Protein AF-0000000079126105 (afdb_homodimer)

Structure (mmCIF, N/CA/C/O backbone):
data_AF-0000000079126105-model_v1
#
loop_
_entity.id
_entity.type
_entity.pdbx_description
1 polymer 'Beta-1,3-galactosyl-O-glycosyl-glycoprotein beta-1,6-N-acetylglucosaminyltransferase 3'
#
loop_
_atom_site.group_PDB
_atom_site.id
_atom_site.type_symbol
_atom_site.label_atom_id
_atom_site.label_alt_id
_atom_site.label_comp_id
_atom_site.label_asym_id
_atom_site.label_entity_id
_atom_site.label_seq_id
_atom_site.pdbx_PDB_ins_code
_atom_site.Cartn_x
_atom_site.Cartn_y
_atom_site.Cartn_z
_atom_site.occupancy
_atom_site.B_iso_or_equiv
_atom_site.auth_seq_id
_atom_site.auth_comp_id
_atom_site.auth_asym_id
_atom_site.auth_atom_id
_atom_site.pdbx_PDB_model_num
ATOM 1 N N . MET A 1 1 ? 12.578 28.781 -1.215 1 93.5 1 MET A N 1
ATOM 2 C CA . MET A 1 1 ? 11.961 27.453 -1.3 1 93.5 1 MET A CA 1
ATOM 3 C C . MET A 1 1 ? 10.461 27.562 -1.536 1 93.5 1 MET A C 1
ATOM 5 O O . MET A 1 1 ? 9.914 26.875 -2.4 1 93.5 1 MET A O 1
ATOM 9 N N . PHE A 1 2 ? 9.812 28.625 -0.98 1 95.94 2 PHE A N 1
ATOM 10 C CA . PHE A 1 2 ? 8.367 28.766 -1.127 1 95.94 2 PHE A CA 1
ATOM 11 C C . PHE A 1 2 ? 7.996 29.031 -2.582 1 95.94 2 PHE A C 1
ATOM 13 O O . PHE A 1 2 ? 7.156 28.312 -3.145 1 95.94 2 PHE A O 1
ATOM 20 N N . GLU A 1 3 ? 8.633 29.969 -3.146 1 95.44 3 GLU A N 1
ATOM 21 C CA . GLU A 1 3 ? 8.336 30.328 -4.527 1 95.44 3 GLU A CA 1
ATOM 22 C C . GLU A 1 3 ? 8.562 29.156 -5.473 1 95.44 3 GLU A C 1
ATOM 24 O O . GLU A 1 3 ? 7.734 28.891 -6.348 1 95.44 3 GLU A O 1
ATOM 29 N N . ARG A 1 4 ? 9.641 28.469 -5.281 1 96.5 4 ARG A N 1
ATOM 30 C CA . ARG A 1 4 ? 9.984 27.359 -6.156 1 96.5 4 ARG A CA 1
ATOM 31 C C . ARG A 1 4 ? 8.992 26.219 -6.008 1 96.5 4 ARG A C 1
ATOM 33 O O . ARG A 1 4 ? 8.602 25.594 -7 1 96.5 4 ARG A O 1
ATOM 40 N N . LEU A 1 5 ? 8.648 25.969 -4.789 1 97.62 5 LEU A N 1
ATOM 41 C CA . LEU A 1 5 ? 7.648 24.938 -4.539 1 97.62 5 LEU A CA 1
ATOM 42 C C . LEU A 1 5 ? 6.32 25.281 -5.195 1 97.62 5 LEU A C 1
ATOM 44 O O . LEU A 1 5 ? 5.746 24.469 -5.926 1 97.62 5 LEU A O 1
ATOM 48 N N . LEU A 1 6 ? 5.84 26.516 -4.938 1 97.69 6 LEU A N 1
ATOM 49 C CA . LEU A 1 6 ? 4.559 26.922 -5.5 1 97.69 6 LEU A CA 1
ATOM 50 C C . LEU A 1 6 ? 4.586 26.859 -7.02 1 97.69 6 LEU A C 1
ATOM 52 O O . LEU A 1 6 ? 3.635 26.375 -7.641 1 97.69 6 LEU A O 1
ATOM 56 N N . ARG A 1 7 ? 5.668 27.25 -7.602 1 96.19 7 ARG A N 1
ATOM 57 C CA . ARG A 1 7 ? 5.801 27.203 -9.055 1 96.19 7 ARG A CA 1
ATOM 58 C C . ARG A 1 7 ? 5.734 25.781 -9.562 1 96.19 7 ARG A C 1
ATOM 60 O O . ARG A 1 7 ? 5.117 25.5 -10.602 1 96.19 7 ARG A O 1
ATOM 67 N N . ALA A 1 8 ? 6.344 24.906 -8.844 1 96.88 8 ALA A N 1
ATOM 68 C CA . ALA A 1 8 ? 6.445 23.516 -9.273 1 96.88 8 ALA A CA 1
ATOM 69 C C . ALA A 1 8 ? 5.086 22.828 -9.227 1 96.88 8 ALA A C 1
ATOM 71 O O . ALA A 1 8 ? 4.812 21.922 -10.023 1 96.88 8 ALA A O 1
ATOM 72 N N . ILE A 1 9 ? 4.184 23.281 -8.359 1 97.19 9 ILE A N 1
ATOM 73 C CA . ILE A 1 9 ? 2.959 22.516 -8.156 1 97.19 9 ILE A CA 1
ATOM 74 C C . ILE A 1 9 ? 1.764 23.297 -8.688 1 97.19 9 ILE A C 1
ATOM 76 O O . ILE A 1 9 ? 0.655 22.766 -8.789 1 97.19 9 ILE A O 1
ATOM 80 N N . TYR A 1 10 ? 1.93 24.516 -9.133 1 96.75 10 TYR A N 1
ATOM 81 C CA . TYR A 1 10 ? 0.816 25.406 -9.461 1 96.75 10 TYR A CA 1
ATOM 82 C C . TYR A 1 10 ? 0.092 24.922 -10.711 1 96.75 10 TYR A C 1
ATOM 84 O O . TYR A 1 10 ? 0.722 24.672 -11.742 1 96.75 10 TYR A O 1
ATOM 92 N N . THR A 1 11 ? -1.137 24.797 -10.617 1 95.62 11 THR A N 1
ATOM 93 C CA . THR A 1 11 ? -2.059 24.609 -11.734 1 95.62 11 THR A CA 1
ATOM 94 C C . THR A 1 11 ? -3.371 25.344 -11.469 1 95.62 11 THR A C 1
ATOM 96 O O . THR A 1 11 ? -3.834 25.406 -10.328 1 95.62 11 THR A O 1
ATOM 99 N N . PRO A 1 12 ? -3.992 25.891 -12.461 1 94.69 12 PRO A N 1
ATOM 100 C CA . PRO A 1 12 ? -5.207 26.672 -12.266 1 94.69 12 PRO A CA 1
ATOM 101 C C . PRO A 1 12 ? -6.379 25.844 -11.75 1 94.69 12 PRO A C 1
ATOM 103 O O . PRO A 1 12 ? -7.34 26.391 -11.211 1 94.69 12 PRO A O 1
ATOM 106 N N . GLN A 1 13 ? -6.297 24.531 -11.898 1 93.88 13 GLN A N 1
ATOM 107 C CA . GLN A 1 13 ? -7.402 23.656 -11.531 1 93.88 13 GLN A CA 1
ATOM 108 C C . GLN A 1 13 ? -7.398 23.359 -10.031 1 93.88 13 GLN A C 1
ATOM 110 O O . GLN A 1 13 ? -8.398 22.891 -9.484 1 93.88 13 GLN A O 1
ATOM 115 N N . ASN A 1 14 ? -6.305 23.641 -9.398 1 97 14 ASN A N 1
ATOM 116 C CA . ASN A 1 14 ? -6.18 23.391 -7.969 1 97 14 ASN A CA 1
ATOM 117 C C . ASN A 1 14 ? -6.418 24.656 -7.148 1 97 14 ASN A C 1
ATOM 119 O O . ASN A 1 14 ? -6.574 25.75 -7.711 1 97 14 ASN A O 1
ATOM 123 N N . ILE A 1 15 ? -6.559 24.484 -5.891 1 98.25 15 ILE A N 1
ATOM 124 C CA . ILE A 1 15 ? -6.629 25.594 -4.945 1 98.25 15 ILE A CA 1
ATOM 125 C C . ILE A 1 15 ? -5.582 25.406 -3.85 1 98.25 15 ILE A C 1
ATOM 127 O O . ILE A 1 15 ? -5.328 24.281 -3.418 1 98.25 15 ILE A O 1
ATOM 131 N N . TYR A 1 16 ? -4.961 26.516 -3.465 1 98.44 16 TYR A N 1
ATOM 132 C CA . TYR A 1 16 ? -3.828 26.453 -2.549 1 98.44 16 TYR A CA 1
ATOM 133 C C . TYR A 1 16 ? -4.035 27.375 -1.357 1 98.44 16 TYR A C 1
ATOM 135 O O . TYR A 1 16 ? -4.332 28.562 -1.53 1 98.44 16 TYR A O 1
ATOM 143 N N . CYS A 1 17 ? -3.947 26.828 -0.193 1 98.75 17 CYS A N 1
ATOM 144 C CA . CYS A 1 17 ? -3.914 27.609 1.041 1 98.75 17 CYS A CA 1
ATOM 145 C C . CYS A 1 17 ? -2.502 27.656 1.613 1 98.75 17 CYS A C 1
ATOM 147 O O . CYS A 1 17 ? -1.883 26.625 1.851 1 98.75 17 CYS A O 1
ATOM 149 N N . VAL A 1 18 ? -2 28.875 1.846 1 98.62 18 VAL A N 1
ATOM 150 C CA . VAL A 1 18 ? -0.651 29.062 2.365 1 98.62 18 VAL A CA 1
ATOM 151 C C . VAL A 1 18 ? -0.719 29.531 3.816 1 98.62 18 VAL A C 1
ATOM 153 O O . VAL A 1 18 ? -1.364 30.531 4.121 1 98.62 18 VAL A O 1
ATOM 156 N N . HIS A 1 19 ? -0.188 28.812 4.68 1 98.62 19 HIS A N 1
ATOM 157 C CA . HIS A 1 19 ? -0.001 29.234 6.062 1 98.62 19 HIS A CA 1
ATOM 158 C C . HIS A 1 19 ? 1.434 29.688 6.309 1 98.62 19 HIS A C 1
ATOM 160 O O . HIS A 1 19 ? 2.375 28.906 6.141 1 98.62 19 HIS A O 1
ATOM 166 N N . VAL A 1 20 ? 1.601 30.906 6.73 1 98.31 20 VAL A N 1
ATOM 167 C CA . VAL A 1 20 ? 2.904 31.469 7.078 1 98.31 20 VAL A CA 1
ATOM 168 C C . VAL A 1 20 ? 3.041 31.547 8.594 1 98.31 20 VAL A C 1
ATOM 170 O O . VAL A 1 20 ? 2.199 32.156 9.266 1 98.31 20 VAL A O 1
ATOM 173 N N . ASP A 1 21 ? 4.133 30.922 9.086 1 97.81 21 ASP A N 1
ATOM 174 C CA . ASP A 1 21 ? 4.395 30.984 10.523 1 97.81 21 ASP A CA 1
ATOM 175 C C . ASP A 1 21 ? 4.527 32.438 10.992 1 97.81 21 ASP A C 1
ATOM 177 O O . ASP A 1 21 ? 5.262 33.219 10.398 1 97.81 21 ASP A O 1
ATOM 181 N N . LYS A 1 22 ? 3.945 32.719 12.086 1 97.25 22 LYS A N 1
ATOM 182 C CA . LYS A 1 22 ? 4.02 34.094 12.609 1 97.25 22 LYS A CA 1
ATOM 183 C C . LYS A 1 22 ? 5.445 34.438 13.031 1 97.25 22 LYS A C 1
ATOM 185 O O . LYS A 1 22 ? 5.773 35.594 13.219 1 97.25 22 LYS A O 1
ATOM 190 N N . LYS A 1 23 ? 6.23 33.469 13.164 1 96.25 23 LYS A N 1
ATOM 191 C CA . LYS A 1 23 ? 7.629 33.688 13.5 1 96.25 23 LYS A CA 1
ATOM 192 C C . LYS A 1 23 ? 8.414 34.219 12.297 1 96.25 23 LYS A C 1
ATOM 194 O O . LYS A 1 23 ? 9.539 34.688 12.438 1 96.25 23 LYS A O 1
ATOM 199 N N . SER A 1 24 ? 7.863 34.125 11.141 1 96.56 24 SER A N 1
ATOM 200 C CA . SER A 1 24 ? 8.547 34.562 9.938 1 96.56 24 SER A CA 1
ATOM 201 C C . SER A 1 24 ? 8.711 36.094 9.938 1 96.56 24 SER A C 1
ATOM 203 O O . SER A 1 24 ? 7.945 36.812 10.586 1 96.56 24 SER A O 1
ATOM 205 N N . SER A 1 25 ? 9.68 36.562 9.211 1 97.38 25 SER A N 1
ATOM 206 C CA . SER A 1 25 ? 9.922 38 9.109 1 97.38 25 SER A CA 1
ATOM 207 C C . SER A 1 25 ? 8.789 38.688 8.375 1 97.38 25 SER A C 1
ATOM 209 O O . SER A 1 25 ? 8.102 38.094 7.551 1 97.38 25 SER A O 1
ATOM 211 N N . GLU A 1 26 ? 8.703 39.938 8.672 1 97.12 26 GLU A N 1
ATOM 212 C CA . GLU A 1 26 ? 7.703 40.719 7.98 1 97.12 26 GLU A CA 1
ATOM 213 C C . GLU A 1 26 ? 7.965 40.781 6.48 1 97.12 26 GLU A C 1
ATOM 215 O O . GLU A 1 26 ? 7.027 40.781 5.68 1 97.12 26 GLU A O 1
ATOM 220 N N . ASP A 1 27 ? 9.195 40.812 6.145 1 97.25 27 ASP A N 1
ATOM 221 C CA . ASP A 1 27 ? 9.57 40.875 4.734 1 97.25 27 ASP A CA 1
ATOM 222 C C . ASP A 1 27 ? 9.133 39.594 4.016 1 97.25 27 ASP A C 1
ATOM 224 O O . ASP A 1 27 ? 8.656 39.625 2.879 1 97.25 27 ASP A O 1
ATOM 228 N N . PHE A 1 28 ? 9.359 38.531 4.668 1 96.62 28 PHE A N 1
ATOM 229 C CA . PHE A 1 28 ? 8.938 37.281 4.078 1 96.62 28 PHE A CA 1
ATOM 230 C C . PHE A 1 28 ? 7.43 37.25 3.867 1 96.62 28 PHE A C 1
ATOM 232 O O . PHE A 1 28 ? 6.953 36.875 2.791 1 96.62 28 PHE A O 1
ATOM 239 N N . LEU A 1 29 ? 6.691 37.625 4.871 1 97.62 29 LEU A N 1
ATOM 240 C CA . LEU A 1 29 ? 5.234 37.656 4.785 1 97.62 29 LEU A CA 1
ATOM 241 C C . LEU A 1 29 ? 4.77 38.594 3.666 1 97.62 29 LEU A C 1
ATOM 243 O O . LEU A 1 29 ? 3.865 38.25 2.902 1 97.62 29 LEU A O 1
ATOM 247 N N . LYS A 1 30 ? 5.367 39.75 3.561 1 97.44 30 LYS A N 1
ATOM 248 C CA . LYS A 1 30 ? 5.039 40.688 2.488 1 97.44 30 LYS A CA 1
ATOM 249 C C . LYS A 1 30 ? 5.289 40.062 1.118 1 97.44 30 LYS A C 1
ATOM 251 O O . LYS A 1 30 ? 4.496 40.25 0.192 1 97.44 30 LYS A O 1
ATOM 256 N N . GLY A 1 31 ? 6.445 39.375 1.04 1 97.25 31 GLY A N 1
ATOM 257 C CA . GLY A 1 31 ? 6.75 38.688 -0.199 1 97.25 31 GLY A CA 1
ATOM 258 C C . GLY A 1 31 ? 5.715 37.625 -0.565 1 97.25 31 GLY A C 1
ATOM 259 O O . GLY A 1 31 ? 5.289 37.531 -1.719 1 97.25 31 GLY A O 1
ATOM 260 N N . VAL A 1 32 ? 5.285 36.844 0.398 1 97.69 32 VAL A N 1
ATOM 261 C CA . VAL A 1 32 ? 4.277 35.812 0.173 1 97.69 32 VAL A CA 1
ATOM 262 C C . VAL A 1 32 ? 2.963 36.469 -0.256 1 97.69 32 VAL A C 1
ATOM 264 O O . VAL A 1 32 ? 2.33 36 -1.218 1 97.69 32 VAL A O 1
ATOM 267 N N . LYS A 1 33 ? 2.572 37.5 0.423 1 97.44 33 LYS A N 1
ATOM 268 C CA . LYS A 1 33 ? 1.341 38.219 0.099 1 97.44 33 LYS A CA 1
ATOM 269 C C . LYS A 1 33 ? 1.366 38.75 -1.336 1 97.44 33 LYS A C 1
ATOM 271 O O . LYS A 1 33 ? 0.358 38.656 -2.043 1 97.44 33 LYS A O 1
ATOM 276 N N . ALA A 1 34 ? 2.486 39.188 -1.741 1 97.5 34 ALA A N 1
ATOM 277 C CA . ALA A 1 34 ? 2.625 39.719 -3.1 1 97.5 34 ALA A CA 1
ATOM 278 C C . ALA A 1 34 ? 2.412 38.625 -4.133 1 97.5 34 ALA A C 1
ATOM 280 O O . ALA A 1 34 ? 1.716 38.812 -5.129 1 97.5 34 ALA A O 1
ATOM 281 N N . ILE A 1 35 ? 2.992 37.5 -3.867 1 96.56 35 ILE A N 1
ATOM 282 C CA . ILE A 1 35 ? 2.885 36.375 -4.793 1 96.56 35 ILE A CA 1
ATOM 283 C C . ILE A 1 35 ? 1.439 35.906 -4.84 1 96.56 35 ILE A C 1
ATOM 285 O O . ILE A 1 35 ? 0.875 35.719 -5.922 1 96.56 35 ILE A O 1
ATOM 289 N N . VAL A 1 36 ? 0.813 35.688 -3.727 1 96.06 36 VAL A N 1
ATOM 290 C CA . VAL A 1 36 ? -0.529 35.125 -3.605 1 96.06 36 VAL A CA 1
ATOM 291 C C . VAL A 1 36 ? -1.543 36.094 -4.254 1 96.06 36 VAL A C 1
ATOM 293 O O . VAL A 1 36 ? -2.525 35.625 -4.844 1 96.06 36 VAL A O 1
ATOM 296 N N . SER A 1 37 ? -1.307 37.375 -4.176 1 95.75 37 SER A N 1
ATOM 297 C CA . SER A 1 37 ? -2.23 38.344 -4.715 1 95.75 37 SER A CA 1
ATOM 298 C C . SER A 1 37 ? -2.311 38.281 -6.234 1 95.75 37 SER A C 1
ATOM 300 O O . SER A 1 37 ? -3.275 38.75 -6.84 1 95.75 37 SER A O 1
ATOM 302 N N . CYS A 1 38 ? -1.35 37.625 -6.871 1 95.88 38 CYS A N 1
ATOM 303 C CA . CYS A 1 38 ? -1.293 37.531 -8.32 1 95.88 38 CYS A CA 1
ATOM 304 C C . CYS A 1 38 ? -2.027 36.281 -8.82 1 95.88 38 CYS A C 1
ATOM 306 O O . CYS A 1 38 ? -2.242 36.125 -10.023 1 95.88 38 CYS A O 1
ATOM 308 N N . LEU A 1 39 ? -2.414 35.406 -7.898 1 96.5 39 LEU A N 1
ATOM 309 C CA . LEU A 1 39 ? -2.959 34.094 -8.266 1 96.5 39 LEU A CA 1
ATOM 310 C C . LEU A 1 39 ? -4.348 33.906 -7.668 1 96.5 39 LEU A C 1
ATOM 312 O O . LEU A 1 39 ? -4.496 33.844 -6.445 1 96.5 39 LEU A O 1
ATOM 316 N N . PRO A 1 40 ? -5.332 33.75 -8.445 1 95.62 40 PRO A N 1
ATOM 317 C CA . PRO A 1 40 ? -6.711 33.719 -7.957 1 95.62 40 PRO A CA 1
ATOM 318 C C . PRO A 1 40 ? -7.027 32.469 -7.148 1 95.62 40 PRO A C 1
ATOM 320 O O . PRO A 1 40 ? -8.023 32.406 -6.426 1 95.62 40 PRO A O 1
ATOM 323 N N . ASN A 1 41 ? -6.234 31.391 -7.348 1 97.5 41 ASN A N 1
ATOM 324 C CA . ASN A 1 41 ? -6.523 30.125 -6.66 1 97.5 41 ASN A CA 1
ATOM 325 C C . ASN A 1 41 ? -5.492 29.828 -5.582 1 97.5 41 ASN A C 1
ATOM 327 O O . ASN A 1 41 ? -5.27 28.672 -5.238 1 97.5 41 ASN A O 1
ATOM 331 N N . VAL A 1 42 ? -4.734 30.844 -5.188 1 98.06 42 VAL A N 1
ATOM 332 C CA . VAL A 1 42 ? -3.822 30.781 -4.051 1 98.06 42 VAL A CA 1
ATOM 333 C C . VAL A 1 42 ? -4.199 31.828 -3.02 1 98.06 42 VAL A C 1
ATOM 335 O O . VAL A 1 42 ? -4.418 33 -3.367 1 98.06 42 VAL A O 1
ATOM 338 N N . PHE A 1 43 ? -4.289 31.438 -1.767 1 98.19 43 PHE A N 1
ATOM 339 C CA . PHE A 1 43 ? -4.648 32.438 -0.762 1 98.19 43 PHE A CA 1
ATOM 340 C C . PHE A 1 43 ? -3.924 32.156 0.551 1 98.19 43 PHE A C 1
ATOM 342 O O . PHE A 1 43 ? -3.459 31.047 0.791 1 98.19 43 PHE A O 1
ATOM 349 N N . LEU A 1 44 ? -3.791 33.156 1.33 1 98.06 44 LEU A N 1
ATOM 350 C CA . LEU A 1 44 ? -3.242 33.062 2.678 1 98.06 44 LEU A CA 1
ATOM 351 C C . LEU A 1 44 ? -4.312 32.594 3.664 1 98.06 44 LEU A C 1
ATOM 353 O O . LEU A 1 44 ? -5.461 33.031 3.588 1 98.06 44 LEU A O 1
ATOM 357 N N . ALA A 1 45 ? -3.867 31.703 4.57 1 98.38 45 ALA A N 1
ATOM 358 C CA . ALA A 1 45 ? -4.797 31.297 5.617 1 98.38 45 ALA A CA 1
ATOM 359 C C . ALA A 1 45 ? -5.375 32.5 6.355 1 98.38 45 ALA A C 1
ATOM 361 O O . ALA A 1 45 ? -4.66 33.469 6.645 1 98.38 45 ALA A O 1
ATOM 362 N N . SER A 1 46 ? -6.625 32.438 6.68 1 97.88 46 SER A N 1
ATOM 363 C CA . SER A 1 46 ? -7.297 33.531 7.363 1 97.88 46 SER A CA 1
ATOM 364 C C . SER A 1 46 ? -6.734 33.719 8.766 1 97.88 46 SER A C 1
ATOM 366 O O . SER A 1 46 ? -6.746 34.844 9.289 1 97.88 46 SER A O 1
ATOM 368 N N . ARG A 1 47 ? -6.32 32.656 9.352 1 98.19 47 ARG A N 1
ATOM 369 C CA . ARG A 1 47 ? -5.695 32.719 10.672 1 98.19 47 ARG A CA 1
ATOM 370 C C . ARG A 1 47 ? -4.305 32.094 10.641 1 98.19 47 ARG A C 1
ATOM 372 O O . ARG A 1 47 ? -4.148 30.938 10.273 1 98.19 47 ARG A O 1
ATOM 379 N N . LEU A 1 48 ? -3.334 32.906 11.039 1 98.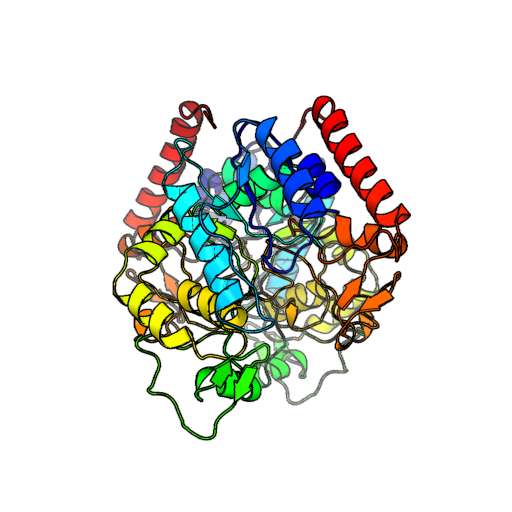31 48 LEU A N 1
ATOM 380 C CA . LEU A 1 48 ? -1.962 32.406 11.117 1 98.31 48 LEU A CA 1
ATOM 381 C C . LEU A 1 48 ? -1.59 32.062 12.555 1 98.31 48 LEU A C 1
ATOM 383 O O . LEU A 1 48 ? -2.059 32.688 13.492 1 98.31 48 LEU A O 1
ATOM 387 N N . GLU A 1 49 ? -0.775 31.047 12.703 1 98.06 49 GLU A N 1
ATOM 388 C CA . GLU A 1 49 ? -0.334 30.578 14.016 1 98.06 49 GLU A CA 1
ATOM 389 C C . GLU A 1 49 ? 1.16 30.812 14.211 1 98.06 49 GLU A C 1
ATOM 391 O O . GLU A 1 49 ? 1.927 30.812 13.242 1 98.06 49 GLU A O 1
ATOM 396 N N . ARG A 1 50 ? 1.441 31.156 15.469 1 97.06 50 ARG A N 1
ATOM 397 C CA . ARG A 1 50 ? 2.828 30.969 15.875 1 97.06 50 ARG A CA 1
ATOM 398 C C . ARG A 1 50 ? 3.105 29.5 16.188 1 97.06 50 ARG A C 1
ATOM 400 O O . ARG A 1 50 ? 2.678 28.984 17.219 1 97.06 50 ARG A O 1
ATOM 407 N N . VAL A 1 51 ? 3.824 28.891 15.305 1 95.81 51 VAL A N 1
ATOM 408 C CA . VAL A 1 51 ? 3.938 27.438 15.383 1 95.81 51 VAL A CA 1
ATOM 409 C C . VAL A 1 51 ? 5.117 27.062 16.281 1 95.81 51 VAL A C 1
ATOM 411 O O . VAL A 1 51 ? 6.258 27.422 15.992 1 95.81 51 VAL A O 1
ATOM 414 N N . ASP A 1 52 ? 4.812 26.406 17.375 1 95 52 ASP A N 1
ATOM 415 C CA . ASP A 1 52 ? 5.824 25.781 18.219 1 95 52 ASP A CA 1
ATOM 416 C C . ASP A 1 52 ? 6.043 24.328 17.828 1 95 52 ASP A C 1
ATOM 418 O O . ASP A 1 52 ? 5.086 23.562 17.703 1 95 52 ASP A O 1
ATOM 422 N N . TYR A 1 53 ? 7.328 24.047 17.703 1 92.38 53 TYR A N 1
ATOM 423 C CA . TYR A 1 53 ? 7.68 22.703 17.281 1 92.38 53 TYR A CA 1
ATOM 424 C C . TYR A 1 53 ? 7.074 21.656 18.219 1 92.38 53 TYR A C 1
ATOM 426 O O . TYR A 1 53 ? 7.105 21.828 19.453 1 92.38 53 TYR A O 1
ATOM 434 N N . ALA A 1 54 ? 6.445 20.625 17.672 1 96.38 54 ALA A N 1
ATOM 435 C CA . ALA A 1 54 ? 5.914 19.453 18.359 1 96.38 54 ALA A CA 1
ATOM 436 C C . ALA A 1 54 ? 4.656 19.797 19.156 1 96.38 54 ALA A C 1
ATOM 438 O O . ALA A 1 54 ? 4.227 19.031 20.016 1 96.38 54 ALA A O 1
ATOM 439 N N . SER A 1 55 ? 4.051 20.938 18.922 1 97.25 55 SER A N 1
ATOM 440 C CA . SER A 1 55 ? 2.881 21.375 19.672 1 97.25 55 SER A CA 1
ATOM 441 C C . SER A 1 55 ? 1.625 21.359 18.812 1 97.25 55 SER A C 1
ATOM 443 O O . SER A 1 55 ? 1.696 21.094 17.609 1 97.25 55 SER A O 1
ATOM 445 N N . TRP A 1 56 ? 0.534 21.672 19.422 1 98 56 TRP A N 1
ATOM 446 C CA . TRP A 1 56 ? -0.779 21.75 18.797 1 98 56 TRP A CA 1
ATOM 447 C C . TRP A 1 56 ? -0.81 22.828 17.719 1 98 56 TRP A C 1
ATOM 449 O O . TRP A 1 56 ? -1.544 22.719 16.734 1 98 56 TRP A O 1
ATOM 459 N N . SER A 1 57 ? -0.039 23.812 17.859 1 97.88 57 SER A N 1
ATOM 460 C CA . SER A 1 57 ? -0.094 24.953 16.953 1 97.88 57 SER A CA 1
ATOM 461 C C . SER A 1 57 ? 0.155 24.516 15.508 1 97.88 57 SER A C 1
ATOM 463 O O . SER A 1 57 ? -0.376 25.125 14.57 1 97.88 57 SER A O 1
ATOM 465 N N . ARG A 1 58 ? 0.962 23.484 15.344 1 97.38 58 ARG A N 1
ATOM 466 C CA . ARG A 1 58 ? 1.167 22.938 14.008 1 97.38 58 ARG A CA 1
ATOM 467 C C . ARG A 1 58 ? -0.119 22.328 13.461 1 97.38 58 ARG A C 1
ATOM 469 O O . ARG A 1 58 ? -0.453 22.516 12.289 1 97.38 58 ARG A O 1
ATOM 476 N N . VAL A 1 59 ? -0.854 21.578 14.281 1 98.62 59 VAL A N 1
ATOM 477 C CA . VAL A 1 59 ? -2.139 21 13.898 1 98.62 59 VAL A CA 1
ATOM 478 C C . VAL A 1 59 ? -3.131 22.109 13.586 1 98.62 59 VAL A C 1
ATOM 480 O O . VAL A 1 59 ? -3.848 22.062 12.586 1 98.62 59 VAL A O 1
ATOM 483 N N . GLN A 1 60 ? -3.092 23.141 14.438 1 98.62 60 GLN A N 1
ATOM 484 C CA . GLN A 1 60 ? -4.012 24.266 14.258 1 98.62 60 GLN A CA 1
ATOM 485 C C . GLN A 1 60 ? -3.795 24.938 12.906 1 98.62 60 GLN A C 1
ATOM 487 O O . GLN A 1 60 ? -4.75 25.375 12.266 1 98.62 60 GLN A O 1
ATOM 492 N N . ALA A 1 61 ? -2.584 25.047 12.508 1 98.62 61 ALA A N 1
ATOM 493 C CA . ALA A 1 61 ? -2.275 25.625 11.203 1 98.62 61 ALA A CA 1
ATOM 494 C C . ALA A 1 61 ? -2.939 24.828 10.086 1 98.62 61 ALA A C 1
ATOM 496 O O . ALA A 1 61 ? -3.521 25.422 9.164 1 98.62 61 ALA A O 1
ATOM 497 N N . ASP A 1 62 ? -2.873 23.531 10.141 1 98.62 62 ASP A N 1
ATOM 498 C CA . ASP A 1 62 ? -3.547 22.672 9.156 1 98.62 62 ASP A CA 1
ATOM 499 C C . ASP A 1 62 ? -5.059 22.891 9.188 1 98.62 62 ASP A C 1
ATOM 501 O O . ASP A 1 62 ? -5.691 23.016 8.141 1 98.62 62 ASP A O 1
ATOM 505 N N . LEU A 1 63 ? -5.598 22.938 10.406 1 98.81 63 LEU A N 1
ATOM 506 C CA . LEU A 1 63 ? -7.039 23.094 10.562 1 98.81 63 LEU A CA 1
ATOM 507 C C . LEU A 1 63 ? -7.512 24.438 10.008 1 98.81 63 LEU A C 1
ATOM 509 O O . LEU A 1 63 ? -8.602 24.516 9.438 1 98.81 63 LEU A O 1
ATOM 513 N N . ASN A 1 64 ? -6.688 25.469 10.234 1 98.81 64 ASN A N 1
ATOM 514 C CA . ASN A 1 64 ? -7.031 26.781 9.672 1 98.81 64 ASN A CA 1
ATOM 515 C C . ASN A 1 64 ? -7.16 26.719 8.156 1 98.81 64 ASN A C 1
ATOM 517 O O . ASN A 1 64 ? -8.133 27.219 7.59 1 98.81 64 ASN A O 1
ATOM 521 N N . CYS A 1 65 ? -6.23 26.094 7.512 1 98.75 65 CYS A N 1
ATOM 522 C CA . CYS A 1 65 ? -6.281 25.953 6.059 1 98.75 65 CYS A CA 1
ATOM 523 C C . CYS A 1 65 ? -7.438 25.062 5.633 1 98.75 65 CYS A C 1
ATOM 525 O O . CYS A 1 65 ? -8.102 25.328 4.633 1 98.75 65 CYS A O 1
ATOM 527 N N . MET A 1 66 ? -7.668 24 6.363 1 98.75 66 MET A N 1
ATOM 528 C CA . MET A 1 66 ? -8.781 23.109 6.051 1 98.75 66 MET A CA 1
ATOM 529 C C . MET A 1 66 ? -10.109 23.859 6.059 1 98.75 66 MET A C 1
ATOM 531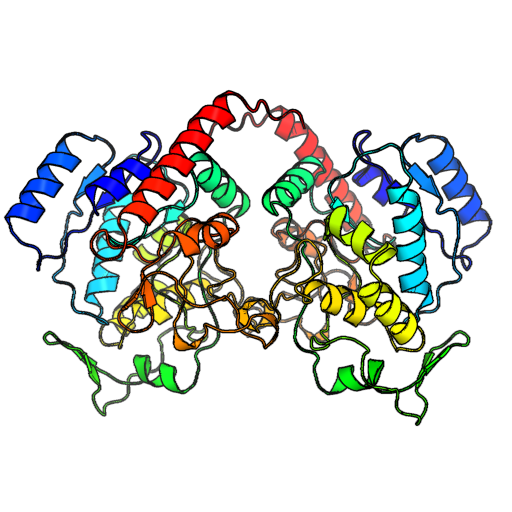 O O . MET A 1 66 ? -10.914 23.703 5.141 1 98.75 66 MET A O 1
ATOM 535 N N . LYS A 1 67 ? -10.258 24.641 7.074 1 98.56 67 LYS A N 1
ATOM 536 C CA . LYS A 1 67 ? -11.484 25.438 7.195 1 98.56 67 LYS A CA 1
ATOM 537 C C . LYS A 1 67 ? -11.641 26.375 6.012 1 98.56 67 LYS A C 1
ATOM 539 O O . LYS A 1 67 ? -12.703 26.438 5.391 1 98.56 67 LYS A O 1
ATOM 544 N N . ASP A 1 68 ? -10.586 27.094 5.688 1 98.69 68 ASP A N 1
ATOM 545 C CA . ASP A 1 68 ? -10.625 28.047 4.586 1 98.69 68 ASP A CA 1
ATOM 546 C C . ASP A 1 68 ? -10.875 27.344 3.256 1 98.69 68 ASP A C 1
ATOM 548 O O . ASP A 1 68 ? -11.625 27.844 2.414 1 98.69 68 ASP A O 1
ATOM 552 N N . LEU A 1 69 ? -10.297 26.203 3.055 1 98.75 69 LEU A N 1
ATOM 553 C CA . LEU A 1 69 ? -10.445 25.453 1.812 1 98.75 69 LEU A CA 1
ATOM 554 C C . LEU A 1 69 ? -11.875 24.938 1.657 1 98.75 69 LEU A C 1
ATOM 556 O O . LEU A 1 69 ? -12.422 24.953 0.554 1 98.75 69 LEU A O 1
ATOM 560 N N . LEU A 1 70 ? -12.461 24.469 2.746 1 98.19 70 LEU A N 1
ATOM 561 C CA . LEU A 1 70 ? -13.844 24.016 2.691 1 98.19 70 LEU A CA 1
ATOM 562 C C . LEU A 1 70 ? -14.781 25.141 2.287 1 98.19 70 LEU A C 1
ATOM 564 O O . LEU A 1 70 ? -15.812 24.906 1.646 1 98.19 70 LEU A O 1
ATOM 568 N N . ASN A 1 71 ? -14.406 26.328 2.637 1 96.88 71 ASN A N 1
ATOM 569 C CA . ASN A 1 71 ? -15.25 27.484 2.359 1 96.88 71 ASN A CA 1
ATOM 570 C C . ASN A 1 71 ? -14.984 28.047 0.966 1 96.88 71 ASN A C 1
ATOM 572 O O . ASN A 1 71 ? -15.672 28.969 0.522 1 96.88 71 ASN A O 1
ATOM 576 N N . SER A 1 72 ? -14.031 27.5 0.294 1 94.62 72 SER A N 1
ATOM 577 C CA . SER A 1 72 ? -13.703 27.969 -1.047 1 94.62 72 SER A CA 1
ATOM 578 C C . SER A 1 72 ? -14.766 27.531 -2.059 1 94.62 72 SER A C 1
ATOM 580 O O . SER A 1 72 ? -15.516 26.594 -1.812 1 94.62 72 SER A O 1
ATOM 582 N N . HIS A 1 73 ? -14.797 28.188 -3.211 1 91.25 73 HIS A N 1
ATOM 583 C CA . HIS A 1 73 ? -15.758 27.891 -4.266 1 91.25 73 HIS A CA 1
ATOM 584 C C . HIS A 1 73 ? -15.344 26.672 -5.066 1 91.25 73 HIS A C 1
ATOM 586 O O . HIS A 1 73 ? -16.141 26.109 -5.824 1 91.25 73 HIS A O 1
ATOM 592 N N . VAL A 1 74 ? -14.102 26.312 -4.879 1 93.69 74 VAL A N 1
ATOM 593 C CA . VAL A 1 74 ? -13.586 25.172 -5.621 1 93.69 74 VAL A CA 1
ATOM 594 C C . VAL A 1 74 ? -14.008 23.875 -4.93 1 93.69 74 VAL A C 1
ATOM 596 O O . VAL A 1 74 ? -13.883 23.734 -3.711 1 93.69 74 VAL A O 1
ATOM 599 N N . GLN A 1 75 ? -14.5 22.938 -5.77 1 95.25 75 GLN A N 1
ATOM 600 C CA . GLN A 1 75 ? -14.922 21.641 -5.238 1 95.25 75 GLN A CA 1
ATOM 601 C C . GLN A 1 75 ? -13.812 20.609 -5.363 1 95.25 75 GLN A C 1
ATOM 603 O O . GLN A 1 75 ? -13.953 19.625 -6.082 1 95.25 75 GLN A O 1
ATOM 608 N N . TRP A 1 76 ? -12.797 20.891 -4.645 1 97.38 76 TRP A N 1
ATOM 609 C CA . TRP A 1 76 ? -11.656 19.984 -4.672 1 97.38 76 TRP A CA 1
ATOM 610 C C . TRP A 1 76 ? -12.031 18.625 -4.102 1 97.38 76 TRP A C 1
ATOM 612 O O . TRP A 1 76 ? -12.977 18.516 -3.316 1 97.38 76 TRP A O 1
ATOM 622 N N . ARG A 1 77 ? -11.32 17.531 -4.484 1 97.38 77 ARG A N 1
ATOM 623 C CA . ARG A 1 77 ? -11.656 16.172 -4.098 1 97.38 77 ARG A CA 1
ATOM 624 C C . ARG A 1 77 ? -10.703 15.656 -3.02 1 97.38 77 ARG A C 1
ATOM 626 O O . ARG A 1 77 ? -11.117 14.914 -2.123 1 97.38 77 ARG A O 1
ATOM 633 N N . TYR A 1 78 ? -9.453 16.078 -3.104 1 98.56 78 TYR A N 1
ATOM 634 C CA . TYR A 1 78 ? -8.438 15.625 -2.158 1 98.56 78 TYR A CA 1
ATOM 635 C C . TYR A 1 78 ? -7.656 16.812 -1.598 1 98.56 78 TYR A C 1
ATOM 637 O O . TYR A 1 78 ? -7.473 17.812 -2.281 1 98.56 78 TYR A O 1
ATOM 645 N N . LEU A 1 79 ? -7.262 16.688 -0.418 1 98.75 79 LEU A N 1
ATOM 646 C CA . LEU A 1 79 ? -6.336 17.625 0.219 1 98.75 79 LEU A CA 1
ATOM 647 C C . LEU A 1 79 ? -5 16.953 0.504 1 98.75 79 LEU A C 1
ATOM 649 O O . LEU A 1 79 ? -4.957 15.836 1.03 1 98.75 79 LEU A O 1
ATOM 653 N N . LEU A 1 80 ? -3.988 17.516 0.118 1 98.62 80 LEU A N 1
ATOM 654 C CA . LEU A 1 80 ? -2.613 17.172 0.455 1 98.62 80 LEU A CA 1
ATOM 655 C C . LEU A 1 80 ? -1.939 18.281 1.243 1 98.62 80 LEU A C 1
ATOM 657 O O . LEU A 1 80 ? -1.966 19.438 0.827 1 98.62 80 LEU A O 1
ATOM 661 N N . ASN A 1 81 ? -1.432 18.031 2.432 1 98.56 81 ASN A N 1
ATOM 662 C CA . ASN A 1 81 ? -0.654 19.047 3.125 1 98.56 81 ASN A CA 1
ATOM 663 C C . ASN A 1 81 ? 0.842 18.875 2.881 1 98.56 81 ASN A C 1
ATOM 665 O O . ASN A 1 81 ? 1.312 17.766 2.641 1 98.56 81 ASN A O 1
ATOM 669 N N . THR A 1 82 ? 1.541 19.906 2.82 1 97.81 82 THR A N 1
ATOM 670 C CA . THR A 1 82 ? 2.98 19.922 2.582 1 97.81 82 THR A CA 1
ATOM 671 C C . THR A 1 82 ? 3.631 21.078 3.35 1 97.81 82 THR A C 1
ATOM 673 O O . THR A 1 82 ? 2.951 21.812 4.066 1 97.81 82 THR A O 1
ATOM 676 N N . CYS A 1 83 ? 4.961 21.156 3.322 1 96.69 83 CYS A N 1
ATOM 677 C CA . CYS A 1 83 ? 5.68 22.219 4.023 1 96.69 83 CYS A CA 1
ATOM 678 C C . CYS A 1 83 ? 6.773 22.812 3.139 1 96.69 83 CYS A C 1
ATOM 680 O O . CYS A 1 83 ? 6.988 22.344 2.016 1 96.69 83 CYS A O 1
ATOM 682 N N . GLY A 1 84 ? 7.379 23.828 3.609 1 94.94 84 GLY A N 1
ATOM 683 C CA . GLY A 1 84 ? 8.297 24.641 2.816 1 94.94 84 GLY A CA 1
ATOM 684 C C . GLY A 1 84 ? 9.547 23.875 2.406 1 94.94 84 GLY A C 1
ATOM 685 O O . GLY A 1 84 ? 10.25 24.297 1.483 1 94.94 84 GLY A O 1
ATOM 686 N N . ALA A 1 85 ? 9.797 22.719 3.035 1 96.25 85 ALA A N 1
ATOM 687 C CA . ALA A 1 85 ? 11.008 21.984 2.727 1 96.25 85 ALA A CA 1
ATOM 688 C C . ALA A 1 85 ? 10.711 20.781 1.824 1 96.25 85 ALA A C 1
ATOM 690 O O . ALA A 1 85 ? 11.609 20.016 1.485 1 96.25 85 ALA A O 1
ATOM 691 N N . ASP A 1 86 ? 9.484 20.609 1.452 1 98.19 86 ASP A N 1
ATOM 692 C CA . ASP A 1 86 ? 9.078 19.562 0.521 1 98.19 86 ASP A CA 1
ATOM 693 C C . ASP A 1 86 ? 9.289 19.984 -0.926 1 98.19 86 ASP A C 1
ATOM 695 O O . ASP A 1 86 ? 9.367 21.188 -1.216 1 98.19 86 ASP A O 1
ATOM 699 N N . PHE A 1 87 ? 9.406 19.078 -1.79 1 98.75 87 PHE A N 1
ATOM 700 C CA . PHE A 1 87 ? 9.391 19.328 -3.227 1 98.75 87 PHE A CA 1
ATOM 701 C C . PHE A 1 87 ? 8.727 18.172 -3.965 1 98.75 87 PHE A C 1
ATOM 703 O O . PHE A 1 87 ? 8.891 17.016 -3.586 1 98.75 87 PHE A O 1
ATOM 710 N N . PRO A 1 88 ? 7.941 18.5 -4.977 1 98.5 88 PRO A N 1
ATOM 711 C CA . PRO A 1 88 ? 7.258 17.422 -5.699 1 98.5 88 PRO A CA 1
ATOM 712 C C . PRO A 1 88 ? 8.227 16.547 -6.484 1 98.5 88 PRO A C 1
ATOM 714 O O . PRO A 1 88 ? 9.211 17.031 -7.039 1 98.5 88 PRO A O 1
ATOM 717 N N . ILE A 1 89 ? 7.938 15.297 -6.543 1 98.19 89 ILE A N 1
ATOM 718 C CA . ILE A 1 89 ? 8.688 14.391 -7.398 1 98.19 89 ILE A CA 1
ATOM 719 C C . ILE A 1 89 ? 7.762 13.805 -8.461 1 98.19 89 ILE A C 1
ATOM 721 O O . ILE A 1 89 ? 8.094 12.797 -9.094 1 98.19 89 ILE A O 1
ATOM 725 N N . LYS A 1 90 ? 6.605 14.32 -8.594 1 97.31 90 LYS A N 1
ATOM 726 C CA . LYS A 1 90 ? 5.59 14.016 -9.602 1 97.31 90 LYS A CA 1
ATOM 727 C C . LYS A 1 90 ? 5.074 15.297 -10.258 1 97.31 90 LYS A C 1
ATOM 729 O O . LYS A 1 90 ? 5.023 16.344 -9.625 1 97.31 90 LYS A O 1
ATOM 734 N N . THR A 1 91 ? 4.719 15.211 -11.531 1 96.25 91 THR A N 1
ATOM 735 C CA . THR A 1 91 ? 3.955 16.281 -12.164 1 96.25 91 THR A CA 1
ATOM 736 C C . THR A 1 91 ? 2.529 16.328 -11.625 1 96.25 91 THR A C 1
ATOM 738 O O . THR A 1 91 ? 2.078 15.375 -10.977 1 96.25 91 THR A O 1
ATOM 741 N N . ASN A 1 92 ? 1.87 17.438 -11.875 1 96 92 ASN A N 1
ATOM 742 C CA . ASN A 1 92 ? 0.47 17.531 -11.477 1 96 92 ASN A CA 1
ATOM 743 C C . ASN A 1 92 ? -0.363 16.406 -12.086 1 96 92 ASN A C 1
ATOM 745 O O . ASN A 1 92 ? -1.235 15.844 -11.422 1 96 92 ASN A O 1
ATOM 749 N N . ARG A 1 93 ? -0.101 16.094 -13.32 1 93.56 93 ARG A N 1
ATOM 750 C CA . ARG A 1 93 ? -0.833 15.023 -13.984 1 93.56 93 ARG A CA 1
ATOM 751 C C . ARG A 1 93 ? -0.643 13.695 -13.266 1 93.56 93 ARG A C 1
ATOM 753 O O . ARG A 1 93 ? -1.61 12.969 -13.023 1 93.56 93 ARG A O 1
ATOM 760 N N . GLU A 1 94 ? 0.569 13.391 -12.945 1 93.81 94 GLU A N 1
ATOM 761 C CA . GLU A 1 94 ? 0.868 12.164 -12.219 1 93.81 94 GLU A CA 1
ATOM 762 C C . GLU A 1 94 ? 0.195 12.156 -10.844 1 93.81 94 GLU A C 1
ATOM 764 O O . GLU A 1 94 ? -0.293 11.117 -10.391 1 93.81 94 GLU A O 1
ATOM 769 N N . MET A 1 95 ? 0.166 13.273 -10.234 1 95.94 95 MET A N 1
ATOM 770 C CA . MET A 1 95 ? -0.478 13.367 -8.93 1 95.94 95 MET A CA 1
ATOM 771 C C . MET A 1 95 ? -1.977 13.109 -9.039 1 95.94 95 MET A C 1
ATOM 773 O O . MET A 1 95 ? -2.543 12.359 -8.25 1 95.94 95 MET A O 1
ATOM 777 N N . VAL A 1 96 ? -2.545 13.703 -10.023 1 94.44 96 VAL A N 1
ATOM 778 C CA . VAL A 1 96 ? -3.979 13.531 -10.234 1 94.44 96 VAL A CA 1
ATOM 779 C C . VAL A 1 96 ? -4.289 12.055 -10.492 1 94.44 96 VAL A C 1
ATOM 781 O O . VAL A 1 96 ? -5.254 11.516 -9.945 1 94.44 96 VAL A O 1
ATOM 784 N N . GLN A 1 97 ? -3.436 11.445 -11.266 1 90.94 97 GLN A N 1
ATOM 785 C CA . GLN A 1 97 ? -3.627 10.023 -11.539 1 90.94 97 GLN A CA 1
ATOM 786 C C . GLN A 1 97 ? -3.523 9.195 -10.266 1 90.94 97 GLN A C 1
ATOM 788 O O . GLN A 1 97 ? -4.324 8.281 -10.039 1 90.94 97 GLN A O 1
ATOM 793 N N . ALA A 1 98 ? -2.584 9.508 -9.461 1 93.5 98 ALA A N 1
ATOM 794 C CA . ALA A 1 98 ? -2.4 8.789 -8.203 1 93.5 98 ALA A CA 1
ATOM 795 C C . ALA A 1 98 ? -3.596 9 -7.273 1 93.5 98 ALA A C 1
ATOM 797 O O . ALA A 1 98 ? -4.07 8.047 -6.645 1 93.5 98 ALA A O 1
ATOM 798 N N . LEU A 1 99 ? -4.082 10.195 -7.23 1 95.5 99 LEU A N 1
ATOM 799 C CA . LEU A 1 99 ? -5.207 10.508 -6.359 1 95.5 99 LEU A CA 1
ATOM 800 C C . LEU A 1 99 ? -6.48 9.828 -6.852 1 95.5 99 LEU A C 1
ATOM 802 O O . LEU A 1 99 ? -7.281 9.344 -6.051 1 95.5 99 LEU A O 1
ATOM 806 N N . LYS A 1 100 ? -6.652 9.773 -8.133 1 90.25 100 LYS A N 1
ATOM 807 C CA . LYS A 1 100 ? -7.801 9.07 -8.703 1 90.25 100 LYS A CA 1
ATOM 808 C C . LYS A 1 100 ? -7.754 7.582 -8.359 1 90.25 100 LYS A C 1
ATOM 810 O O . LYS A 1 100 ? -8.789 6.969 -8.086 1 90.25 100 LYS A O 1
ATOM 815 N N . ALA A 1 101 ? -6.59 7.082 -8.328 1 87.56 101 ALA A N 1
ATOM 816 C CA . ALA A 1 101 ? -6.418 5.656 -8.062 1 87.56 101 ALA A CA 1
ATOM 817 C C . ALA A 1 101 ? -6.777 5.328 -6.613 1 87.56 101 ALA A C 1
ATOM 819 O O . ALA A 1 101 ? -7.066 4.176 -6.289 1 87.56 101 ALA A O 1
ATOM 820 N N . LEU A 1 102 ? -6.762 6.312 -5.754 1 92.31 102 LEU A N 1
ATOM 821 C CA . LEU A 1 102 ? -7.16 6.09 -4.371 1 92.31 102 LEU A CA 1
ATOM 822 C C . LEU A 1 102 ? -8.656 5.801 -4.277 1 92.31 102 LEU A C 1
ATOM 824 O O . LEU A 1 102 ? -9.117 5.211 -3.299 1 92.31 102 LEU A O 1
ATOM 828 N N . ASN A 1 103 ? -9.391 6.285 -5.199 1 89.44 103 ASN A N 1
ATOM 829 C CA . ASN A 1 103 ? -10.812 5.969 -5.324 1 89.44 103 ASN A CA 1
ATOM 830 C C . ASN A 1 103 ? -11.555 6.195 -4.012 1 89.44 103 ASN A C 1
ATOM 832 O O . ASN A 1 103 ? -12.25 5.305 -3.521 1 89.44 103 ASN A O 1
ATOM 836 N N . GLY A 1 104 ? -11.352 7.41 -3.428 1 93.88 104 GLY A N 1
ATOM 837 C CA . GLY A 1 104 ? -12.117 7.809 -2.258 1 93.88 104 GLY A CA 1
ATOM 838 C C . GLY A 1 104 ? -11.453 7.426 -0.949 1 93.88 104 GLY A C 1
ATOM 839 O O . GLY A 1 104 ? -11.992 7.699 0.127 1 93.88 104 GLY A O 1
ATOM 840 N N . LYS A 1 105 ? -10.336 6.793 -1.026 1 96.25 105 LYS A N 1
ATOM 841 C CA . LYS A 1 105 ? -9.578 6.457 0.179 1 96.25 105 LYS A CA 1
ATOM 842 C C . LYS A 1 105 ? -8.539 7.527 0.49 1 96.25 105 LYS A C 1
ATOM 844 O O . LYS A 1 105 ? -8.156 8.305 -0.386 1 96.25 105 LYS A O 1
ATOM 849 N N . ASN A 1 106 ? -8.133 7.574 1.742 1 98.62 106 ASN A N 1
ATOM 850 C CA . ASN A 1 106 ? -7.02 8.406 2.18 1 98.62 106 ASN A CA 1
ATOM 851 C C . ASN A 1 106 ? -5.688 7.664 2.096 1 98.62 106 ASN A C 1
ATOM 853 O O . ASN A 1 106 ? -5.66 6.465 1.821 1 98.62 106 ASN A O 1
ATOM 857 N N . SER A 1 107 ? -4.625 8.383 2.254 1 98.44 107 SER A N 1
ATOM 858 C CA . SER A 1 107 ? -3.311 7.758 2.324 1 98.44 107 SER A CA 1
ATOM 859 C C . SER A 1 107 ? -2.393 8.5 3.287 1 98.44 107 SER A C 1
ATOM 861 O O . SER A 1 107 ? -2.117 9.688 3.1 1 98.44 107 SER A O 1
ATOM 863 N N . MET A 1 108 ? -1.96 7.766 4.305 1 98.75 108 MET A N 1
ATOM 864 C CA . MET A 1 108 ? -1.019 8.289 5.289 1 98.75 108 MET A CA 1
ATOM 865 C C . MET A 1 108 ? -0.361 7.16 6.07 1 98.75 108 MET A C 1
ATOM 867 O O . MET A 1 108 ? -0.892 6.047 6.129 1 98.75 108 MET A O 1
ATOM 871 N N . GLU A 1 109 ? 0.8 7.473 6.625 1 98.62 109 GLU A N 1
ATOM 872 C CA . GLU A 1 109 ? 1.398 6.539 7.574 1 98.62 109 GLU A CA 1
ATOM 873 C C . GLU A 1 109 ? 0.501 6.332 8.789 1 98.62 109 GLU A C 1
ATOM 875 O O . GLU A 1 109 ? 0.022 7.301 9.383 1 98.62 109 GLU A O 1
ATOM 880 N N . THR A 1 110 ? 0.243 5.105 9.148 1 98.69 110 THR A N 1
ATOM 881 C CA . THR A 1 110 ? -0.569 4.773 10.312 1 98.69 110 THR A CA 1
ATOM 882 C C . THR A 1 110 ? -0.261 3.359 10.805 1 98.69 110 THR A C 1
ATOM 884 O O . THR A 1 110 ? -0.383 2.395 10.047 1 98.69 110 THR A O 1
ATOM 887 N N . ALA A 1 111 ? 0.16 3.254 12 1 97.88 111 ALA A N 1
ATOM 888 C CA . ALA A 1 111 ? 0.497 1.978 12.625 1 97.88 111 ALA A CA 1
ATOM 889 C C . ALA A 1 111 ? 0.263 2.023 14.133 1 97.88 111 ALA A C 1
ATOM 891 O O . ALA A 1 111 ? 0.068 3.1 14.703 1 97.88 111 ALA A O 1
ATOM 892 N N . ALA A 1 112 ? 0.232 0.875 14.742 1 96.38 112 ALA A N 1
ATOM 893 C CA . ALA A 1 112 ? 0.079 0.825 16.188 1 96.38 112 ALA A CA 1
ATOM 894 C C . ALA A 1 112 ? 1.171 1.634 16.891 1 96.38 112 ALA A C 1
ATOM 896 O O . ALA A 1 112 ? 2.334 1.599 16.484 1 96.38 112 ALA A O 1
ATOM 897 N N . THR A 1 113 ? 0.761 2.297 17.922 1 96.25 113 THR A N 1
ATOM 898 C CA . THR A 1 113 ? 1.713 3.139 18.625 1 96.25 113 THR A CA 1
ATOM 899 C C . THR A 1 113 ? 2.678 2.285 19.453 1 96.25 113 THR A C 1
ATOM 901 O O . THR A 1 113 ? 2.252 1.413 20.219 1 96.25 113 THR A O 1
ATOM 904 N N . ASN A 1 114 ? 3.891 2.51 19.25 1 92.81 114 ASN A N 1
ATOM 905 C CA . ASN A 1 114 ? 4.84 1.798 20.094 1 92.81 114 ASN A CA 1
ATOM 906 C C . ASN A 1 114 ? 4.844 2.35 21.516 1 92.81 114 ASN A C 1
ATOM 908 O O . ASN A 1 114 ? 4.309 3.432 21.766 1 92.81 114 ASN A O 1
ATOM 912 N N . ASP A 1 115 ? 5.477 1.651 22.438 1 91 115 ASP A N 1
ATOM 913 C CA . ASP A 1 115 ? 5.379 1.964 23.875 1 91 115 ASP A CA 1
ATOM 914 C C . ASP A 1 115 ? 6.023 3.314 24.172 1 91 115 ASP A C 1
ATOM 916 O O . ASP A 1 115 ? 5.5 4.086 24.984 1 91 115 ASP A O 1
ATOM 920 N N . TYR A 1 116 ? 7.066 3.557 23.578 1 91.5 116 TYR A N 1
ATOM 921 C CA . TYR A 1 116 ? 7.777 4.793 23.891 1 91.5 116 TYR A CA 1
ATOM 922 C C . TYR A 1 116 ? 6.977 6.008 23.438 1 91.5 116 TYR A C 1
ATOM 924 O O . TYR A 1 116 ? 6.934 7.023 24.141 1 91.5 116 TYR A O 1
ATOM 932 N N . LYS A 1 117 ? 6.254 5.914 22.359 1 94.94 117 LYS A N 1
ATOM 933 C CA . LYS A 1 117 ? 5.512 7.055 21.828 1 94.94 117 LYS A CA 1
ATOM 934 C C . LYS A 1 117 ? 4.145 7.18 22.5 1 94.94 117 LYS A C 1
ATOM 936 O O . LYS A 1 117 ? 3.492 8.219 22.406 1 94.94 117 LYS A O 1
ATOM 941 N N . LYS A 1 118 ? 3.717 6.16 23.234 1 96.62 118 LYS A N 1
ATOM 942 C CA . LYS A 1 118 ? 2.455 6.258 23.953 1 96.62 118 LYS A CA 1
ATOM 943 C C . LYS A 1 118 ? 2.508 7.363 25 1 96.62 118 LYS A C 1
ATOM 945 O O . LYS A 1 118 ? 1.501 8.023 25.266 1 96.62 118 LYS A O 1
ATOM 950 N N . ALA A 1 119 ? 3.656 7.586 25.547 1 96.12 119 ALA A N 1
ATOM 951 C CA . ALA A 1 119 ? 3.814 8.602 26.594 1 96.12 119 ALA A CA 1
ATOM 952 C C . ALA A 1 119 ? 3.508 9.992 26.047 1 96.12 119 ALA A C 1
ATOM 954 O O . ALA A 1 119 ? 3.166 10.906 26.797 1 96.12 119 ALA A O 1
ATOM 955 N N . ARG A 1 120 ? 3.592 10.148 24.75 1 97.25 120 ARG A N 1
ATOM 956 C CA . ARG A 1 120 ? 3.348 11.445 24.125 1 97.25 120 ARG A CA 1
ATOM 957 C C . ARG A 1 120 ? 1.907 11.891 24.344 1 97.25 120 ARG A C 1
ATOM 959 O O . ARG A 1 120 ? 1.637 13.094 24.469 1 97.25 120 ARG A O 1
ATOM 966 N N . TRP A 1 121 ? 0.985 10.875 24.438 1 97.88 121 TRP A N 1
ATOM 967 C CA . TRP A 1 121 ? -0.412 11.273 24.562 1 97.88 121 TRP A CA 1
ATOM 968 C C . TRP A 1 121 ? -1.001 10.789 25.891 1 97.88 121 TRP A C 1
ATOM 970 O O . TRP A 1 121 ? -2.145 11.102 26.219 1 97.88 121 TRP A O 1
ATOM 980 N N . GLN A 1 122 ? -0.22 10.117 26.688 1 97.88 122 GLN A N 1
ATOM 981 C CA . GLN A 1 122 ? -0.707 9.625 27.984 1 97.88 122 GLN A CA 1
ATOM 982 C C . GLN A 1 122 ? -0.554 10.688 29.062 1 97.88 122 GLN A C 1
ATOM 984 O O . GLN A 1 122 ? -1.186 10.602 30.125 1 97.88 122 GLN A O 1
ATOM 989 N N . TYR A 1 123 ? 0.33 11.664 28.828 1 98.06 123 TYR A N 1
ATOM 990 C CA . TYR A 1 123 ? 0.596 12.68 29.844 1 98.06 123 TYR A CA 1
ATOM 991 C C . TYR A 1 123 ? 0.256 14.07 29.312 1 98.06 123 TYR A C 1
ATOM 993 O O . TYR A 1 123 ? 0.262 14.305 28.109 1 98.06 123 TYR A O 1
ATOM 1001 N N . HIS A 1 124 ? -0.057 14.984 30.281 1 98.25 124 HIS A N 1
ATOM 1002 C CA . HIS A 1 124 ? -0.212 16.391 29.938 1 98.25 124 HIS A CA 1
ATOM 1003 C C . HIS A 1 124 ? 1.135 17.031 29.609 1 98.25 124 HIS A C 1
ATOM 1005 O O . HIS A 1 124 ? 2.152 16.688 30.219 1 98.25 124 HIS A O 1
ATOM 1011 N N . HIS A 1 125 ? 1.125 17.969 28.75 1 98.38 125 HIS A N 1
ATOM 1012 C CA . HIS A 1 125 ? 2.318 18.719 28.391 1 98.38 125 HIS A CA 1
ATOM 1013 C C . HIS A 1 125 ? 2.055 20.219 28.469 1 98.38 125 HIS A C 1
ATOM 1015 O O . HIS A 1 125 ? 0.978 20.688 28.094 1 98.38 125 HIS A O 1
ATOM 1021 N N . ASN A 1 126 ? 3.014 20.922 28.953 1 97.12 126 ASN A N 1
ATOM 1022 C CA . ASN A 1 126 ? 2.984 22.391 28.938 1 97.12 126 ASN A CA 1
ATOM 1023 C C . ASN A 1 126 ? 3.684 22.938 27.703 1 97.12 126 ASN A C 1
ATOM 1025 O O . ASN A 1 126 ? 4.746 22.453 27.312 1 97.12 126 ASN A O 1
ATOM 1029 N N . VAL A 1 127 ? 2.99 23.891 27.125 1 93.56 127 VAL A N 1
ATOM 1030 C CA . VAL A 1 127 ? 3.549 24.469 25.906 1 93.56 127 VAL A CA 1
ATOM 1031 C C . VAL A 1 127 ? 3.873 25.938 26.141 1 93.56 127 VAL A C 1
ATOM 1033 O O . VAL A 1 127 ? 2.975 26.75 26.375 1 93.56 127 VAL A O 1
ATOM 1036 N N . ASN A 1 128 ? 5.012 26.312 26.172 1 89.62 128 ASN A N 1
ATOM 1037 C CA . ASN A 1 128 ? 5.555 27.672 26.234 1 89.62 128 ASN A CA 1
ATOM 1038 C C . ASN A 1 128 ? 6.844 27.797 25.422 1 89.62 128 ASN A C 1
ATOM 1040 O O . ASN A 1 128 ? 7.934 27.859 26 1 89.62 128 ASN A O 1
ATOM 1044 N N . GLY A 1 129 ? 6.711 27.953 24.125 1 89.25 129 GLY A N 1
ATOM 1045 C CA . GLY A 1 129 ? 7.871 27.953 23.25 1 89.25 129 GLY A CA 1
ATOM 1046 C C . GLY A 1 129 ? 8.438 26.562 23.031 1 89.25 129 GLY A C 1
ATOM 1047 O O . GLY A 1 129 ? 8.977 26.281 21.953 1 89.25 129 GLY A O 1
ATOM 1048 N N . THR A 1 130 ? 8.359 25.766 24.078 1 93.12 130 THR A N 1
ATOM 1049 C CA . THR A 1 130 ? 8.727 24.359 24.016 1 93.12 130 THR A CA 1
ATOM 1050 C C . THR A 1 130 ? 7.637 23.484 24.625 1 93.12 130 THR A C 1
ATOM 1052 O O . THR A 1 130 ? 6.754 23.984 25.328 1 93.12 130 THR A O 1
ATOM 1055 N N . VAL A 1 131 ? 7.727 22.281 24.359 1 96.38 131 VAL A N 1
ATOM 1056 C CA . VAL A 1 131 ? 6.758 21.328 24.906 1 96.38 131 VAL A CA 1
ATOM 1057 C C . VAL A 1 131 ? 7.422 20.484 25.984 1 96.38 131 VAL A C 1
ATOM 1059 O O . VAL A 1 131 ? 8.383 19.766 25.719 1 96.38 131 VAL A O 1
ATOM 1062 N N . VAL A 1 132 ? 6.875 20.578 27.203 1 97.19 132 VAL A N 1
ATOM 1063 C CA . VAL A 1 132 ? 7.469 19.875 28.328 1 97.19 132 VAL A CA 1
ATOM 1064 C C . VAL A 1 132 ? 6.438 18.938 28.953 1 97.19 132 VAL A C 1
ATOM 1066 O O . VAL A 1 132 ? 5.344 19.375 29.328 1 97.19 132 VAL A O 1
ATOM 1069 N N . ARG A 1 133 ? 6.832 17.703 29.062 1 97.12 133 ARG A N 1
ATOM 1070 C CA . ARG A 1 133 ? 5.93 16.719 29.656 1 97.12 133 ARG A CA 1
ATOM 1071 C C . ARG A 1 133 ? 5.777 16.953 31.156 1 97.12 133 ARG A C 1
ATOM 1073 O O . ARG A 1 133 ? 6.758 17.219 31.859 1 97.12 133 ARG A O 1
ATOM 1080 N N . THR A 1 134 ? 4.57 16.812 31.672 1 97.81 134 THR A N 1
ATOM 1081 C CA . THR A 1 134 ? 4.32 16.828 33.125 1 97.81 134 THR A CA 1
ATOM 1082 C C . THR A 1 134 ? 4.191 15.398 33.656 1 97.81 134 THR A C 1
ATOM 1084 O O . THR A 1 134 ? 4.238 14.438 32.875 1 97.81 134 THR A O 1
ATOM 1087 N N . ASP A 1 135 ? 4.02 15.266 35 1 97.19 135 ASP A N 1
ATOM 1088 C CA . ASP A 1 135 ? 3.828 13.961 35.625 1 97.19 135 ASP A CA 1
ATOM 1089 C C . ASP A 1 135 ? 2.344 13.648 35.812 1 97.19 135 ASP A C 1
ATOM 1091 O O . ASP A 1 135 ? 1.985 12.648 36.438 1 97.19 135 ASP A O 1
ATOM 1095 N N . VAL A 1 136 ? 1.538 14.453 35.188 1 98.19 136 VAL A N 1
ATOM 1096 C CA . VAL A 1 136 ? 0.099 14.258 35.344 1 98.19 136 VAL A CA 1
ATOM 1097 C C . VAL A 1 136 ? -0.435 13.469 34.156 1 98.19 136 VAL A C 1
ATOM 1099 O O . VAL A 1 136 ? -0.302 13.906 33 1 98.19 136 VAL A O 1
ATOM 1102 N N . LYS A 1 137 ? -0.989 12.359 34.406 1 98.12 137 LYS A N 1
ATOM 1103 C CA . LYS A 1 137 ? -1.569 11.523 33.344 1 98.12 137 LYS A CA 1
ATOM 1104 C C . LYS A 1 137 ? -2.859 12.141 32.812 1 98.12 137 LYS A C 1
ATOM 1106 O O . LYS A 1 137 ? -3.645 12.711 33.562 1 98.12 137 LYS A O 1
ATOM 1111 N N . LYS A 1 138 ? -3.043 11.969 31.594 1 98.25 138 LYS A N 1
ATOM 1112 C CA . LYS A 1 138 ? -4.289 12.391 30.969 1 98.25 138 LYS A CA 1
ATOM 1113 C C . LYS A 1 138 ? -5.387 11.352 31.156 1 98.25 138 LYS A C 1
ATOM 1115 O O . LYS A 1 138 ? -5.102 10.195 31.469 1 98.25 138 LYS A O 1
ATOM 1120 N N . SER A 1 139 ? -6.645 11.828 30.922 1 98.06 139 SER A N 1
ATOM 1121 C CA . SER A 1 139 ? -7.734 10.867 30.75 1 98.06 139 SER A CA 1
ATOM 1122 C C . SER A 1 139 ? -7.531 10.008 29.516 1 98.06 139 SER A C 1
ATOM 1124 O O . SER A 1 139 ? -6.77 10.383 28.609 1 98.06 139 SER A O 1
ATOM 1126 N N . PRO A 1 140 ? -8.203 8.844 29.484 1 97.44 140 PRO A N 1
ATOM 1127 C CA . PRO A 1 140 ? -8.117 8.055 28.25 1 97.44 140 PRO A CA 1
ATOM 1128 C C . PRO A 1 140 ? -8.617 8.82 27.031 1 97.44 140 PRO A C 1
ATOM 1130 O O . PRO A 1 140 ? -9.43 9.742 27.156 1 97.44 140 PRO A O 1
ATOM 1133 N N . PRO A 1 141 ? -8.07 8.43 25.875 1 97.94 141 PRO A N 1
ATOM 1134 C CA . PRO A 1 141 ? -8.609 9.078 24.672 1 97.94 141 PRO A CA 1
ATOM 1135 C C . PRO A 1 141 ? -10.125 8.977 24.578 1 97.94 141 PRO A C 1
ATOM 1137 O O . PRO A 1 141 ? -10.703 7.93 24.891 1 97.94 141 PRO A O 1
ATOM 1140 N N . PRO A 1 142 ? -10.75 10.039 24.156 1 97.88 142 PRO A N 1
ATOM 1141 C CA . PRO A 1 142 ? -12.211 10.055 24.125 1 97.88 142 PRO A CA 1
ATOM 1142 C C . PRO A 1 142 ? -12.781 9.414 22.859 1 97.88 142 PRO A C 1
ATOM 1144 O O . PRO A 1 142 ? -13.68 9.984 22.234 1 97.88 142 PRO A O 1
ATOM 1147 N N . ILE A 1 143 ? -12.297 8.273 22.438 1 95.88 143 ILE A N 1
ATOM 1148 C CA . ILE A 1 143 ? -12.742 7.512 21.281 1 95.88 143 ILE A CA 1
ATOM 1149 C C . ILE A 1 143 ? -12.773 6.023 21.625 1 95.88 143 ILE A C 1
ATOM 1151 O O . ILE A 1 143 ? -12.172 5.598 22.625 1 95.88 143 ILE A O 1
ATOM 1155 N N . SER A 1 144 ? -13.492 5.273 20.797 1 91.62 144 SER A N 1
ATOM 1156 C CA . SER A 1 144 ? -13.625 3.842 21.047 1 91.62 144 SER A CA 1
ATOM 1157 C C . SER A 1 144 ? -12.539 3.051 20.328 1 91.62 144 SER A C 1
ATOM 1159 O O . SER A 1 144 ? -12.289 1.89 20.672 1 91.62 144 SER A O 1
ATOM 1161 N N . SER A 1 145 ? -11.906 3.666 19.438 1 92.38 145 SER A N 1
ATOM 1162 C CA . SER A 1 145 ? -10.828 3.037 18.672 1 92.38 145 SER A CA 1
ATOM 1163 C C . SER A 1 145 ? -9.477 3.246 19.344 1 92.38 145 SER A C 1
ATOM 1165 O O . SER A 1 145 ? -9.305 4.195 20.109 1 92.38 145 SER A O 1
ATOM 1167 N N . PRO A 1 146 ? -8.523 2.311 19.062 1 96.25 146 PRO A N 1
ATOM 1168 C CA . PRO A 1 146 ? -7.176 2.553 19.578 1 9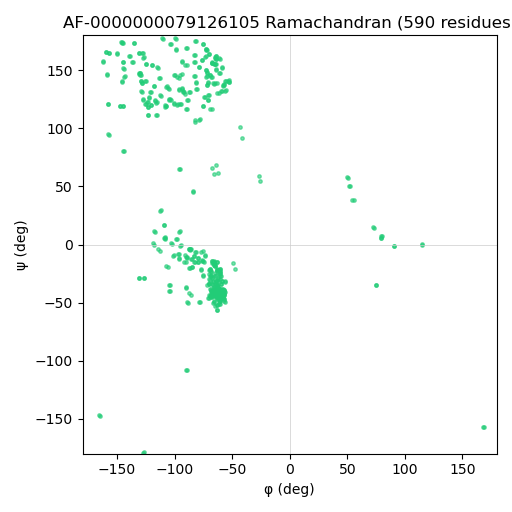6.25 146 PRO A CA 1
ATOM 1169 C C . PRO A 1 146 ? -6.535 3.805 18.984 1 96.25 146 PRO A C 1
ATOM 1171 O O . PRO A 1 146 ? -7.027 4.348 18 1 96.25 146 PRO A O 1
ATOM 1174 N N . MET A 1 147 ? -5.449 4.273 19.719 1 97.94 147 MET A N 1
ATOM 1175 C CA . MET A 1 147 ? -4.602 5.328 19.172 1 97.94 147 MET A CA 1
ATOM 1176 C C . MET A 1 147 ? -3.555 4.75 18.219 1 97.94 147 MET A C 1
ATOM 1178 O O . MET A 1 147 ? -3.033 3.658 18.469 1 97.94 147 MET A O 1
ATOM 1182 N N . PHE A 1 148 ? -3.248 5.504 17.203 1 98.56 148 PHE A N 1
ATOM 1183 C CA . PHE A 1 148 ? -2.258 5.09 16.203 1 98.56 148 PHE A CA 1
ATOM 1184 C C . PHE A 1 148 ? -1.195 6.168 16.016 1 98.56 148 PHE A C 1
ATOM 1186 O O . PHE A 1 148 ? -1.387 7.312 16.438 1 98.56 148 PHE A O 1
ATOM 1193 N N . MET A 1 149 ? -0.073 5.73 15.469 1 98.5 149 MET A N 1
ATOM 1194 C CA . MET A 1 149 ? 1.004 6.676 15.188 1 98.5 149 MET A CA 1
ATOM 1195 C C . MET A 1 149 ? 1.244 6.789 13.688 1 98.5 149 MET A C 1
ATOM 1197 O O . MET A 1 149 ? 0.96 5.852 12.938 1 98.5 149 MET A O 1
ATOM 1201 N N . GLY A 1 150 ? 1.705 7.855 13.234 1 97.88 150 GLY A N 1
ATOM 1202 C CA . GLY A 1 150 ? 2.092 8.195 11.875 1 97.88 150 GLY A CA 1
ATOM 1203 C C . GLY A 1 150 ? 2.93 9.453 11.789 1 97.88 150 GLY A C 1
ATOM 1204 O O . GLY A 1 150 ? 3.807 9.68 12.625 1 97.88 150 GLY A O 1
ATOM 1205 N N . ASN A 1 151 ? 2.76 10.18 10.695 1 96.5 151 ASN A N 1
ATOM 1206 C CA . ASN A 1 151 ? 3.432 11.469 10.555 1 96.5 151 ASN A CA 1
ATOM 1207 C C . ASN A 1 151 ? 2.445 12.586 10.219 1 96.5 151 ASN A C 1
ATOM 1209 O O . ASN A 1 151 ? 1.237 12.344 10.148 1 96.5 151 ASN A O 1
ATOM 1213 N N . ALA A 1 152 ? 2.975 13.758 10.055 1 97.56 152 ALA A N 1
ATOM 1214 C CA . ALA A 1 152 ? 2.135 14.953 9.953 1 97.56 152 ALA A CA 1
ATOM 1215 C C . ALA A 1 152 ? 1.592 15.125 8.539 1 97.56 152 ALA A C 1
ATOM 1217 O O . ALA A 1 152 ? 0.77 16.016 8.289 1 97.56 152 ALA A O 1
ATOM 1218 N N . TYR A 1 153 ? 2.004 14.32 7.574 1 98.38 153 TYR A N 1
ATOM 1219 C CA . TYR A 1 153 ? 1.693 14.594 6.176 1 98.38 153 TYR A CA 1
ATOM 1220 C C . TYR A 1 153 ? 0.842 13.477 5.578 1 98.38 153 TYR A C 1
ATOM 1222 O O . TYR A 1 153 ? 1.08 12.297 5.844 1 98.38 153 TYR A O 1
ATOM 1230 N N . PHE A 1 154 ? -0.167 13.891 4.828 1 98.75 154 PHE A N 1
ATOM 1231 C CA . PHE A 1 154 ? -1.2 12.953 4.406 1 98.75 154 PHE A CA 1
ATOM 1232 C C . PHE A 1 154 ? -1.91 13.453 3.154 1 98.75 154 PHE A C 1
ATOM 1234 O O . PHE A 1 154 ? -1.715 14.594 2.738 1 98.75 154 PHE A O 1
ATOM 1241 N N . VAL A 1 155 ? -2.617 12.555 2.553 1 98.75 155 VAL A N 1
ATOM 1242 C CA . VAL A 1 155 ? -3.617 12.805 1.52 1 98.75 155 VAL A CA 1
ATOM 1243 C C . VAL A 1 155 ? -4.988 12.352 2.01 1 98.75 155 VAL A C 1
ATOM 1245 O O . VAL A 1 155 ? -5.172 11.18 2.369 1 98.75 155 VAL A O 1
ATOM 1248 N N . VAL A 1 156 ? -5.953 13.305 1.985 1 98.88 156 VAL A N 1
ATOM 1249 C CA . VAL A 1 156 ? -7.262 12.93 2.506 1 98.88 156 VAL A CA 1
ATOM 1250 C C . VAL A 1 156 ? -8.359 13.461 1.584 1 98.88 156 VAL A C 1
ATOM 1252 O O . VAL A 1 156 ? -8.141 14.414 0.838 1 98.88 156 VAL A O 1
ATOM 1255 N N . THR A 1 157 ? -9.484 12.844 1.651 1 98.69 157 THR A N 1
ATOM 1256 C CA . THR A 1 157 ? -10.641 13.258 0.865 1 98.69 157 THR A CA 1
ATOM 1257 C C . THR A 1 157 ? -11.289 14.5 1.465 1 98.69 157 THR A C 1
ATOM 1259 O O . THR A 1 157 ? -11.117 14.789 2.652 1 98.69 157 THR A O 1
ATOM 1262 N N . ARG A 1 158 ? -12.023 15.164 0.629 1 98.62 158 ARG A N 1
ATOM 1263 C CA . ARG A 1 158 ? -12.82 16.297 1.101 1 98.62 158 ARG A CA 1
ATOM 1264 C C . ARG A 1 158 ? -13.766 15.875 2.215 1 98.62 158 ARG A C 1
ATOM 1266 O O . ARG A 1 158 ? -13.969 16.609 3.182 1 98.62 158 ARG A O 1
ATOM 1273 N N . ALA A 1 159 ? -14.352 14.703 2.098 1 98.69 159 ALA A N 1
ATOM 1274 C CA . ALA A 1 159 ? -15.266 14.18 3.105 1 98.69 159 ALA A CA 1
ATOM 1275 C C . ALA A 1 159 ? -14.562 13.984 4.441 1 98.69 159 ALA A C 1
ATOM 1277 O O . ALA A 1 159 ? -15.148 14.211 5.504 1 98.69 159 ALA A O 1
ATOM 1278 N N . PHE A 1 160 ? -13.367 13.531 4.422 1 98.88 160 PHE A N 1
ATOM 1279 C CA . PHE A 1 160 ? -12.562 13.414 5.629 1 98.88 160 PHE A CA 1
ATOM 1280 C C . PHE A 1 160 ? -12.43 14.758 6.328 1 98.88 160 PHE A C 1
ATOM 1282 O O . PHE A 1 160 ? -12.656 14.867 7.535 1 98.88 160 PHE A O 1
ATOM 1289 N N . VAL A 1 161 ? -12.07 15.789 5.531 1 98.88 161 VAL A N 1
ATOM 1290 C CA . VAL A 1 161 ? -11.859 17.125 6.066 1 98.88 161 VAL A CA 1
ATOM 1291 C C . VAL A 1 161 ? -13.164 17.656 6.664 1 98.88 161 VAL A C 1
ATOM 1293 O O . VAL A 1 161 ? -13.172 18.203 7.766 1 98.88 161 VAL A O 1
ATOM 1296 N N . LYS A 1 162 ? -14.227 17.484 5.953 1 98.69 162 LYS A N 1
ATOM 1297 C CA . LYS A 1 162 ? -15.531 17.891 6.477 1 98.69 162 LYS A CA 1
ATOM 1298 C C . LYS A 1 162 ? -15.836 17.203 7.801 1 98.69 162 LYS A C 1
ATOM 1300 O O . LYS A 1 162 ? -16.312 17.828 8.742 1 98.69 162 LYS A O 1
ATOM 1305 N N . HIS A 1 163 ? -15.539 15.953 7.828 1 98.75 163 HIS A N 1
ATOM 1306 C CA . HIS A 1 163 ? -15.766 15.172 9.039 1 98.75 163 HIS A CA 1
ATOM 1307 C C . HIS A 1 163 ? -14.953 15.711 10.203 1 98.75 163 HIS A C 1
ATOM 1309 O O . HIS A 1 163 ? -15.469 15.875 11.312 1 98.75 163 HIS A O 1
ATOM 1315 N N . VAL A 1 164 ? -13.734 16.016 10 1 98.62 164 VAL A N 1
ATOM 1316 C CA . VAL A 1 164 ? -12.836 16.531 11.023 1 98.62 164 VAL A CA 1
ATOM 1317 C C . VAL A 1 164 ? -13.391 17.844 11.578 1 98.62 164 VAL A C 1
ATOM 1319 O O . VAL A 1 164 ? -13.32 18.094 12.781 1 98.62 164 VAL A O 1
ATOM 1322 N N . MET A 1 165 ? -14.047 18.641 10.766 1 98.12 165 MET A N 1
ATOM 1323 C CA . MET A 1 165 ? -14.516 19.969 11.133 1 98.12 165 MET A CA 1
ATOM 1324 C C . MET A 1 165 ? -15.867 19.906 11.836 1 98.12 165 MET A C 1
ATOM 1326 O O . MET A 1 165 ? -16.219 20.797 12.594 1 98.12 165 MET A O 1
ATOM 1330 N N . GLN A 1 166 ? -16.562 18.766 11.633 1 97.94 166 GLN A N 1
ATOM 1331 C CA . GLN A 1 166 ? -17.969 18.844 12.016 1 97.94 166 GLN A CA 1
ATOM 1332 C C . GLN A 1 166 ? -18.344 17.719 12.977 1 97.94 166 GLN A C 1
ATOM 1334 O O . GLN A 1 166 ? -19.266 17.859 13.773 1 97.94 166 GLN A O 1
ATOM 1339 N N . ASP A 1 167 ? -17.672 16.641 12.859 1 98.19 167 ASP A N 1
ATOM 1340 C CA . ASP A 1 167 ? -18.078 15.469 13.633 1 98.19 167 ASP A CA 1
ATOM 1341 C C . ASP A 1 167 ? -17.75 15.648 15.117 1 98.19 167 ASP A C 1
ATOM 1343 O O . ASP A 1 167 ? -16.656 16.062 15.469 1 98.19 167 ASP A O 1
ATOM 1347 N N . ARG A 1 168 ? -18.641 15.266 15.938 1 97.5 168 ARG A N 1
ATOM 1348 C CA . ARG A 1 168 ? -18.531 15.508 17.375 1 97.5 168 ARG A CA 1
ATOM 1349 C C . ARG A 1 168 ? -17.391 14.68 17.984 1 97.5 168 ARG A C 1
ATOM 1351 O O . ARG A 1 168 ? -16.609 15.188 18.781 1 97.5 168 ARG A O 1
ATOM 1358 N N . GLU A 1 169 ? -17.328 13.453 17.609 1 97.38 169 GLU A N 1
ATOM 1359 C CA . GLU A 1 169 ? -16.281 12.594 18.141 1 97.38 169 GLU A CA 1
ATOM 1360 C C . GLU A 1 169 ? -14.898 13.086 17.719 1 97.38 169 GLU A C 1
ATOM 1362 O O . GLU A 1 169 ? -13.969 13.133 18.531 1 97.38 169 GLU A O 1
ATOM 1367 N N . ALA A 1 170 ? -14.789 13.445 16.484 1 98.06 170 ALA A N 1
ATOM 1368 C CA . ALA A 1 170 ? -13.531 13.992 15.984 1 98.06 170 ALA A CA 1
ATOM 1369 C C . ALA A 1 170 ? -13.156 15.266 16.734 1 98.06 170 ALA A C 1
ATOM 1371 O O . ALA A 1 170 ? -12 15.445 17.125 1 98.06 170 ALA A O 1
ATOM 1372 N N . GLN A 1 171 ? -14.117 16.125 16.969 1 98 171 GLN A N 1
ATOM 1373 C CA . GLN A 1 171 ? -13.867 17.391 17.656 1 98 171 GLN A CA 1
ATOM 1374 C C . GLN A 1 171 ? -13.438 17.172 19.094 1 98 171 GLN A C 1
ATOM 1376 O O . GLN A 1 171 ? -12.562 17.875 19.609 1 98 171 GLN A O 1
ATOM 1381 N N . LYS A 1 172 ? -14.016 16.219 19.719 1 98.19 172 LYS A N 1
ATOM 1382 C CA . LYS A 1 172 ? -13.617 15.875 21.078 1 98.19 172 LYS A CA 1
ATOM 1383 C C . LYS A 1 172 ? -12.172 15.383 21.125 1 98.19 172 LYS A C 1
ATOM 1385 O O . LYS A 1 172 ? -11.414 15.742 22.031 1 98.19 172 LYS A O 1
ATOM 1390 N N . LEU A 1 173 ? -11.836 14.562 20.172 1 98.69 173 LEU A N 1
ATOM 1391 C CA . LEU A 1 173 ? -10.469 14.07 20.094 1 98.69 173 LEU A CA 1
ATOM 1392 C C . LEU A 1 173 ? -9.492 15.219 19.859 1 98.69 173 LEU A C 1
ATOM 1394 O O . LEU A 1 173 ? -8.422 15.273 20.484 1 98.69 173 LEU A O 1
ATOM 1398 N N . LEU A 1 174 ? -9.844 16.141 18.969 1 98.69 174 LEU A N 1
ATOM 1399 C CA . LEU A 1 174 ? -9 17.312 18.703 1 98.69 174 LEU A CA 1
ATOM 1400 C C . LEU A 1 174 ? -8.742 18.094 19.969 1 98.69 174 LEU A C 1
ATOM 1402 O O . LEU A 1 174 ? -7.594 18.453 20.266 1 98.69 174 LEU A O 1
ATOM 1406 N N . GLU A 1 175 ? -9.758 18.328 20.703 1 98.38 175 GLU A N 1
ATOM 1407 C CA . GLU A 1 175 ? -9.617 19.062 21.953 1 98.38 175 GLU A CA 1
ATOM 1408 C C . GLU A 1 175 ? -8.727 18.328 22.938 1 98.38 175 GLU A C 1
ATOM 1410 O O . GLU A 1 175 ? -7.848 18.922 23.562 1 98.38 175 GLU A O 1
ATOM 1415 N N . TRP A 1 176 ? -8.914 17.047 23.031 1 98.56 176 TRP A N 1
ATOM 1416 C CA . TRP A 1 176 ? -8.156 16.203 23.938 1 98.56 176 TRP A CA 1
ATOM 1417 C C . TRP A 1 176 ? -6.68 16.172 23.562 1 98.56 176 TRP A C 1
ATOM 1419 O O . TRP A 1 176 ? -5.812 16.062 24.422 1 98.56 176 TRP A O 1
ATOM 1429 N N . GLU A 1 177 ? -6.324 16.422 22.312 1 98.31 177 GLU A N 1
ATOM 1430 C CA . GLU A 1 177 ? -4.969 16.328 21.781 1 98.31 177 GLU A CA 1
ATOM 1431 C C . GLU A 1 177 ? -4.207 17.641 21.969 1 98.31 177 GLU A C 1
ATOM 1433 O O . GLU A 1 177 ? -3.004 17.703 21.719 1 98.31 177 GLU A O 1
ATOM 1438 N N . ARG A 1 178 ? -4.746 18.688 22.453 1 97.81 178 ARG A N 1
ATOM 1439 C CA . ARG A 1 178 ? -4.176 20.016 22.438 1 97.81 178 ARG A CA 1
ATOM 1440 C C . ARG A 1 178 ? -2.928 20.094 23.312 1 97.81 178 ARG A C 1
ATOM 1442 O O . ARG A 1 178 ? -2.039 20.922 23.062 1 97.81 178 ARG A O 1
ATOM 1449 N N . ASP A 1 179 ? -2.848 19.281 24.312 1 97.5 179 ASP A N 1
ATOM 1450 C CA . ASP A 1 179 ? -1.692 19.328 25.203 1 97.5 179 ASP A CA 1
ATOM 1451 C C . ASP A 1 179 ? -0.85 18.062 25.062 1 97.5 179 ASP A C 1
ATOM 1453 O O . ASP A 1 179 ? -0.261 17.594 26.031 1 97.5 179 ASP A O 1
ATOM 1457 N N . THR A 1 180 ? -0.872 17.469 23.938 1 97.62 180 THR A N 1
ATOM 1458 C CA . THR A 1 180 ? -0.12 16.266 23.594 1 97.62 180 THR A CA 1
ATOM 1459 C C . THR A 1 180 ? 1.174 16.625 22.875 1 97.62 180 THR A C 1
ATOM 1461 O O . THR A 1 180 ? 1.229 17.625 22.141 1 97.62 180 THR A O 1
ATOM 1464 N N . TYR A 1 181 ? 2.273 15.852 23.156 1 98 181 TYR A N 1
ATOM 1465 C CA . TYR A 1 181 ? 3.529 16.031 22.438 1 98 181 TYR A CA 1
ATOM 1466 C C . TYR A 1 181 ? 3.41 15.547 21 1 98 181 TYR A C 1
ATOM 1468 O O . TYR A 1 181 ? 3.121 14.375 20.766 1 98 181 TYR A O 1
ATOM 1476 N N . SER A 1 182 ? 3.695 16.375 20 1 97.44 182 SER A N 1
ATOM 1477 C CA . SER A 1 182 ? 3.639 16.094 18.562 1 97.44 182 SER A CA 1
ATOM 1478 C C . SER A 1 182 ? 2.303 15.461 18.188 1 97.44 182 SER A C 1
ATOM 1480 O O . SER A 1 182 ? 2.268 14.406 17.547 1 97.44 182 SER A O 1
ATOM 1482 N N . PRO A 1 183 ? 1.239 16.203 18.5 1 98.44 183 PRO A N 1
ATOM 1483 C CA . PRO A 1 183 ? -0.077 15.617 18.234 1 98.44 183 PRO A CA 1
ATOM 1484 C C . PRO A 1 183 ? -0.305 15.305 16.766 1 98.44 183 PRO A C 1
ATOM 1486 O O . PRO A 1 183 ? -1.091 14.414 16.422 1 98.44 183 PRO A O 1
ATOM 1489 N N . ASP A 1 184 ? 0.38 15.969 15.844 1 98.12 184 ASP A N 1
ATOM 1490 C CA . ASP A 1 184 ? 0.241 15.734 14.414 1 98.12 184 ASP A CA 1
ATOM 1491 C C . ASP A 1 184 ? 0.717 14.336 14.031 1 98.12 184 ASP A C 1
ATOM 1493 O O . ASP A 1 184 ? 0.367 13.82 12.969 1 98.12 184 ASP A O 1
ATOM 1497 N N . GLU A 1 185 ? 1.49 13.656 14.867 1 97.88 185 GLU A N 1
ATOM 1498 C CA . GLU A 1 185 ? 2.064 12.352 14.555 1 97.88 185 GLU A CA 1
ATOM 1499 C C . GLU A 1 185 ? 1.191 11.227 15.094 1 97.88 185 GLU A C 1
ATOM 1501 O O . GLU A 1 185 ? 1.543 10.047 14.977 1 97.88 185 GLU A O 1
ATOM 1506 N N . ASN A 1 186 ? 0.114 11.547 15.75 1 98 186 ASN A N 1
ATOM 1507 C CA . ASN A 1 186 ? -0.797 10.492 16.188 1 98 186 ASN A CA 1
ATOM 1508 C C . ASN A 1 186 ? -2.242 10.812 15.812 1 98 186 ASN A C 1
ATOM 1510 O O . ASN A 1 186 ? -3.033 9.906 15.547 1 98 186 ASN A O 1
ATOM 1514 N N . LEU A 1 187 ? -2.596 12.094 15.727 1 98.69 187 LEU A N 1
ATOM 1515 C CA . LEU A 1 187 ? -3.979 12.516 15.523 1 98.69 187 LEU A CA 1
ATOM 1516 C C . LEU A 1 187 ? -4.508 12.023 14.18 1 98.69 187 LEU A C 1
ATOM 1518 O O . LEU A 1 187 ? -5.508 11.305 14.133 1 98.69 187 LEU A O 1
ATOM 1522 N N . TRP A 1 188 ? -3.828 12.375 13.086 1 98.81 188 TRP A N 1
ATOM 1523 C CA . TRP A 1 188 ? -4.293 12.039 11.742 1 98.81 188 TRP A CA 1
ATOM 1524 C C . TRP A 1 188 ? -4.297 10.523 11.531 1 98.81 188 TRP A C 1
ATOM 1526 O O . TRP A 1 188 ? -5.25 9.969 10.984 1 98.81 188 TRP A O 1
ATOM 1536 N N . ALA A 1 189 ? -3.236 9.906 12.023 1 98.81 189 ALA A N 1
ATOM 1537 C CA . ALA A 1 189 ? -3.137 8.453 11.914 1 98.81 189 ALA A CA 1
ATOM 1538 C C . ALA A 1 189 ? -4.289 7.766 12.641 1 98.81 189 ALA A C 1
ATOM 1540 O O . ALA A 1 189 ? -4.816 6.754 12.18 1 98.81 189 ALA A O 1
ATOM 1541 N N . THR A 1 190 ? -4.672 8.312 13.789 1 98.81 190 THR A N 1
ATOM 1542 C CA . THR A 1 190 ? -5.758 7.75 14.586 1 98.81 190 THR A CA 1
ATOM 1543 C C . THR A 1 190 ? -7.098 7.957 13.898 1 98.81 190 THR A C 1
ATOM 1545 O O . THR A 1 190 ? -7.891 7.023 13.773 1 98.81 190 THR A O 1
ATOM 1548 N N . LEU A 1 191 ? -7.336 9.141 13.422 1 98.81 191 LEU A N 1
ATOM 1549 C CA . LEU A 1 191 ? -8.57 9.414 12.695 1 98.81 191 LEU A CA 1
ATOM 1550 C C . LEU A 1 191 ? -8.711 8.492 11.484 1 98.81 191 LEU A C 1
ATOM 1552 O O . LEU A 1 191 ? -9.797 7.98 11.219 1 98.81 191 LEU A O 1
ATOM 1556 N N . GLN A 1 192 ? -7.641 8.203 10.805 1 98.62 192 GLN A N 1
ATOM 1557 C CA . GLN A 1 192 ? -7.598 7.355 9.617 1 98.62 192 GLN A CA 1
ATOM 1558 C C . GLN A 1 192 ? -8.086 5.945 9.938 1 98.62 192 GLN A C 1
ATOM 1560 O O . GLN A 1 192 ? -8.539 5.223 9.047 1 98.62 192 GLN A O 1
ATOM 1565 N N . ARG A 1 193 ? -8.031 5.598 11.227 1 98.31 193 ARG A N 1
ATOM 1566 C CA . ARG A 1 193 ? -8.312 4.215 11.602 1 98.31 193 ARG A CA 1
ATOM 1567 C C . ARG A 1 193 ? -9.656 4.105 12.312 1 98.31 193 ARG A C 1
ATOM 1569 O O . ARG A 1 193 ? -10.008 3.039 12.828 1 98.31 193 ARG A O 1
ATOM 1576 N N . MET A 1 194 ? -10.383 5.18 12.391 1 97.25 194 MET A N 1
ATOM 1577 C CA . MET A 1 194 ? -11.727 5.195 12.969 1 97.25 194 MET A CA 1
ATOM 1578 C C . MET A 1 194 ? -12.781 4.883 11.914 1 97.25 194 MET A C 1
ATOM 1580 O O . MET A 1 194 ? -12.898 5.602 10.914 1 97.25 194 MET A O 1
ATOM 1584 N N . PRO A 1 195 ? -13.602 3.9 12.125 1 93.56 195 PRO A N 1
ATOM 1585 C CA . PRO A 1 195 ? -14.531 3.428 11.094 1 93.56 195 PRO A CA 1
ATOM 1586 C C . PRO A 1 195 ? -15.5 4.508 10.633 1 93.56 195 PRO A C 1
ATOM 1588 O O . PRO A 1 195 ? -15.961 4.484 9.484 1 93.56 195 PRO A O 1
ATOM 1591 N N . SER A 1 196 ? -15.828 5.477 11.438 1 94.31 196 SER A N 1
ATOM 1592 C CA . SER A 1 196 ? -16.828 6.492 11.109 1 94.31 196 SER A CA 1
ATOM 1593 C C . SER A 1 196 ? -16.234 7.566 10.195 1 94.31 196 SER A C 1
ATOM 1595 O O . SER A 1 196 ? -16.969 8.375 9.625 1 94.31 196 SER A O 1
ATOM 1597 N N . VAL A 1 197 ? -14.961 7.551 10.055 1 97.81 197 VAL A N 1
ATOM 1598 C CA . VAL A 1 197 ? -14.305 8.617 9.305 1 97.81 197 VAL A CA 1
ATOM 1599 C C . VAL A 1 197 ? -14.289 8.273 7.816 1 97.81 197 VAL A C 1
ATOM 1601 O O . VAL A 1 197 ? -13.867 7.176 7.434 1 97.81 197 VAL A O 1
ATOM 1604 N N . PRO A 1 198 ? -14.695 9.195 6.938 1 98.12 198 PRO A N 1
ATOM 1605 C CA . PRO A 1 198 ? -14.688 8.938 5.496 1 98.12 198 PRO A CA 1
ATOM 1606 C C . PRO A 1 198 ? -13.289 8.609 4.969 1 98.12 198 PRO A C 1
ATOM 1608 O O . PRO A 1 198 ? -12.328 9.32 5.277 1 98.12 198 PRO A O 1
ATOM 1611 N N . GLY A 1 199 ? -13.258 7.512 4.172 1 97 199 GLY A N 1
ATOM 1612 C CA . GLY A 1 199 ? -11.992 7.125 3.562 1 97 199 GLY A CA 1
ATOM 1613 C C . GLY A 1 199 ? -11.078 6.383 4.512 1 97 199 GLY A C 1
ATOM 1614 O O . GLY A 1 199 ? -9.945 6.039 4.152 1 97 199 GLY A O 1
ATOM 1615 N N . SER A 1 200 ? -11.57 6.082 5.723 1 96.75 200 SER A N 1
ATOM 1616 C CA . SER A 1 200 ? -10.766 5.43 6.746 1 96.75 200 SER A CA 1
ATOM 1617 C C . SER A 1 200 ? -10.516 3.965 6.402 1 96.75 200 SER A C 1
ATOM 1619 O O . SER A 1 200 ? -11.094 3.436 5.453 1 96.75 200 SER A O 1
ATOM 1621 N N . ILE A 1 201 ? -9.562 3.365 7.164 1 97.25 201 ILE A N 1
ATOM 1622 C CA . ILE A 1 201 ? -9.25 1.945 7.047 1 97.25 201 ILE A CA 1
ATOM 1623 C C . ILE A 1 201 ? -9.383 1.274 8.414 1 97.25 201 ILE A C 1
ATOM 1625 O O . ILE A 1 201 ? -9.273 1.937 9.445 1 97.25 201 ILE A O 1
ATOM 1629 N N . PRO A 1 202 ? -9.625 -0.019 8.453 1 97.12 202 PRO A N 1
ATOM 1630 C CA . PRO A 1 202 ? -9.844 -0.723 9.719 1 97.12 202 PRO A CA 1
ATOM 1631 C C . PRO A 1 202 ? -8.633 -0.646 10.648 1 97.12 202 PRO A C 1
ATOM 1633 O O . PRO A 1 202 ? -7.504 -0.46 10.188 1 97.12 202 PRO A O 1
ATOM 1636 N N . ALA A 1 203 ? -8.883 -0.883 11.883 1 97.62 203 ALA A N 1
ATOM 1637 C CA . ALA A 1 203 ? -7.855 -0.785 12.922 1 97.62 203 ALA A CA 1
ATOM 1638 C C . ALA A 1 203 ? -6.918 -1.986 12.883 1 97.62 203 ALA A C 1
ATOM 1640 O O . ALA A 1 203 ? -5.84 -1.962 13.484 1 97.62 203 ALA A O 1
ATOM 1641 N N . ASN A 1 204 ? -7.305 -2.982 12.203 1 97.88 204 ASN A N 1
ATOM 1642 C CA . ASN A 1 204 ? -6.535 -4.223 12.164 1 97.88 204 ASN A CA 1
ATOM 1643 C C . ASN A 1 204 ? -5.141 -3.996 11.594 1 97.88 204 ASN A C 1
ATOM 1645 O O . ASN A 1 204 ? -4.969 -3.221 10.648 1 97.88 204 ASN A O 1
ATOM 1649 N N . ILE A 1 205 ? -4.164 -4.793 12.094 1 96.75 205 ILE A N 1
ATOM 1650 C CA . ILE A 1 205 ? -2.75 -4.645 11.766 1 96.75 205 ILE A CA 1
ATOM 1651 C C . ILE A 1 205 ? -2.545 -4.883 10.273 1 96.75 205 ILE A C 1
ATOM 1653 O O . ILE A 1 205 ? -1.597 -4.359 9.68 1 96.75 205 ILE A O 1
ATOM 1657 N N . LYS A 1 206 ? -3.393 -5.57 9.57 1 97.44 206 LYS A N 1
ATOM 1658 C CA . LYS A 1 206 ? -3.283 -5.848 8.141 1 97.44 206 LYS A CA 1
ATOM 1659 C C . LYS A 1 206 ? -3.344 -4.559 7.324 1 97.44 206 LYS A C 1
ATOM 1661 O O . LYS A 1 206 ? -2.963 -4.543 6.152 1 97.44 206 LYS A O 1
ATOM 1666 N N . TYR A 1 207 ? -3.807 -3.477 8.016 1 98 207 TYR A N 1
ATOM 1667 C CA . TYR A 1 207 ? -4.023 -2.221 7.309 1 98 207 TYR A CA 1
ATOM 1668 C C . TYR A 1 207 ? -2.98 -1.185 7.699 1 98 207 TYR A C 1
ATOM 1670 O O . TYR A 1 207 ? -3.078 -0.017 7.312 1 98 207 TYR A O 1
ATOM 1678 N N . ASP A 1 208 ? -1.98 -1.604 8.5 1 98 208 ASP A N 1
ATOM 1679 C CA . ASP A 1 208 ? -0.89 -0.682 8.797 1 98 208 ASP A CA 1
ATOM 1680 C C . ASP A 1 208 ? -0.219 -0.191 7.516 1 98 208 ASP A C 1
ATOM 1682 O O . ASP A 1 208 ? -0.017 -0.967 6.578 1 98 208 ASP A O 1
ATOM 1686 N N . GLU A 1 209 ? 0.067 1.086 7.492 1 98 209 GLU A N 1
ATOM 1687 C CA . GLU A 1 209 ? 0.767 1.704 6.367 1 98 209 GLU A CA 1
ATOM 1688 C C . GLU A 1 209 ? 2.021 2.436 6.836 1 98 209 GLU A C 1
ATOM 1690 O O . GLU A 1 209 ? 1.941 3.361 7.645 1 98 209 GLU A O 1
ATOM 1695 N N . SER A 1 210 ? 3.143 2.012 6.312 1 98 210 SER A N 1
ATOM 1696 C CA . SER A 1 210 ? 4.395 2.678 6.66 1 98 210 SER A CA 1
ATOM 1697 C C . SER A 1 210 ? 4.594 3.945 5.836 1 98 210 SER A C 1
ATOM 1699 O O . SER A 1 210 ? 3.822 4.219 4.914 1 98 210 SER A O 1
ATOM 1701 N N . ASP A 1 211 ? 5.645 4.645 6.168 1 97.88 211 ASP A N 1
ATOM 1702 C CA . ASP A 1 211 ? 5.996 5.852 5.434 1 97.88 211 ASP A CA 1
ATOM 1703 C C . ASP A 1 211 ? 6.453 5.52 4.016 1 97.88 211 ASP A C 1
ATOM 1705 O O . ASP A 1 211 ? 6.34 6.348 3.109 1 97.88 211 ASP A O 1
ATOM 1709 N N . MET A 1 212 ? 6.934 4.246 3.797 1 97.69 212 MET A N 1
ATOM 1710 C CA . MET A 1 212 ? 7.371 3.848 2.463 1 97.69 212 MET A CA 1
ATOM 1711 C C . MET A 1 212 ? 6.184 3.416 1.608 1 97.69 212 MET A C 1
ATOM 1713 O O . MET A 1 212 ? 6.305 3.277 0.39 1 97.69 212 MET A O 1
ATOM 1717 N N . GLN A 1 213 ? 5.047 3.291 2.275 1 96.88 213 GLN A N 1
ATOM 1718 C CA . GLN A 1 213 ? 3.863 2.822 1.561 1 96.88 213 GLN A CA 1
ATOM 1719 C C . GLN A 1 213 ? 2.902 3.973 1.272 1 96.88 213 GLN A C 1
ATOM 1721 O O . GLN A 1 213 ? 2.287 4.02 0.206 1 96.88 213 GLN A O 1
ATOM 1726 N N . ALA A 1 214 ? 2.742 4.867 2.211 1 98.06 214 ALA A N 1
ATOM 1727 C CA . ALA A 1 214 ? 1.852 6.012 2.021 1 98.06 214 ALA A CA 1
ATOM 1728 C C . ALA A 1 214 ? 2.352 6.914 0.898 1 98.06 214 ALA A C 1
ATOM 1730 O O . ALA A 1 214 ? 3.557 7.137 0.761 1 98.06 214 ALA A O 1
ATOM 1731 N N . ILE A 1 215 ? 1.512 7.609 0.198 1 97.62 215 ILE A N 1
ATOM 1732 C CA . ILE A 1 215 ? 1.926 8.203 -1.067 1 97.62 215 ILE A CA 1
ATOM 1733 C C . ILE A 1 215 ? 2.332 9.656 -0.845 1 97.62 215 ILE A C 1
ATOM 1735 O O . ILE A 1 215 ? 2.947 10.281 -1.716 1 97.62 215 ILE A O 1
ATOM 1739 N N . ALA A 1 216 ? 2.047 10.242 0.295 1 98.19 216 ALA A N 1
ATOM 1740 C CA . ALA A 1 216 ? 2.115 11.688 0.465 1 98.19 216 ALA A CA 1
ATOM 1741 C C . ALA A 1 216 ? 3.541 12.195 0.271 1 98.19 216 ALA A C 1
ATOM 1743 O O . ALA A 1 216 ? 3.779 13.117 -0.519 1 98.19 216 ALA A O 1
ATOM 1744 N N . ARG A 1 217 ? 4.504 11.594 0.987 1 97.88 217 ARG A N 1
ATOM 1745 C CA . ARG A 1 217 ? 5.875 12.086 0.894 1 97.88 217 ARG A CA 1
ATOM 1746 C C . ARG A 1 217 ? 6.867 11.016 1.333 1 97.88 217 ARG A C 1
ATOM 1748 O O . ARG A 1 217 ? 6.602 10.258 2.266 1 97.88 217 ARG A O 1
ATOM 1755 N N . VAL A 1 218 ? 8.008 11.016 0.708 1 98.44 218 VAL A N 1
ATOM 1756 C CA . VAL A 1 218 ? 9.07 10.086 1.072 1 98.44 218 VAL A CA 1
ATOM 1757 C C . VAL A 1 218 ? 10.164 10.82 1.849 1 98.44 218 VAL A C 1
ATOM 1759 O O . VAL A 1 218 ? 10.523 11.945 1.503 1 98.44 218 VAL A O 1
ATOM 1762 N N . VAL A 1 219 ? 10.617 10.234 2.947 1 98.5 219 VAL A N 1
ATOM 1763 C CA . VAL A 1 219 ? 11.656 10.75 3.824 1 98.5 219 VAL A CA 1
ATOM 1764 C C . VAL A 1 219 ? 12.719 9.68 4.062 1 98.5 219 VAL A C 1
ATOM 1766 O O . VAL A 1 219 ? 12.391 8.523 4.336 1 98.5 219 VAL A O 1
ATOM 1769 N N . LYS A 1 220 ? 13.984 10.016 3.912 1 98.25 220 LYS A N 1
ATOM 1770 C CA . LYS A 1 220 ? 15.07 9.148 4.363 1 98.25 220 LYS A CA 1
ATOM 1771 C C . LYS A 1 220 ? 15.539 9.539 5.766 1 98.25 220 LYS A C 1
ATOM 1773 O O . LYS A 1 220 ? 15.953 10.672 5.992 1 98.25 220 LYS A O 1
ATOM 1778 N N . TRP A 1 221 ? 15.445 8.641 6.59 1 98 221 TRP A N 1
ATOM 1779 C CA . TRP A 1 221 ? 15.945 8.82 7.949 1 98 221 TRP A CA 1
ATOM 1780 C C . TRP A 1 221 ? 17.344 8.242 8.094 1 98 221 TRP A C 1
ATOM 1782 O O . TRP A 1 221 ? 17.578 7.082 7.746 1 98 221 TRP A O 1
ATOM 1792 N N . GLY A 1 222 ? 18.172 9 8.695 1 97.81 222 GLY A N 1
ATOM 1793 C CA . GLY A 1 222 ? 19.562 8.602 8.805 1 97.81 222 GLY A CA 1
ATOM 1794 C C . GLY A 1 222 ? 19.766 7.328 9.609 1 97.81 222 GLY A C 1
ATOM 1795 O O . GLY A 1 222 ? 20.625 6.512 9.281 1 97.81 222 GLY A O 1
ATOM 1796 N N . TYR A 1 223 ? 19.016 7.125 10.602 1 96.56 223 TYR A N 1
ATOM 1797 C CA . TYR A 1 223 ? 19.203 5.977 11.484 1 96.56 223 TYR A CA 1
ATOM 1798 C C . TYR A 1 223 ? 18.672 4.703 10.828 1 96.56 223 TYR A C 1
ATOM 1800 O O . TYR A 1 223 ? 18.875 3.602 11.344 1 96.56 223 TYR A O 1
ATOM 1808 N N . HIS A 1 224 ? 18.031 4.789 9.688 1 97.31 224 HIS A N 1
ATOM 1809 C CA . HIS A 1 224 ? 17.562 3.617 8.953 1 97.31 224 HIS A CA 1
ATOM 1810 C C . HIS A 1 224 ? 18.422 3.355 7.723 1 97.31 224 HIS A C 1
ATOM 1812 O O . HIS A 1 224 ? 18.375 2.262 7.152 1 97.31 224 HIS A O 1
ATOM 1818 N N . ALA A 1 225 ? 19.156 4.367 7.273 1 98 225 ALA A N 1
ATOM 1819 C CA . ALA A 1 225 ? 19.906 4.273 6.023 1 98 225 ALA A CA 1
ATOM 1820 C C . ALA A 1 225 ? 21.078 3.291 6.156 1 98 225 ALA A C 1
ATOM 1822 O O . ALA A 1 225 ? 21.641 3.143 7.238 1 98 225 ALA A O 1
ATOM 1823 N N . GLY A 1 226 ? 21.391 2.588 5.09 1 97.56 226 GLY A N 1
ATOM 1824 C CA . GLY A 1 226 ? 22.469 1.614 5.066 1 97.56 226 GLY A CA 1
ATOM 1825 C C . GLY A 1 226 ? 22.453 0.739 3.826 1 97.56 226 GLY A C 1
ATOM 1826 O O . GLY A 1 226 ? 21.922 1.141 2.783 1 97.56 226 GLY A O 1
ATOM 1827 N N . SER A 1 227 ? 23.062 -0.41 3.975 1 95.75 227 SER A N 1
ATOM 1828 C CA . SER A 1 227 ? 23.078 -1.378 2.883 1 95.75 227 SER A CA 1
ATOM 1829 C C . SER A 1 227 ? 21.734 -2.072 2.734 1 95.75 227 SER A C 1
ATOM 1831 O O . SER A 1 227 ? 21.266 -2.754 3.654 1 95.75 227 SER A O 1
ATOM 1833 N N . ILE A 1 228 ? 21.156 -1.892 1.592 1 94.06 228 ILE A N 1
ATOM 1834 C CA . ILE A 1 228 ? 19.859 -2.514 1.33 1 94.06 228 ILE A CA 1
ATOM 1835 C C . ILE A 1 228 ? 20 -4.031 1.401 1 94.06 228 ILE A C 1
ATOM 1837 O O . ILE A 1 228 ? 19.109 -4.715 1.925 1 94.06 228 ILE A O 1
ATOM 1841 N N . LYS A 1 229 ? 21.062 -4.555 0.931 1 91.06 229 LYS A N 1
ATOM 1842 C CA . LYS A 1 229 ? 21.312 -5.996 0.955 1 91.06 229 LYS A CA 1
ATOM 1843 C C . LYS A 1 229 ? 21.344 -6.523 2.387 1 91.06 229 LYS A C 1
ATOM 1845 O O . LYS A 1 229 ? 21.062 -7.699 2.625 1 91.06 229 LYS A O 1
ATOM 1850 N N . ASP A 1 230 ? 21.688 -5.566 3.275 1 93.25 230 ASP A N 1
ATOM 1851 C CA . ASP A 1 230 ? 21.797 -5.965 4.676 1 93.25 230 ASP A CA 1
ATOM 1852 C C . ASP A 1 230 ? 20.531 -5.617 5.449 1 93.25 230 ASP A C 1
ATOM 1854 O O . ASP A 1 230 ? 20.516 -5.688 6.68 1 93.25 230 ASP A O 1
ATOM 1858 N N . GLY A 1 231 ? 19.531 -5.117 4.75 1 94.19 231 GLY A N 1
ATOM 1859 C CA . GLY A 1 231 ? 18.25 -4.977 5.398 1 94.19 231 GLY A CA 1
ATOM 1860 C C . GLY A 1 231 ? 17.812 -3.531 5.562 1 94.19 231 GLY A C 1
ATOM 1861 O O . GLY A 1 231 ? 16.734 -3.256 6.102 1 94.19 231 GLY A O 1
ATOM 1862 N N . ALA A 1 232 ? 18.625 -2.596 5.109 1 97.31 232 ALA A N 1
ATOM 1863 C CA . ALA A 1 232 ? 18.203 -1.196 5.184 1 97.31 232 ALA A CA 1
ATOM 1864 C C . ALA A 1 232 ? 17.125 -0.889 4.16 1 97.31 232 ALA A C 1
ATOM 1866 O O . ALA A 1 232 ? 17.078 -1.495 3.086 1 97.31 232 ALA A O 1
ATOM 1867 N N . PRO A 1 233 ? 16.266 0.023 4.453 1 97.69 233 PRO A N 1
ATOM 1868 C CA . PRO A 1 233 ? 15.195 0.352 3.512 1 97.69 233 PRO A CA 1
ATOM 1869 C C . PRO A 1 233 ? 15.688 1.173 2.322 1 97.69 233 PRO A C 1
ATOM 1871 O O . PRO A 1 233 ? 15.055 1.174 1.264 1 97.69 233 PRO A O 1
ATOM 1874 N N . TYR A 1 234 ? 16.734 1.915 2.461 1 97.94 234 TYR A N 1
ATOM 1875 C CA . TYR A 1 234 ? 17.328 2.76 1.427 1 97.94 234 TYR A CA 1
ATOM 1876 C C . TYR A 1 234 ? 18.781 3.092 1.752 1 97.94 234 TYR A C 1
ATOM 1878 O O . TYR A 1 234 ? 19.234 2.889 2.881 1 97.94 234 TYR A O 1
ATOM 1886 N N . ASP A 1 235 ? 19.469 3.607 0.716 1 97.5 235 ASP A N 1
ATOM 1887 C CA . ASP A 1 235 ? 20.891 3.945 0.855 1 97.5 235 ASP A CA 1
ATOM 1888 C C . ASP A 1 235 ? 21.062 5.238 1.648 1 97.5 235 ASP A C 1
ATOM 1890 O O . ASP A 1 235 ? 20.094 5.938 1.938 1 97.5 235 ASP A O 1
ATOM 1894 N N . HIS A 1 236 ? 22.281 5.559 1.971 1 98.06 236 HIS A N 1
ATOM 1895 C CA . HIS A 1 236 ? 22.641 6.777 2.693 1 98.06 236 HIS A CA 1
ATOM 1896 C C . HIS A 1 236 ? 22.328 8.016 1.867 1 98.06 236 HIS A C 1
ATOM 1898 O O . HIS A 1 236 ? 22.312 7.965 0.635 1 98.06 236 HIS A O 1
ATOM 1904 N N . CYS A 1 237 ? 22.141 9.062 2.568 1 98.19 237 CYS A N 1
ATOM 1905 C CA . CYS A 1 237 ? 21.891 10.391 2.01 1 98.19 237 CYS A CA 1
ATOM 1906 C C . CYS A 1 237 ? 23.125 10.891 1.266 1 98.19 237 CYS A C 1
ATOM 1908 O O . CYS A 1 237 ? 24.25 10.734 1.737 1 98.19 237 CYS A O 1
ATOM 1910 N N . THR A 1 238 ? 22.906 11.523 0.111 1 98.38 238 THR A N 1
ATOM 1911 C CA . THR A 1 238 ? 24.047 12.047 -0.631 1 98.38 238 THR A CA 1
ATOM 1912 C C . THR A 1 238 ? 24.188 13.547 -0.415 1 98.38 238 THR A C 1
ATOM 1914 O O . THR A 1 238 ? 25.172 14.156 -0.845 1 98.38 238 THR A O 1
ATOM 1917 N N . GLY A 1 239 ? 23.219 14.203 0.203 1 98.44 239 GLY A N 1
ATOM 1918 C CA . GLY A 1 239 ? 23.344 15.578 0.651 1 98.44 239 GLY A CA 1
ATOM 1919 C C . GLY A 1 239 ? 23.891 15.703 2.062 1 98.44 239 GLY A C 1
ATOM 1920 O O . GLY A 1 239 ? 25.047 15.367 2.32 1 98.44 239 GLY A O 1
ATOM 1921 N N . ALA A 1 240 ? 22.938 16.094 2.957 1 98.5 240 ALA A N 1
ATOM 1922 C CA . ALA A 1 240 ? 23.312 16.219 4.363 1 98.5 240 ALA A CA 1
ATOM 1923 C C . ALA A 1 240 ? 22.172 15.797 5.273 1 98.5 240 ALA A C 1
ATOM 1925 O O . ALA A 1 240 ? 21 15.828 4.867 1 98.5 240 ALA A O 1
ATOM 1926 N N . TYR A 1 241 ? 22.562 15.312 6.434 1 97.81 241 TYR A N 1
ATOM 1927 C CA . TYR A 1 241 ? 21.531 15.023 7.418 1 97.81 241 TYR A CA 1
ATOM 1928 C C . TYR A 1 241 ? 21.281 16.219 8.32 1 97.81 241 TYR A C 1
ATOM 1930 O O . TYR A 1 241 ? 22.219 16.891 8.758 1 97.81 241 TYR A O 1
ATOM 1938 N N . ARG A 1 242 ? 20.078 16.594 8.477 1 96.5 242 ARG A N 1
ATOM 1939 C CA . ARG A 1 242 ? 19.625 17.594 9.438 1 96.5 242 ARG A CA 1
ATOM 1940 C C . ARG A 1 242 ? 18.562 17 10.375 1 96.5 242 ARG A C 1
ATOM 1942 O O . ARG A 1 242 ? 17.469 16.641 9.945 1 96.5 242 ARG A O 1
ATOM 1949 N N . ARG A 1 243 ? 18.875 16.812 11.703 1 93 243 ARG A N 1
ATOM 1950 C CA . ARG A 1 243 ? 18 16.172 12.688 1 93 243 ARG A CA 1
ATOM 1951 C C . ARG A 1 243 ? 17.594 14.773 12.219 1 93 243 ARG A C 1
ATOM 1953 O O . ARG A 1 243 ? 16.406 14.43 12.258 1 93 243 ARG A O 1
ATOM 1960 N N . ALA A 1 244 ? 18.484 14.117 11.641 1 96.25 244 ALA A N 1
ATOM 1961 C CA . ALA A 1 244 ? 18.422 12.711 11.25 1 96.25 244 ALA A CA 1
ATOM 1962 C C . ALA A 1 244 ? 17.625 12.539 9.961 1 96.25 244 ALA A C 1
ATOM 1964 O O . ALA A 1 244 ? 17.344 11.414 9.531 1 96.25 244 ALA A O 1
ATOM 1965 N N . VAL A 1 245 ? 17.266 13.664 9.336 1 97.88 245 VAL A N 1
ATOM 1966 C CA . VAL A 1 245 ? 16.531 13.594 8.086 1 97.88 245 VAL A CA 1
ATOM 1967 C C . VAL A 1 245 ? 17.438 13.977 6.922 1 97.88 245 VAL A C 1
ATOM 1969 O O . VAL A 1 245 ? 18.203 14.938 7.016 1 97.88 245 VAL A O 1
ATOM 1972 N N . CYS A 1 246 ? 17.375 13.266 5.887 1 98.75 246 CYS A N 1
ATOM 1973 C CA . CYS A 1 246 ? 18.172 13.523 4.684 1 98.75 246 CYS A CA 1
ATOM 1974 C C . CYS A 1 246 ? 17.703 14.797 3.994 1 98.75 246 CYS A C 1
ATOM 1976 O O . CYS A 1 246 ? 16.547 14.922 3.617 1 98.75 246 CYS A O 1
ATOM 1978 N N . VAL A 1 247 ? 18.531 15.758 3.924 1 98.88 247 VAL A N 1
ATOM 1979 C CA . VAL A 1 247 ? 18.391 16.812 2.92 1 98.88 247 VAL A CA 1
ATOM 1980 C C . VAL A 1 247 ? 18.984 16.328 1.594 1 98.88 247 VAL A C 1
ATOM 1982 O O . VAL A 1 247 ? 20.219 16.297 1.435 1 98.88 247 VAL A O 1
ATOM 1985 N N . TYR A 1 248 ? 18.219 16.031 0.656 1 98.81 248 TYR A N 1
ATOM 1986 C CA . TYR A 1 248 ? 18.578 15.25 -0.524 1 98.81 248 TYR A CA 1
ATOM 1987 C C . TYR A 1 248 ? 19.609 15.984 -1.373 1 98.81 248 TYR A C 1
ATOM 1989 O O . TYR A 1 248 ? 19.531 17.203 -1.531 1 98.81 248 TYR A O 1
ATOM 1997 N N . GLY A 1 249 ? 20.562 15.266 -1.873 1 98.75 249 GLY A N 1
ATOM 1998 C CA . GLY A 1 249 ? 21.484 15.727 -2.896 1 98.75 249 GLY A CA 1
ATOM 1999 C C . GLY A 1 249 ? 21.188 15.172 -4.273 1 98.75 249 GLY A C 1
ATOM 2000 O O . GLY A 1 249 ? 20.312 14.305 -4.418 1 98.75 249 GLY A O 1
ATOM 2001 N N . ALA A 1 250 ? 21.844 15.633 -5.25 1 98.38 250 ALA A N 1
ATOM 2002 C CA . ALA A 1 250 ? 21.625 15.203 -6.633 1 98.38 250 ALA A CA 1
ATOM 2003 C C . ALA A 1 250 ? 21.781 13.695 -6.77 1 98.38 250 ALA A C 1
ATOM 2005 O O . ALA A 1 250 ? 21.109 13.062 -7.582 1 98.38 250 ALA A O 1
ATOM 2006 N N . GLY A 1 251 ? 22.656 13.094 -5.949 1 98.19 251 GLY A N 1
ATOM 2007 C CA . GLY A 1 251 ? 22.875 11.664 -5.996 1 98.19 251 GLY A CA 1
ATOM 2008 C C . GLY A 1 251 ? 21.672 10.852 -5.531 1 98.19 251 GLY A C 1
ATOM 2009 O O . GLY A 1 251 ? 21.609 9.641 -5.762 1 98.19 251 GLY A O 1
ATOM 2010 N N . ASP A 1 252 ? 20.703 11.508 -4.879 1 98.62 252 ASP A N 1
ATOM 2011 C CA . ASP A 1 252 ? 19.516 10.836 -4.363 1 98.62 252 ASP A CA 1
ATOM 2012 C C . ASP A 1 252 ? 18.406 10.812 -5.406 1 98.62 252 ASP A C 1
ATOM 2014 O O . ASP A 1 252 ? 17.422 10.086 -5.254 1 98.62 252 ASP A O 1
ATOM 2018 N N . LEU A 1 253 ? 18.516 11.555 -6.488 1 98.31 253 LEU A N 1
ATOM 2019 C CA . LEU A 1 253 ? 17.406 11.836 -7.383 1 98.31 253 LEU A CA 1
ATOM 2020 C C . LEU A 1 253 ? 16.969 10.578 -8.133 1 98.31 253 LEU A C 1
ATOM 2022 O O . LEU A 1 253 ? 15.781 10.367 -8.359 1 98.31 253 LEU A O 1
ATOM 2026 N N . ALA A 1 254 ? 17.953 9.773 -8.547 1 96.56 254 ALA A N 1
ATOM 2027 C CA . ALA A 1 254 ? 17.594 8.547 -9.258 1 96.56 254 ALA A CA 1
ATOM 2028 C C . ALA A 1 254 ? 16.672 7.672 -8.414 1 96.56 254 ALA A C 1
ATOM 2030 O O . ALA A 1 254 ? 15.68 7.129 -8.922 1 96.56 254 ALA A O 1
ATOM 2031 N N . TRP A 1 255 ? 16.969 7.566 -7.168 1 96.88 255 TRP A N 1
ATOM 2032 C CA . TRP A 1 255 ? 16.125 6.793 -6.258 1 96.88 255 TRP A CA 1
ATOM 2033 C C . TRP A 1 255 ? 14.781 7.469 -6.043 1 96.88 255 TRP A C 1
ATOM 2035 O O . TRP A 1 255 ? 13.734 6.812 -6.086 1 96.88 255 TRP A O 1
ATOM 2045 N N . LEU A 1 256 ? 14.773 8.781 -5.836 1 98.19 256 LEU A N 1
ATOM 2046 C CA . LEU A 1 256 ? 13.555 9.531 -5.57 1 98.19 256 LEU A CA 1
ATOM 2047 C C . LEU A 1 256 ? 12.562 9.391 -6.719 1 98.19 256 LEU A C 1
ATOM 2049 O O . LEU A 1 256 ? 11.359 9.211 -6.488 1 98.19 256 LEU A O 1
ATOM 2053 N N . LEU A 1 257 ? 13.07 9.43 -7.895 1 95.94 257 LEU A N 1
ATOM 2054 C CA . LEU A 1 257 ? 12.211 9.453 -9.078 1 95.94 257 LEU A CA 1
ATOM 2055 C C . LEU A 1 257 ? 11.586 8.086 -9.32 1 95.94 257 LEU A C 1
ATOM 2057 O O . LEU A 1 257 ? 10.641 7.965 -10.109 1 95.94 257 LEU A O 1
ATOM 2061 N N . GLN A 1 258 ? 12.031 7.059 -8.578 1 93.81 258 GLN A N 1
ATOM 2062 C CA . GLN A 1 258 ? 11.469 5.719 -8.703 1 93.81 258 GLN A CA 1
ATOM 2063 C C . GLN A 1 258 ? 10.406 5.473 -7.629 1 93.81 258 GLN A C 1
ATOM 2065 O O . GLN A 1 258 ? 9.703 4.457 -7.664 1 93.81 258 GLN A O 1
ATOM 2070 N N . GLN A 1 259 ? 10.312 6.41 -6.703 1 96.44 259 GLN A N 1
ATOM 2071 C CA . GLN A 1 259 ? 9.344 6.23 -5.625 1 96.44 259 GLN A CA 1
ATOM 2072 C C . GLN A 1 259 ? 7.934 6.574 -6.09 1 96.44 259 GLN A C 1
ATOM 2074 O O . GLN A 1 259 ? 7.754 7.359 -7.027 1 96.44 259 GLN A O 1
ATOM 2079 N N . HIS A 1 260 ? 6.934 5.98 -5.477 1 95.06 260 HIS A N 1
ATOM 2080 C CA . HIS A 1 260 ? 5.551 6.246 -5.852 1 95.06 260 HIS A CA 1
ATOM 2081 C C . HIS A 1 260 ? 5.004 7.465 -5.113 1 95.06 260 HIS A C 1
ATOM 2083 O O . HIS A 1 260 ? 3.871 7.887 -5.355 1 95.06 260 HIS A O 1
ATOM 2089 N N . HIS A 1 261 ? 5.762 8.039 -4.223 1 97.94 261 HIS A N 1
ATOM 2090 C CA . HIS A 1 261 ? 5.355 9.195 -3.434 1 97.94 261 HIS A CA 1
ATOM 2091 C C . HIS A 1 261 ? 5.145 10.414 -4.32 1 97.94 261 HIS A C 1
ATOM 2093 O O . HIS A 1 261 ? 5.66 10.477 -5.441 1 97.94 261 HIS A O 1
ATOM 2099 N N . LEU A 1 262 ? 4.398 11.375 -3.758 1 98.38 262 LEU A N 1
ATOM 2100 C CA . LEU A 1 262 ? 4.098 12.594 -4.504 1 98.38 262 LEU A CA 1
ATOM 2101 C C . LEU A 1 262 ? 5.156 13.656 -4.246 1 98.38 262 LEU A C 1
ATOM 2103 O O . LEU A 1 262 ? 5.523 14.406 -5.152 1 98.38 262 LEU A O 1
ATOM 2107 N N . PHE A 1 263 ? 5.633 13.695 -3.002 1 98.75 263 PHE A N 1
ATOM 2108 C CA . PHE A 1 263 ? 6.633 14.664 -2.582 1 98.75 263 PHE A CA 1
ATOM 2109 C C . PHE A 1 263 ? 7.809 13.969 -1.904 1 98.75 263 PHE A C 1
ATOM 2111 O O . PHE A 1 263 ? 7.734 12.781 -1.583 1 98.75 263 PHE A O 1
ATOM 2118 N N . ALA A 1 264 ? 8.844 14.703 -1.78 1 98.81 264 ALA A N 1
ATOM 2119 C CA . ALA A 1 264 ? 9.992 14.258 -1.001 1 98.81 264 ALA A CA 1
ATOM 2120 C C . ALA A 1 264 ? 10.406 15.312 0.02 1 98.81 264 ALA A C 1
ATOM 2122 O O . ALA A 1 264 ? 10.352 16.516 -0.262 1 98.81 264 ALA A O 1
ATOM 2123 N N . ASN A 1 265 ? 10.719 14.867 1.102 1 98.38 265 ASN A N 1
ATOM 2124 C CA . ASN A 1 265 ? 11.258 15.672 2.188 1 98.38 265 ASN A CA 1
ATOM 2125 C C . ASN A 1 265 ? 12.641 15.188 2.617 1 98.38 265 ASN A C 1
ATOM 2127 O O . ASN A 1 265 ? 12.812 14.008 2.934 1 98.38 265 ASN A O 1
ATOM 2131 N N . LYS A 1 266 ? 13.766 16.094 2.525 1 97.5 266 LYS A N 1
ATOM 2132 C CA . LYS A 1 266 ? 13.562 17.516 2.305 1 97.5 266 LYS A CA 1
ATOM 2133 C C . LYS A 1 266 ? 14.68 18.109 1.438 1 97.5 266 LYS A C 1
ATOM 2135 O O . LYS A 1 266 ? 15.578 17.375 1.01 1 97.5 266 LYS A O 1
ATOM 2140 N N . PHE A 1 267 ? 14.461 19.359 1.094 1 98.69 267 PHE A N 1
ATOM 2141 C CA . PHE A 1 267 ? 15.383 20.062 0.205 1 98.69 267 PHE A CA 1
ATOM 2142 C C . PHE A 1 267 ? 15.789 21.406 0.796 1 98.69 267 PHE A C 1
ATOM 2144 O O . PHE A 1 267 ? 15 22.047 1.5 1 98.69 267 PHE A O 1
ATOM 2151 N N . ASP A 1 268 ? 16.969 21.781 0.545 1 98.38 268 ASP A N 1
ATOM 2152 C CA . ASP A 1 268 ? 17.562 23.062 0.927 1 98.38 268 ASP A CA 1
ATOM 2153 C C . ASP A 1 268 ? 18.578 23.516 -0.106 1 98.38 268 ASP A C 1
ATOM 2155 O O . ASP A 1 268 ? 19.609 22.859 -0.308 1 98.38 268 ASP A O 1
ATOM 2159 N N . PRO A 1 269 ? 18.344 24.641 -0.705 1 97.5 269 PRO A N 1
ATOM 2160 C CA . PRO A 1 269 ? 19.281 25.109 -1.734 1 97.5 269 PRO A CA 1
ATOM 2161 C C . PRO A 1 269 ? 20.688 25.328 -1.195 1 97.5 269 PRO A C 1
ATOM 2163 O O . PRO A 1 269 ? 21.656 25.25 -1.948 1 97.5 269 PRO A O 1
ATOM 2166 N N . GLU A 1 270 ? 20.812 25.531 0.067 1 97.94 270 GLU A N 1
ATOM 2167 C CA . GLU A 1 270 ? 22.125 25.75 0.666 1 97.94 270 GLU A CA 1
ATOM 2168 C C . GLU A 1 270 ? 22.891 24.438 0.812 1 97.94 270 GLU A C 1
ATOM 2170 O O . GLU A 1 270 ? 24.125 24.438 0.928 1 97.94 270 GLU A O 1
ATOM 2175 N N . VAL A 1 271 ? 22.172 23.344 0.814 1 98.12 271 VAL A N 1
ATOM 2176 C CA . VAL A 1 271 ? 22.797 22.031 0.891 1 98.12 271 VAL A CA 1
ATOM 2177 C C . VAL A 1 271 ? 23.109 21.516 -0.516 1 98.12 271 VAL A C 1
ATOM 2179 O O . VAL A 1 271 ? 24.25 21.141 -0.804 1 98.12 271 VAL A O 1
ATOM 2182 N N . ASP A 1 272 ? 22.156 21.547 -1.421 1 98.31 272 ASP A N 1
ATOM 2183 C CA . ASP A 1 272 ? 22.391 21.141 -2.801 1 98.31 272 ASP A CA 1
ATOM 2184 C C . ASP A 1 272 ? 21.359 21.75 -3.742 1 98.31 272 ASP A C 1
ATOM 2186 O O . ASP A 1 272 ? 20.328 21.141 -4.012 1 98.31 272 ASP A O 1
ATOM 2190 N N . ASP A 1 273 ? 21.688 22.844 -4.324 1 98.25 273 ASP A N 1
ATOM 2191 C CA . ASP A 1 273 ? 20.781 23.531 -5.246 1 98.25 273 ASP A CA 1
ATOM 2192 C C . ASP A 1 273 ? 20.625 22.734 -6.543 1 98.25 273 ASP A C 1
ATOM 2194 O O . ASP A 1 273 ? 19.578 22.812 -7.188 1 98.25 273 ASP A O 1
ATOM 2198 N N . ILE A 1 274 ? 21.609 22.031 -6.887 1 98.12 274 ILE A N 1
ATOM 2199 C CA . ILE A 1 274 ? 21.609 21.266 -8.125 1 98.12 274 ILE A CA 1
ATOM 2200 C C . ILE A 1 274 ? 20.5 20.203 -8.062 1 98.12 274 ILE A C 1
ATOM 2202 O O . ILE A 1 274 ? 19.828 19.938 -9.062 1 98.12 274 ILE A O 1
ATOM 2206 N N . ALA A 1 275 ? 20.328 19.609 -6.879 1 98.38 275 ALA A N 1
ATOM 2207 C CA . ALA A 1 275 ? 19.281 18.609 -6.715 1 98.38 275 ALA A CA 1
ATOM 2208 C C . ALA A 1 275 ? 17.906 19.203 -7.051 1 98.38 275 ALA A C 1
ATOM 2210 O O . ALA A 1 275 ? 17.125 18.578 -7.766 1 98.38 275 ALA A O 1
ATOM 2211 N N . ILE A 1 276 ? 17.656 20.375 -6.598 1 98.44 276 ILE A N 1
ATOM 2212 C CA . ILE A 1 276 ? 16.375 21.016 -6.809 1 98.44 276 ILE A CA 1
ATOM 2213 C C . ILE A 1 276 ? 16.219 21.406 -8.281 1 98.44 276 ILE A C 1
ATOM 2215 O O . ILE A 1 276 ? 15.172 21.141 -8.891 1 98.44 276 ILE A O 1
ATOM 2219 N N . ARG A 1 277 ? 17.234 21.953 -8.898 1 98.06 277 ARG A N 1
ATOM 2220 C CA . ARG A 1 277 ? 17.188 22.359 -10.297 1 98.06 277 ARG A CA 1
ATOM 2221 C C . ARG A 1 277 ? 17 21.156 -11.211 1 98.06 277 ARG A C 1
ATOM 2223 O O . ARG A 1 277 ? 16.25 21.219 -12.195 1 98.06 277 ARG A O 1
ATOM 2230 N N . CYS A 1 278 ? 17.703 20.094 -10.836 1 98.06 278 CYS A N 1
ATOM 2231 C CA . CYS A 1 278 ? 17.531 18.875 -11.617 1 98.06 278 CYS A CA 1
ATOM 2232 C C . CYS A 1 278 ? 16.094 18.375 -11.539 1 98.06 278 CYS A C 1
ATOM 2234 O O . CYS A 1 278 ? 15.523 17.984 -12.555 1 98.06 278 CYS A O 1
ATOM 2236 N N . LEU A 1 279 ? 15.555 18.422 -10.352 1 97.69 279 LEU A N 1
ATOM 2237 C CA . LEU A 1 279 ? 14.18 17.969 -10.18 1 97.69 279 LEU A CA 1
ATOM 2238 C C . LEU A 1 279 ? 13.211 18.859 -10.953 1 97.69 279 LEU A C 1
ATOM 2240 O O . LEU A 1 279 ? 12.297 18.375 -11.609 1 97.69 279 LEU A O 1
ATOM 2244 N N . GLU A 1 280 ? 13.422 20.172 -10.898 1 97.56 280 GLU A N 1
ATOM 2245 C CA . GLU A 1 280 ? 12.609 21.094 -11.672 1 97.56 280 GLU A CA 1
ATOM 2246 C C . GLU A 1 280 ? 12.68 20.781 -13.164 1 97.56 280 GLU A C 1
ATOM 2248 O O . GLU A 1 280 ? 11.656 20.797 -13.852 1 97.56 280 GLU A O 1
ATOM 2253 N N . SER A 1 281 ? 13.867 20.438 -13.633 1 96.5 281 SER A N 1
ATOM 2254 C CA . SER A 1 281 ? 14.07 20.125 -15.047 1 96.5 281 SER A CA 1
ATOM 2255 C C . SER A 1 281 ? 13.367 18.828 -15.43 1 96.5 281 SER A C 1
ATOM 2257 O O . SER A 1 281 ? 12.719 18.75 -16.469 1 96.5 281 SER A O 1
ATOM 2259 N N . VAL A 1 282 ? 13.516 17.891 -14.555 1 96.44 282 VAL A N 1
ATOM 2260 C CA . VAL A 1 282 ? 12.898 16.594 -14.82 1 96.44 282 VAL A CA 1
ATOM 2261 C C . VAL A 1 282 ? 11.383 16.766 -14.914 1 96.44 282 VAL A C 1
ATOM 2263 O O . VAL A 1 282 ? 10.75 16.234 -15.836 1 96.44 282 VAL A O 1
ATOM 2266 N N . LEU A 1 283 ? 10.766 17.484 -14.031 1 96.5 283 LEU A N 1
ATOM 2267 C CA . LEU A 1 283 ? 9.328 17.688 -14.008 1 96.5 283 LEU A CA 1
ATOM 2268 C C . LEU A 1 283 ? 8.867 18.469 -15.234 1 96.5 283 LEU A C 1
ATOM 2270 O O . LEU A 1 283 ? 7.828 18.156 -15.82 1 96.5 283 LEU A O 1
ATOM 2274 N N . ARG A 1 284 ? 9.688 19.406 -15.656 1 94.5 284 ARG A N 1
ATOM 2275 C CA . ARG A 1 284 ? 9.367 20.188 -16.859 1 94.5 284 ARG A CA 1
ATOM 2276 C C . ARG A 1 284 ? 9.406 19.297 -18.094 1 94.5 284 ARG A C 1
ATOM 2278 O O . ARG A 1 284 ? 8.516 19.391 -18.953 1 94.5 284 ARG A O 1
ATOM 2285 N N . PHE A 1 285 ? 10.406 18.453 -18.172 1 93.81 285 PHE A N 1
ATOM 2286 C CA . PHE A 1 285 ? 10.547 17.562 -19.328 1 93.81 285 PHE A CA 1
ATOM 2287 C C . PHE A 1 285 ? 9.367 16.594 -19.406 1 93.81 285 PHE A C 1
ATOM 2289 O O . PHE A 1 285 ? 8.852 16.328 -20.484 1 93.81 285 PHE A O 1
ATOM 2296 N N . LYS A 1 286 ? 9 16.125 -18.25 1 92.25 286 LYS A N 1
ATOM 2297 C CA . LYS A 1 286 ? 7.852 15.219 -18.203 1 92.25 286 LYS A CA 1
ATOM 2298 C C . LYS A 1 286 ? 6.582 15.914 -18.688 1 92.25 286 LYS A C 1
ATOM 2300 O O . LYS A 1 286 ? 5.754 15.312 -19.359 1 92.25 286 LYS A O 1
ATOM 2305 N N . MET A 1 287 ? 6.406 17.109 -18.359 1 89.94 287 MET A N 1
ATOM 2306 C CA . MET A 1 287 ? 5.215 17.859 -18.703 1 89.94 287 MET A CA 1
ATOM 2307 C C . MET A 1 287 ? 5.168 18.141 -20.203 1 89.94 287 MET A C 1
ATOM 2309 O O . MET A 1 287 ? 4.098 18.141 -20.812 1 89.94 287 MET A O 1
ATOM 2313 N N . LEU A 1 288 ? 6.438 18.328 -20.75 1 86.06 288 LEU A N 1
ATOM 2314 C CA . LEU A 1 288 ? 6.52 18.609 -22.188 1 86.06 288 LEU A CA 1
ATOM 2315 C C . LEU A 1 288 ? 6.348 17.344 -23 1 86.06 288 LEU A C 1
ATOM 2317 O O . LEU A 1 288 ? 5.812 17.375 -24.109 1 86.06 288 LEU A O 1
ATOM 2321 N N . GLY A 1 289 ? 7.094 16.172 -22.703 1 69.94 289 GLY A N 1
ATOM 2322 C CA . GLY A 1 289 ? 6.973 14.898 -23.406 1 69.94 289 GLY A CA 1
ATOM 2323 C C . GLY A 1 289 ? 5.586 14.289 -23.297 1 69.94 289 GLY A C 1
ATOM 2324 O O . GLY A 1 289 ? 5.164 13.539 -24.172 1 69.94 289 GLY A O 1
ATOM 2325 N N . HIS A 1 290 ? 5.051 14.203 -22.141 1 57.16 290 HIS A N 1
ATOM 2326 C CA . HIS A 1 290 ? 3.648 13.82 -22.031 1 57.16 290 HIS A CA 1
ATOM 2327 C C . HIS A 1 290 ? 2.779 14.625 -23 1 57.16 290 HIS A C 1
ATOM 2329 O O . HIS A 1 290 ? 1.647 14.234 -23.297 1 57.16 290 HIS A O 1
ATOM 2335 N N . ASP A 1 291 ? 3.221 15.758 -23.469 1 46.09 291 ASP A N 1
ATOM 2336 C CA . ASP A 1 291 ? 2.572 16.328 -24.641 1 46.09 291 ASP A CA 1
ATOM 2337 C C . ASP A 1 291 ? 2.873 15.516 -25.891 1 46.09 291 ASP A C 1
ATOM 2339 O O . ASP A 1 291 ? 2.057 15.461 -26.812 1 46.09 291 ASP A O 1
ATOM 2343 N N . MET A 1 292 ? 4.129 14.922 -25.984 1 37.34 292 MET A N 1
ATOM 2344 C CA . MET A 1 292 ? 4.387 14.078 -27.156 1 37.34 292 MET A CA 1
ATOM 2345 C C . MET A 1 292 ? 3.936 12.641 -26.891 1 37.34 292 MET A C 1
ATOM 2347 O O . MET A 1 292 ? 4.055 11.789 -27.766 1 37.34 292 MET A O 1
ATOM 2351 N N . VAL A 1 293 ? 4.172 12.109 -25.75 1 36.22 293 VAL A N 1
ATOM 2352 C CA . VAL A 1 293 ? 3.934 10.68 -25.578 1 36.22 293 VAL A CA 1
ATOM 2353 C C . VAL A 1 293 ? 2.436 10.398 -25.672 1 36.22 293 VAL A C 1
ATOM 2355 O O . VAL A 1 293 ? 1.669 10.773 -24.781 1 36.22 293 VAL A O 1
ATOM 2358 N N . THR A 1 294 ? 1.839 10.602 -26.797 1 33.22 294 THR A N 1
ATOM 2359 C CA . THR A 1 294 ? 0.575 9.914 -27.047 1 33.22 294 THR A CA 1
ATOM 2360 C C . THR A 1 294 ? 0.652 8.453 -26.594 1 33.22 294 THR A C 1
ATOM 2362 O O . THR A 1 294 ? 1.611 7.75 -26.922 1 33.22 294 THR A O 1
ATOM 2365 N N . ASP A 1 295 ? 0.124 8.055 -25.438 1 31.38 295 ASP A N 1
ATOM 2366 C CA . ASP A 1 295 ? -0.184 6.75 -24.859 1 31.38 295 ASP A CA 1
ATOM 2367 C C . ASP A 1 295 ? -0.451 5.715 -25.953 1 31.38 295 ASP A C 1
ATOM 2369 O O . ASP A 1 295 ? -1.551 5.66 -26.5 1 31.38 295 ASP A O 1
ATOM 2373 N N . HIS A 1 296 ? 0.422 5.473 -26.781 1 30.08 296 HIS A N 1
ATOM 2374 C CA . HIS A 1 296 ? 0.144 4.273 -27.562 1 30.08 296 HIS A CA 1
ATOM 2375 C C . HIS A 1 296 ? 0.172 3.023 -26.688 1 30.08 296 HIS A C 1
ATOM 2377 O O . HIS A 1 296 ? 1.243 2.578 -26.281 1 30.08 296 HIS A O 1
ATOM 2383 N N . PHE A 1 297 ? -0.63 2.891 -25.703 1 24.05 297 PHE A N 1
ATOM 2384 C CA . PHE A 1 297 ? -0.882 1.539 -25.219 1 24.05 297 PHE A CA 1
ATOM 2385 C C . PHE A 1 297 ? -1.633 0.721 -26.266 1 24.05 297 PHE A C 1
ATOM 2387 O O . PHE A 1 297 ? -2.564 1.219 -26.891 1 24.05 297 PHE A O 1
ATOM 2394 N N . MET B 1 1 ? -17.312 -22.484 -13.719 1 93.44 1 MET B N 1
ATOM 2395 C CA . MET B 1 1 ? -16.531 -21.375 -13.18 1 93.44 1 MET B CA 1
ATOM 2396 C C . MET B 1 1 ? -15.461 -20.922 -14.172 1 93.44 1 MET B C 1
ATOM 2398 O O . MET B 1 1 ? -15.312 -19.734 -14.445 1 93.44 1 MET B O 1
ATOM 2402 N N . PHE B 1 2 ? -14.883 -21.891 -14.945 1 95.94 2 PHE B N 1
ATOM 2403 C CA . PHE B 1 2 ? -13.82 -21.562 -15.891 1 95.94 2 PHE B CA 1
ATOM 2404 C C . PHE B 1 2 ? -14.352 -20.656 -17 1 95.94 2 PHE B C 1
ATOM 2406 O O . PHE B 1 2 ? -13.797 -19.594 -17.266 1 95.94 2 PHE B O 1
ATOM 2413 N N . GLU B 1 3 ? -15.398 -21.094 -17.594 1 95.38 3 GLU B N 1
ATOM 2414 C CA . GLU B 1 3 ? -15.969 -20.344 -18.703 1 95.38 3 GLU B CA 1
ATOM 2415 C C . GLU B 1 3 ? -16.375 -18.938 -18.281 1 95.38 3 GLU B C 1
ATOM 2417 O O . GLU B 1 3 ? -16.109 -17.969 -18.984 1 95.38 3 GLU B O 1
ATOM 2422 N N . ARG B 1 4 ? -16.984 -18.859 -17.156 1 96.44 4 ARG B N 1
ATOM 2423 C CA . ARG B 1 4 ? -17.484 -17.562 -16.656 1 96.44 4 ARG B CA 1
ATOM 2424 C C . ARG B 1 4 ? -16.312 -16.625 -16.344 1 96.44 4 ARG B C 1
ATOM 2426 O O . ARG B 1 4 ? -16.375 -15.438 -16.641 1 96.44 4 ARG B O 1
ATOM 2433 N N . LEU B 1 5 ? -15.336 -17.188 -15.727 1 97.62 5 LEU B N 1
ATOM 2434 C CA . LEU B 1 5 ? -14.148 -16.406 -15.422 1 97.62 5 LEU B CA 1
ATOM 2435 C C . LEU B 1 5 ? -13.492 -15.891 -16.703 1 97.62 5 LEU B C 1
ATOM 2437 O O . LEU B 1 5 ? -13.219 -14.695 -16.828 1 97.62 5 LEU B O 1
ATOM 2441 N N . LEU B 1 6 ? -13.258 -16.812 -17.656 1 97.62 6 LEU B N 1
ATOM 2442 C CA . LEU B 1 6 ? -12.609 -16.422 -18.891 1 97.62 6 LEU B CA 1
ATOM 2443 C C . LEU B 1 6 ? -13.422 -15.344 -19.609 1 97.62 6 LEU B C 1
ATOM 2445 O O . LEU B 1 6 ? -12.859 -14.359 -20.109 1 97.62 6 LEU B O 1
ATOM 2449 N N . ARG B 1 7 ? -14.711 -15.492 -19.609 1 96.12 7 ARG B N 1
ATOM 2450 C CA . ARG B 1 7 ? -15.578 -14.516 -20.25 1 96.12 7 ARG B CA 1
ATOM 2451 C C . ARG B 1 7 ? -15.453 -13.148 -19.578 1 96.12 7 ARG B C 1
ATOM 2453 O O . ARG B 1 7 ? -15.438 -12.117 -20.25 1 96.12 7 ARG B O 1
ATOM 2460 N N . ALA B 1 8 ? -15.352 -13.172 -18.297 1 96.75 8 ALA B N 1
ATOM 2461 C CA . ALA B 1 8 ? -15.344 -11.938 -17.531 1 96.75 8 ALA B CA 1
ATOM 2462 C C . ALA B 1 8 ? -14.047 -11.164 -17.75 1 96.75 8 ALA B C 1
ATOM 2464 O O . ALA B 1 8 ? -14.039 -9.93 -17.703 1 96.75 8 ALA B O 1
ATOM 2465 N N . ILE B 1 9 ? -12.961 -11.859 -18.109 1 97.12 9 ILE B N 1
ATOM 2466 C CA . ILE B 1 9 ? -11.68 -11.156 -18.125 1 97.12 9 ILE B CA 1
ATOM 2467 C C . ILE B 1 9 ? -11.172 -11.07 -19.562 1 97.12 9 ILE B C 1
ATOM 2469 O O . ILE B 1 9 ? -10.195 -10.367 -19.844 1 97.12 9 ILE B O 1
ATOM 2473 N N . TYR B 1 10 ? -11.828 -11.656 -20.531 1 96.69 10 TYR B N 1
ATOM 2474 C CA . TYR B 1 10 ? -11.297 -11.789 -21.875 1 96.69 10 TYR B CA 1
ATOM 2475 C C . TYR B 1 10 ? -11.266 -10.438 -22.578 1 96.69 10 TYR B C 1
ATOM 2477 O O . TYR B 1 10 ? -12.266 -9.719 -22.609 1 96.69 10 TYR B O 1
ATOM 2485 N N . THR B 1 11 ? -10.18 -10.117 -23.094 1 95.5 11 THR B N 1
ATOM 2486 C CA . THR B 1 11 ? -9.977 -9.016 -24.031 1 95.5 11 THR B CA 1
ATOM 2487 C C . THR B 1 11 ? -8.945 -9.391 -25.094 1 95.5 11 THR B C 1
ATOM 2489 O O . THR B 1 11 ? -7.977 -10.102 -24.797 1 95.5 11 THR B O 1
ATOM 2492 N N . PRO B 1 12 ? -9.086 -8.953 -26.297 1 94.5 12 PRO B N 1
ATOM 2493 C CA . PRO B 1 12 ? -8.18 -9.352 -27.375 1 94.5 12 PRO B CA 1
ATOM 2494 C C . PRO B 1 12 ? -6.758 -8.844 -27.172 1 94.5 12 PRO B C 1
ATOM 2496 O O . PRO B 1 12 ? -5.816 -9.375 -27.766 1 94.5 12 PRO B O 1
ATOM 2499 N N . GLN B 1 13 ? -6.586 -7.836 -26.297 1 93.69 13 GLN B N 1
ATOM 2500 C CA . GLN B 1 13 ? -5.281 -7.215 -26.109 1 93.69 13 GLN B CA 1
ATOM 2501 C C . GLN B 1 13 ? -4.426 -8.023 -25.141 1 93.69 13 GLN B C 1
ATOM 2503 O O . GLN B 1 13 ? -3.209 -7.836 -25.062 1 93.69 13 GLN B O 1
ATOM 2508 N N . ASN B 1 14 ? -5.051 -8.914 -24.422 1 96.88 14 ASN B N 1
ATOM 2509 C CA . ASN B 1 14 ? -4.336 -9.734 -23.453 1 96.88 14 ASN B CA 1
ATOM 2510 C C . ASN B 1 14 ? -4.008 -11.117 -24.016 1 96.88 14 ASN B C 1
ATOM 2512 O O . ASN B 1 14 ? -4.445 -11.461 -25.109 1 96.88 14 ASN B O 1
ATOM 2516 N N . ILE B 1 15 ? -3.186 -11.805 -23.344 1 98.25 15 ILE B N 1
ATOM 2517 C CA . ILE B 1 15 ? -2.895 -13.203 -23.641 1 98.25 15 ILE B CA 1
ATOM 2518 C C . ILE B 1 15 ? -3.121 -14.062 -22.406 1 98.25 15 ILE B C 1
ATOM 2520 O O . ILE B 1 15 ? -2.838 -13.633 -21.281 1 98.25 15 ILE B O 1
ATOM 2524 N N . TYR B 1 16 ? -3.688 -15.25 -22.625 1 98.44 16 TYR B N 1
ATOM 2525 C CA . TYR B 1 16 ? -4.109 -16.094 -21.516 1 98.44 16 TYR B CA 1
ATOM 2526 C C . TYR B 1 16 ? -3.529 -17.5 -21.641 1 98.44 16 TYR B C 1
ATOM 2528 O O . TYR B 1 16 ? -3.67 -18.141 -22.688 1 98.44 16 TYR B O 1
ATOM 2536 N N . CYS B 1 17 ? -2.844 -17.922 -20.641 1 98.75 17 CYS B N 1
ATOM 2537 C CA . CYS B 1 17 ? -2.402 -19.297 -20.516 1 98.75 17 CYS B CA 1
ATOM 2538 C C . CYS B 1 17 ? -3.264 -20.062 -19.516 1 98.75 17 CYS B C 1
ATOM 2540 O O . CYS B 1 17 ? -3.393 -19.656 -18.359 1 98.75 17 CYS B O 1
ATOM 2542 N N . VAL B 1 18 ? -3.85 -21.188 -19.938 1 98.62 18 VAL B N 1
ATOM 2543 C CA . VAL B 1 18 ? -4.719 -21.984 -19.094 1 98.62 18 VAL B CA 1
ATOM 2544 C C . VAL B 1 18 ? -4.008 -23.281 -18.703 1 98.62 18 VAL B C 1
ATOM 2546 O O . VAL B 1 18 ? -3.562 -24.047 -19.562 1 98.62 18 VAL B O 1
ATOM 2549 N N . HIS B 1 19 ? -3.799 -23.484 -17.5 1 98.62 19 HIS B N 1
ATOM 2550 C CA . HIS B 1 19 ? -3.32 -24.75 -16.984 1 98.62 19 HIS B CA 1
ATOM 2551 C C . HIS B 1 19 ? -4.465 -25.578 -16.391 1 98.62 19 HIS B C 1
ATOM 2553 O O . HIS B 1 19 ? -5.133 -25.141 -15.453 1 98.62 19 HIS B O 1
ATOM 2559 N N . VAL B 1 20 ? -4.676 -26.766 -16.906 1 98.25 20 VAL B N 1
ATOM 2560 C CA . VAL B 1 20 ? -5.684 -27.688 -16.422 1 98.25 20 VAL B CA 1
ATOM 2561 C C . VAL B 1 20 ? -5.016 -28.812 -15.633 1 98.25 20 VAL B C 1
ATOM 2563 O O . VAL B 1 20 ? -4.113 -29.484 -16.141 1 98.25 20 VAL B O 1
ATOM 2566 N N . ASP B 1 21 ? -5.488 -28.969 -14.375 1 97.81 21 ASP B N 1
ATOM 2567 C CA . ASP B 1 21 ? -4.957 -30.047 -13.547 1 97.81 21 ASP B CA 1
ATOM 2568 C C . ASP B 1 21 ? -5.16 -31.406 -14.211 1 97.81 21 ASP B C 1
ATOM 2570 O O . ASP B 1 21 ? -6.262 -31.719 -14.664 1 97.81 21 ASP B O 1
ATOM 2574 N N . LYS B 1 22 ? -4.168 -32.219 -14.18 1 97.19 22 LYS B N 1
ATOM 2575 C CA . LYS B 1 22 ? -4.273 -33.531 -14.789 1 97.19 22 LYS B CA 1
ATOM 2576 C C . LYS B 1 22 ? -5.293 -34.406 -14.055 1 97.19 22 LYS B C 1
ATOM 2578 O O . LYS B 1 22 ? -5.742 -35.406 -14.578 1 97.19 22 LYS B O 1
ATOM 2583 N N . LYS B 1 23 ? -5.637 -34 -12.922 1 96.25 23 LYS B N 1
ATOM 2584 C CA . LYS B 1 23 ? -6.648 -34.719 -12.156 1 96.25 23 LYS B CA 1
ATOM 2585 C C . LYS B 1 23 ? -8.047 -34.438 -12.703 1 96.25 23 LYS B C 1
ATOM 2587 O O . LYS B 1 23 ? -9 -35.156 -12.352 1 96.25 23 LYS B O 1
ATOM 2592 N N . SER B 1 24 ? -8.195 -33.469 -13.516 1 96.5 24 SER B N 1
ATOM 2593 C CA . SER B 1 24 ? -9.492 -33.125 -14.078 1 96.5 24 SER B CA 1
ATOM 2594 C C . SER B 1 24 ? -9.992 -34.219 -15.016 1 96.5 24 SER B C 1
ATOM 2596 O O . SER B 1 24 ? -9.195 -34.969 -15.57 1 96.5 24 SER B O 1
ATOM 2598 N N . SER B 1 25 ? -11.273 -34.281 -15.188 1 97.31 25 SER B N 1
ATOM 2599 C CA . SER B 1 25 ? -11.867 -35.281 -16.078 1 97.31 25 SER B CA 1
ATOM 2600 C C . SER B 1 25 ? -11.5 -35 -17.531 1 97.31 25 SER B C 1
ATOM 2602 O O . SER B 1 25 ? -11.234 -33.875 -17.906 1 97.31 25 SER B O 1
ATOM 2604 N N . GLU B 1 26 ? -11.578 -36.062 -18.266 1 97.06 26 GLU B N 1
ATOM 2605 C CA . GLU B 1 26 ? -11.32 -35.906 -19.688 1 97.06 26 GLU B CA 1
ATOM 2606 C C . GLU B 1 26 ? -12.344 -35 -20.359 1 97.06 26 GLU B C 1
ATOM 2608 O O . GLU B 1 26 ? -12 -34.219 -21.25 1 97.06 26 GLU B O 1
ATOM 2613 N N . ASP B 1 27 ? -13.523 -35.094 -19.906 1 97.19 27 ASP B N 1
ATOM 2614 C CA . ASP B 1 27 ? -14.586 -34.25 -20.453 1 97.19 27 ASP B CA 1
ATOM 2615 C C . ASP B 1 27 ? -14.305 -32.781 -20.188 1 97.19 27 ASP B C 1
ATOM 2617 O O . ASP B 1 27 ? -14.531 -31.922 -21.062 1 97.19 27 ASP B O 1
ATOM 2621 N N . PHE B 1 28 ? -13.906 -32.531 -19.031 1 96.69 28 PHE B N 1
ATOM 2622 C CA . PHE B 1 28 ? -13.578 -31.141 -18.703 1 96.69 28 PHE B CA 1
ATOM 2623 C C . PHE B 1 28 ? -12.445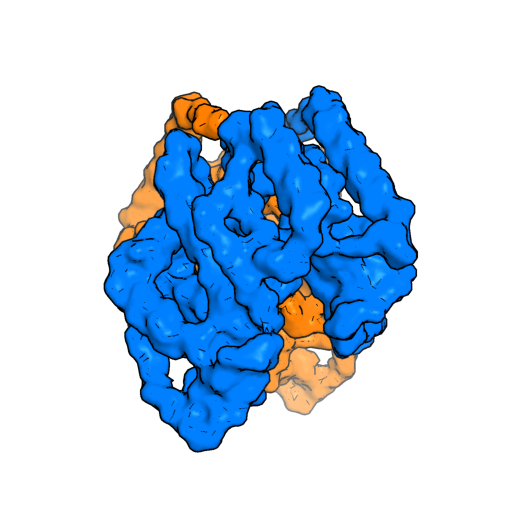 -30.625 -19.578 1 96.69 28 PHE B C 1
ATOM 2625 O O . PHE B 1 28 ? -12.539 -29.531 -20.141 1 96.69 28 PHE B O 1
ATOM 2632 N N . LEU B 1 29 ? -11.398 -31.406 -19.734 1 97.56 29 LEU B N 1
ATOM 2633 C CA . LEU B 1 29 ? -10.266 -31.016 -20.562 1 97.56 29 LEU B CA 1
ATOM 2634 C C . LEU B 1 29 ? -10.695 -30.797 -22 1 97.56 29 LEU B C 1
ATOM 2636 O O . LEU B 1 29 ? -10.281 -29.828 -22.641 1 97.56 29 LEU B O 1
ATOM 2640 N N . LYS B 1 30 ? -11.508 -31.672 -22.516 1 97.44 30 LYS B N 1
ATOM 2641 C CA . LYS B 1 30 ? -12.031 -31.531 -23.875 1 97.44 30 LYS B CA 1
ATOM 2642 C C . LYS B 1 30 ? -12.812 -30.219 -24.016 1 97.44 30 LYS B C 1
ATOM 2644 O O . LYS B 1 30 ? -12.703 -29.531 -25.031 1 97.44 30 LYS B O 1
ATOM 2649 N N . GLY B 1 31 ? -13.633 -29.969 -22.984 1 97.31 31 GLY B N 1
ATOM 2650 C CA . GLY B 1 31 ? -14.375 -28.719 -22.984 1 97.31 31 GLY B CA 1
ATOM 2651 C C . GLY B 1 31 ? -13.477 -27.484 -23.016 1 97.31 31 GLY B C 1
ATOM 2652 O O . GLY B 1 31 ? -13.727 -26.547 -23.766 1 97.31 31 GLY B O 1
ATOM 2653 N N . VAL B 1 32 ? -12.43 -27.484 -22.203 1 97.69 32 VAL B N 1
ATOM 2654 C CA . VAL B 1 32 ? -11.484 -26.375 -22.156 1 97.69 32 VAL B CA 1
ATOM 2655 C C . VAL B 1 32 ? -10.789 -26.219 -23.516 1 97.69 32 VAL B C 1
ATOM 2657 O O . VAL B 1 32 ? -10.68 -25.109 -24.047 1 97.69 32 VAL B O 1
ATOM 2660 N N . LYS B 1 33 ? -10.359 -27.328 -24.078 1 97.44 33 LYS B N 1
ATOM 2661 C CA . LYS B 1 33 ? -9.695 -27.312 -25.375 1 97.44 33 LYS B CA 1
ATOM 2662 C C . LYS B 1 33 ? -10.602 -26.703 -26.453 1 97.44 33 LYS B C 1
ATOM 2664 O O . LYS B 1 33 ? -10.141 -25.938 -27.297 1 97.44 33 LYS B O 1
ATOM 2669 N N . ALA B 1 34 ? -11.836 -27.031 -26.391 1 97.5 34 ALA B N 1
ATOM 2670 C CA . ALA B 1 34 ? -12.789 -26.5 -27.359 1 97.5 34 ALA B CA 1
ATOM 2671 C C . ALA B 1 34 ? -12.898 -24.984 -27.25 1 97.5 34 ALA B C 1
ATOM 2673 O O . ALA B 1 34 ? -12.906 -24.281 -28.266 1 97.5 34 ALA B O 1
ATOM 2674 N N . ILE B 1 35 ? -12.984 -24.531 -26.062 1 96.62 35 ILE B N 1
ATOM 2675 C CA . ILE B 1 35 ? -13.117 -23.094 -25.828 1 96.62 35 ILE B CA 1
ATOM 2676 C C . ILE B 1 35 ? -11.852 -22.375 -26.281 1 96.62 35 ILE B C 1
ATOM 2678 O O . ILE B 1 35 ? -11.922 -21.375 -27.016 1 96.62 35 ILE B O 1
ATOM 2682 N N . VAL B 1 36 ? -10.711 -22.828 -25.906 1 96.06 36 VAL B N 1
ATOM 2683 C CA . VAL B 1 36 ? -9.422 -22.203 -26.188 1 96.06 36 VAL B CA 1
ATOM 2684 C C . VAL B 1 36 ? -9.164 -22.188 -27.688 1 96.06 36 VAL B C 1
ATOM 2686 O O . VAL B 1 36 ? -8.57 -21.234 -28.203 1 96.06 36 VAL B O 1
ATOM 2689 N N . SER B 1 37 ? -9.609 -23.188 -28.391 1 95.75 37 SER B N 1
ATOM 2690 C CA . SER B 1 37 ? -9.375 -23.297 -29.828 1 95.75 37 SER B CA 1
ATOM 2691 C C . SER B 1 37 ? -10.102 -22.188 -30.594 1 95.75 37 SER B C 1
ATOM 2693 O O . SER B 1 37 ? -9.742 -21.875 -31.734 1 95.75 37 SER B O 1
ATOM 2695 N N . CYS B 1 38 ? -11.07 -21.547 -29.969 1 95.94 38 CYS B N 1
ATOM 2696 C CA . CYS B 1 38 ? -11.867 -20.5 -30.609 1 95.94 38 CYS B CA 1
ATOM 2697 C C . CYS B 1 38 ? -11.234 -19.141 -30.422 1 95.94 38 CYS B C 1
ATOM 2699 O O . CYS B 1 38 ? -11.664 -18.156 -31.031 1 95.94 38 CYS B O 1
ATOM 2701 N N . LEU B 1 39 ? -10.227 -19.047 -29.562 1 96.44 39 LEU B N 1
ATOM 2702 C CA . LEU B 1 39 ? -9.664 -17.766 -29.156 1 96.44 39 LEU B CA 1
ATOM 2703 C C . LEU B 1 39 ? -8.172 -17.703 -29.453 1 96.44 39 LEU B C 1
ATOM 2705 O O . LEU B 1 39 ? -7.391 -18.453 -28.859 1 96.44 39 LEU B O 1
ATOM 2709 N N . PRO B 1 40 ? -7.738 -16.812 -30.266 1 95.56 40 PRO B N 1
ATOM 2710 C CA . PRO B 1 40 ? -6.348 -16.797 -30.719 1 95.56 40 PRO B CA 1
ATOM 2711 C C . PRO B 1 40 ? -5.363 -16.406 -29.625 1 95.56 40 PRO B C 1
ATOM 2713 O O . PRO B 1 40 ? -4.16 -16.625 -29.75 1 95.56 40 PRO B O 1
ATOM 2716 N N . ASN B 1 41 ? -5.863 -15.711 -28.578 1 97.44 41 ASN B N 1
ATOM 2717 C CA . ASN B 1 41 ? -4.969 -15.227 -27.531 1 97.44 41 ASN B CA 1
ATOM 2718 C C . ASN B 1 41 ? -5.164 -15.992 -26.219 1 97.44 41 ASN B C 1
ATOM 2720 O O . ASN B 1 41 ? -4.887 -15.477 -25.141 1 97.44 41 ASN B O 1
ATOM 2724 N N . VAL B 1 42 ? -5.809 -17.156 -26.312 1 98 42 VAL B N 1
ATOM 2725 C CA . VAL B 1 42 ? -5.934 -18.094 -25.203 1 98 42 VAL B CA 1
ATOM 2726 C C . VAL B 1 42 ? -5.332 -19.438 -25.594 1 98 42 VAL B C 1
ATOM 2728 O O . VAL B 1 42 ? -5.621 -19.969 -26.672 1 98 42 VAL B O 1
ATOM 2731 N N . PHE B 1 43 ? -4.496 -19.984 -24.734 1 98.12 43 PHE B N 1
ATOM 2732 C CA . PHE B 1 43 ? -3.91 -21.281 -25.094 1 98.12 43 PHE B CA 1
ATOM 2733 C C . PHE B 1 43 ? -3.74 -22.141 -23.844 1 98.12 43 PHE B C 1
ATOM 2735 O O . PHE B 1 43 ? -3.725 -21.641 -22.719 1 98.12 43 PHE B O 1
ATOM 2742 N N . LEU B 1 44 ? -3.686 -23.406 -24.062 1 98.06 44 LEU B N 1
ATOM 2743 C CA . LEU B 1 44 ? -3.391 -24.375 -23 1 98.06 44 LEU B CA 1
ATOM 2744 C C . LEU B 1 44 ? -1.888 -24.469 -22.75 1 98.06 44 LEU B C 1
ATOM 2746 O O . LEU B 1 44 ? -1.097 -24.453 -23.703 1 98.06 44 LEU B O 1
ATOM 2750 N N . ALA B 1 45 ? -1.551 -24.562 -21.469 1 98.38 45 ALA B N 1
ATOM 2751 C CA . ALA B 1 45 ? -0.141 -24.766 -21.141 1 98.38 45 ALA B CA 1
ATOM 2752 C C . ALA B 1 45 ? 0.433 -25.953 -21.891 1 98.38 45 ALA B C 1
ATOM 2754 O O . ALA B 1 45 ? -0.226 -27 -22.016 1 98.38 45 ALA B O 1
ATOM 2755 N N . SER B 1 46 ? 1.644 -25.828 -22.328 1 97.81 46 SER B N 1
ATOM 2756 C CA . SER B 1 46 ? 2.289 -26.906 -23.078 1 97.81 46 SER B CA 1
ATOM 2757 C C . SER B 1 46 ? 2.527 -28.125 -22.219 1 97.81 46 SER B C 1
ATOM 2759 O O . SER B 1 46 ? 2.547 -29.25 -22.703 1 97.81 46 SER B O 1
ATOM 2761 N N . ARG B 1 47 ? 2.75 -27.891 -20.969 1 98.12 47 ARG B N 1
ATOM 2762 C CA . ARG B 1 47 ? 2.928 -28.969 -20.016 1 98.12 47 ARG B CA 1
ATOM 2763 C C . ARG B 1 47 ? 1.929 -28.844 -18.859 1 98.12 47 ARG B C 1
ATOM 2765 O O . ARG B 1 47 ? 1.888 -27.828 -18.172 1 98.12 47 ARG B O 1
ATOM 2772 N N . LEU B 1 48 ? 1.151 -29.906 -18.688 1 98.31 48 LEU B N 1
ATOM 2773 C CA . LEU B 1 48 ? 0.191 -29.938 -17.594 1 98.31 48 LEU B CA 1
ATOM 2774 C C . LEU B 1 48 ? 0.732 -30.75 -16.422 1 98.31 48 LEU B C 1
ATOM 2776 O O . LEU B 1 48 ? 1.461 -31.719 -16.625 1 98.31 48 LEU B O 1
ATOM 2780 N N . GLU B 1 49 ? 0.396 -30.344 -15.234 1 98.06 49 GLU B N 1
ATOM 2781 C CA . GLU B 1 49 ? 0.844 -31 -14.016 1 98.06 49 GLU B CA 1
ATOM 2782 C C . GLU B 1 49 ? -0.324 -31.656 -13.281 1 98.06 49 GLU B C 1
ATOM 2784 O O . GLU B 1 49 ? -1.46 -31.188 -13.367 1 98.06 49 GLU B O 1
ATOM 2789 N N . ARG B 1 50 ? 0.023 -32.812 -12.719 1 97 50 ARG B N 1
ATOM 2790 C CA . ARG B 1 50 ? -0.843 -33.281 -11.648 1 97 50 ARG B CA 1
ATOM 2791 C C . ARG B 1 50 ? -0.56 -32.531 -10.344 1 97 50 ARG B C 1
ATOM 2793 O O . ARG B 1 50 ? 0.46 -32.781 -9.695 1 97 50 ARG B O 1
ATOM 2800 N N . VAL B 1 51 ? -1.464 -31.703 -9.984 1 95.69 51 VAL B N 1
ATOM 2801 C CA . VAL B 1 51 ? -1.168 -30.781 -8.898 1 95.69 51 VAL B CA 1
ATOM 2802 C C . VAL B 1 51 ? -1.563 -31.406 -7.562 1 95.69 51 VAL B C 1
ATOM 2804 O O . VAL B 1 51 ? -2.732 -31.734 -7.348 1 95.69 51 VAL B O 1
ATOM 2807 N N . ASP B 1 52 ? -0.583 -31.609 -6.734 1 95 52 ASP B N 1
ATOM 2808 C CA . ASP B 1 52 ? -0.806 -31.984 -5.344 1 95 52 ASP B CA 1
ATOM 2809 C C . ASP B 1 52 ? -0.849 -30.766 -4.438 1 95 52 ASP B C 1
ATOM 2811 O O . ASP B 1 52 ? 0.039 -29.906 -4.5 1 95 52 ASP B O 1
ATOM 2815 N N . TYR B 1 53 ? -1.905 -30.797 -3.633 1 92.38 53 TYR B N 1
ATOM 2816 C CA . TYR B 1 53 ? -2.094 -29.656 -2.748 1 92.38 53 TYR B CA 1
ATOM 2817 C C . TYR B 1 53 ? -0.858 -29.422 -1.885 1 92.38 53 TYR B C 1
ATOM 2819 O O . TYR B 1 53 ? -0.277 -30.359 -1.354 1 92.38 53 TYR B O 1
ATOM 2827 N N . ALA B 1 54 ? -0.39 -28.172 -1.79 1 96.38 54 ALA B N 1
ATOM 2828 C CA . ALA B 1 54 ? 0.687 -27.688 -0.928 1 96.38 54 ALA B CA 1
ATOM 2829 C C . ALA B 1 54 ? 2.045 -28.172 -1.426 1 96.38 54 ALA B C 1
ATOM 2831 O O . ALA B 1 54 ? 3.031 -28.141 -0.685 1 96.38 54 ALA B O 1
ATOM 2832 N N . SER B 1 55 ? 2.146 -28.656 -2.648 1 97.19 55 SER B N 1
ATOM 2833 C CA . SER B 1 55 ? 3.396 -29.188 -3.172 1 97.19 55 SER B CA 1
ATOM 2834 C C . SER B 1 55 ? 3.965 -28.297 -4.27 1 97.19 55 SER B C 1
ATOM 2836 O O . SER B 1 55 ? 3.332 -27.328 -4.672 1 97.19 55 SER B O 1
ATOM 2838 N N . TRP B 1 56 ? 5.105 -28.688 -4.75 1 98 56 TRP B N 1
ATOM 2839 C CA . TRP B 1 56 ? 5.824 -27.984 -5.812 1 98 56 TRP B CA 1
ATOM 2840 C C . TRP B 1 56 ? 5.023 -28.016 -7.113 1 98 56 TRP B C 1
ATOM 2842 O O . TRP B 1 56 ? 5.133 -27.094 -7.926 1 98 56 TRP B O 1
ATOM 2852 N N . SER B 1 57 ? 4.234 -28.969 -7.297 1 97.81 57 SER B N 1
ATOM 2853 C CA . SER B 1 57 ? 3.527 -29.141 -8.562 1 97.81 57 SER B CA 1
ATOM 2854 C C . SER B 1 57 ? 2.664 -27.922 -8.875 1 97.81 57 SER B C 1
ATOM 2856 O O . SER B 1 57 ? 2.457 -27.578 -10.047 1 97.81 57 SER B O 1
ATOM 2858 N N . ARG B 1 58 ? 2.168 -27.281 -7.816 1 97.31 58 ARG B N 1
ATOM 2859 C CA . ARG B 1 58 ? 1.417 -26.047 -8.031 1 97.31 58 ARG B CA 1
ATOM 2860 C C . ARG B 1 58 ? 2.318 -24.938 -8.578 1 97.31 58 ARG B C 1
ATOM 2862 O O . ARG B 1 58 ? 1.923 -24.203 -9.477 1 97.31 58 ARG B O 1
ATOM 2869 N N . VAL B 1 59 ? 3.535 -24.797 -8.031 1 98.56 59 VAL B N 1
ATOM 2870 C CA . VAL B 1 59 ? 4.516 -23.828 -8.516 1 98.56 59 VAL B CA 1
ATOM 2871 C C . VAL B 1 59 ? 4.891 -24.156 -9.961 1 98.56 59 VAL B C 1
ATOM 2873 O O . VAL B 1 59 ? 4.953 -23.266 -10.812 1 98.56 59 VAL B O 1
ATOM 2876 N N . GLN B 1 60 ? 5.066 -25.469 -10.203 1 98.62 60 GLN B N 1
ATOM 2877 C CA . GLN B 1 60 ? 5.457 -25.906 -11.547 1 98.62 60 GLN B CA 1
ATOM 2878 C C . GLN B 1 60 ? 4.402 -25.516 -12.578 1 98.62 60 GLN B C 1
ATOM 2880 O O . GLN B 1 60 ? 4.734 -25.156 -13.711 1 98.62 60 GLN B O 1
ATOM 2885 N N . ALA B 1 61 ? 3.184 -25.609 -12.203 1 98.62 61 ALA B N 1
ATOM 2886 C CA . ALA B 1 61 ? 2.104 -25.203 -13.102 1 98.62 61 ALA B CA 1
ATOM 2887 C C . ALA B 1 61 ? 2.236 -23.734 -13.492 1 98.62 61 ALA B C 1
ATOM 2889 O O . ALA B 1 61 ? 2.086 -23.375 -14.664 1 98.62 61 ALA B O 1
ATOM 2890 N N . ASP B 1 62 ? 2.516 -22.875 -12.547 1 98.62 62 ASP B N 1
ATOM 2891 C CA . ASP B 1 62 ? 2.748 -21.453 -12.828 1 98.62 62 ASP B CA 1
ATOM 2892 C C . ASP B 1 62 ? 3.939 -21.281 -13.766 1 98.62 62 ASP B C 1
ATOM 2894 O O . ASP B 1 62 ? 3.871 -20.5 -14.719 1 98.62 62 ASP B O 1
ATOM 2898 N N . LEU B 1 63 ? 5.02 -22 -13.461 1 98.81 63 LEU B N 1
ATOM 2899 C CA . LEU B 1 63 ? 6.242 -21.859 -14.242 1 98.81 63 LEU B CA 1
ATOM 2900 C C . LEU B 1 63 ? 6.016 -22.312 -15.688 1 98.81 63 LEU B C 1
ATOM 2902 O O . LEU B 1 63 ? 6.578 -21.734 -16.609 1 98.81 63 LEU B O 1
ATOM 2906 N N . ASN B 1 64 ? 5.207 -23.375 -15.836 1 98.81 64 ASN B N 1
ATOM 2907 C CA . ASN B 1 64 ? 4.887 -23.828 -17.188 1 98.81 64 ASN B CA 1
ATOM 2908 C C . ASN B 1 64 ? 4.199 -22.734 -18 1 98.81 64 ASN B C 1
ATOM 2910 O O . ASN B 1 64 ? 4.566 -22.469 -19.141 1 98.81 64 ASN B O 1
ATOM 2914 N N . CYS B 1 65 ? 3.25 -22.078 -17.406 1 98.75 65 CYS B N 1
ATOM 2915 C CA . CYS B 1 65 ? 2.553 -20.984 -18.078 1 98.75 65 CYS B CA 1
ATOM 2916 C C . CYS B 1 65 ? 3.48 -19.797 -18.312 1 98.75 65 CYS B C 1
ATOM 2918 O O . CYS B 1 65 ? 3.432 -19.156 -19.359 1 98.75 65 CYS B O 1
ATOM 2920 N N . MET B 1 66 ? 4.312 -19.5 -17.344 1 98.75 66 MET B N 1
ATOM 2921 C CA . MET B 1 66 ? 5.262 -18.406 -17.484 1 98.75 66 MET B CA 1
ATOM 2922 C C . MET B 1 66 ? 6.164 -18.609 -18.688 1 98.75 66 MET B C 1
ATOM 2924 O O . MET B 1 66 ? 6.375 -17.703 -19.484 1 98.75 66 MET B O 1
ATOM 2928 N N . LYS B 1 67 ? 6.645 -19.812 -18.781 1 98.56 67 LYS B N 1
ATOM 2929 C CA . LYS B 1 67 ? 7.512 -20.156 -19.906 1 98.56 67 LYS B CA 1
ATOM 2930 C C . LYS B 1 67 ? 6.785 -19.984 -21.234 1 98.56 67 LYS B C 1
ATOM 2932 O O . LYS B 1 67 ? 7.309 -19.359 -22.156 1 98.56 67 LYS B O 1
ATOM 2937 N N . ASP B 1 68 ? 5.594 -20.516 -21.328 1 98.69 68 ASP B N 1
ATOM 2938 C CA . ASP B 1 68 ? 4.812 -20.422 -22.562 1 98.69 68 ASP B CA 1
ATOM 2939 C C . ASP B 1 68 ? 4.484 -18.969 -22.891 1 98.69 68 ASP B C 1
ATOM 2941 O O . ASP B 1 68 ? 4.523 -18.578 -24.062 1 98.69 68 ASP B O 1
ATOM 2945 N N . LEU B 1 69 ? 4.172 -18.188 -21.906 1 98.75 69 LEU B N 1
ATOM 2946 C CA . LEU B 1 69 ? 3.814 -16.781 -22.109 1 98.75 69 LEU B CA 1
ATOM 2947 C C . LEU B 1 69 ? 5.016 -15.977 -22.594 1 98.75 69 LEU B C 1
ATOM 2949 O O . LEU B 1 69 ? 4.875 -15.109 -23.469 1 98.75 69 LEU B O 1
ATOM 2953 N N . LEU B 1 70 ? 6.188 -16.25 -22.047 1 98.19 70 LEU B N 1
ATOM 2954 C CA . LEU B 1 70 ? 7.395 -15.562 -22.5 1 98.19 70 LEU B CA 1
ATOM 2955 C C . LEU B 1 70 ? 7.672 -15.859 -23.969 1 98.19 70 LEU B C 1
ATOM 2957 O O . LEU B 1 70 ? 8.227 -15.016 -24.672 1 98.19 70 LEU B O 1
ATOM 2961 N N . ASN B 1 71 ? 7.258 -17.016 -24.391 1 96.81 71 ASN B N 1
ATOM 2962 C CA . ASN B 1 71 ? 7.523 -17.422 -25.766 1 96.81 71 ASN B CA 1
ATOM 2963 C C . ASN B 1 71 ? 6.438 -16.938 -26.719 1 96.81 71 ASN B C 1
ATOM 2965 O O . ASN B 1 71 ? 6.547 -17.109 -27.938 1 96.81 71 ASN B O 1
ATOM 2969 N N . SER B 1 72 ? 5.445 -16.328 -26.172 1 94.5 72 SER B N 1
ATOM 2970 C CA . SER B 1 72 ? 4.355 -15.82 -27 1 94.5 72 SER B CA 1
ATOM 2971 C C . SER B 1 72 ? 4.781 -14.586 -27.797 1 94.5 72 SER B C 1
ATOM 2973 O O . SER B 1 72 ? 5.746 -13.914 -27.422 1 94.5 72 SER B O 1
ATOM 2975 N N . HIS B 1 73 ? 4.051 -14.25 -28.828 1 90.88 73 HIS B N 1
ATOM 2976 C CA . HIS B 1 73 ? 4.344 -13.102 -29.688 1 90.88 73 HIS B CA 1
ATOM 2977 C C . HIS B 1 73 ? 3.871 -11.797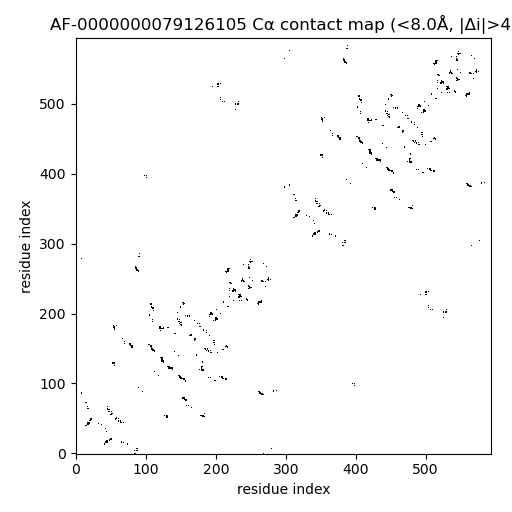 -29.047 1 90.88 73 HIS B C 1
ATOM 2979 O O . HIS B 1 73 ? 4.25 -10.711 -29.484 1 90.88 73 HIS B O 1
ATOM 2985 N N . VAL B 1 74 ? 3.043 -11.977 -28.047 1 93.62 74 VAL B N 1
ATOM 2986 C CA . VAL B 1 74 ? 2.502 -10.805 -27.375 1 93.62 74 VAL B CA 1
ATOM 2987 C C . VAL B 1 74 ? 3.52 -10.266 -26.375 1 93.62 74 VAL B C 1
ATOM 2989 O O . VAL B 1 74 ? 4.094 -11.031 -25.594 1 93.62 74 VAL B O 1
ATOM 2992 N N . GLN B 1 75 ? 3.693 -8.93 -26.422 1 95.12 75 GLN B N 1
ATOM 2993 C CA . GLN B 1 75 ? 4.629 -8.297 -25.5 1 95.12 75 GLN B CA 1
ATOM 2994 C C . GLN B 1 75 ? 3.902 -7.754 -24.281 1 95.12 75 GLN B C 1
ATOM 2996 O O . GLN B 1 75 ? 3.877 -6.543 -24.047 1 95.12 75 GLN B O 1
ATOM 3001 N N . TRP B 1 76 ? 3.383 -8.688 -23.578 1 97.38 76 TRP B N 1
ATOM 3002 C CA . TRP B 1 76 ? 2.652 -8.305 -22.375 1 97.38 76 TRP B CA 1
ATOM 3003 C C . TRP B 1 76 ? 3.582 -7.652 -21.359 1 97.38 76 TRP B C 1
ATOM 3005 O O . TRP B 1 76 ? 4.793 -7.879 -21.375 1 97.38 76 TRP B O 1
ATOM 3015 N N . ARG B 1 77 ? 3.062 -6.793 -20.438 1 97.38 77 ARG B N 1
ATOM 3016 C CA . ARG B 1 77 ? 3.861 -6.02 -19.484 1 97.38 77 ARG B CA 1
ATOM 3017 C C . ARG B 1 77 ? 3.779 -6.621 -18.078 1 97.38 77 ARG B C 1
ATOM 3019 O O . ARG B 1 77 ? 4.766 -6.617 -17.344 1 97.38 77 ARG B O 1
ATOM 3026 N N . TYR B 1 78 ? 2.625 -7.156 -17.75 1 98.56 78 TYR B N 1
ATOM 3027 C CA . TYR B 1 78 ? 2.406 -7.727 -16.438 1 98.56 78 TYR B CA 1
ATOM 3028 C C . TYR B 1 78 ? 1.782 -9.117 -16.531 1 98.56 78 TYR B C 1
ATOM 3030 O O . TYR B 1 78 ? 1.026 -9.398 -17.469 1 98.56 78 TYR B O 1
ATOM 3038 N N . LEU B 1 79 ? 2.123 -9.922 -15.641 1 98.75 79 LEU B N 1
ATOM 3039 C CA . LEU B 1 79 ? 1.488 -11.219 -15.453 1 98.75 79 LEU B CA 1
ATOM 3040 C C . LEU B 1 79 ? 0.709 -11.266 -14.148 1 98.75 79 LEU B C 1
ATOM 3042 O O . LEU B 1 79 ? 1.221 -10.852 -13.102 1 98.75 79 LEU B O 1
ATOM 3046 N N . LEU B 1 80 ? -0.455 -11.633 -14.195 1 98.62 80 LEU B N 1
ATOM 3047 C CA . LEU B 1 80 ? -1.311 -11.938 -13.055 1 98.62 80 LEU B CA 1
ATOM 3048 C C . LEU B 1 80 ? -1.711 -13.406 -13.047 1 98.62 80 LEU B C 1
ATOM 3050 O O . LEU B 1 80 ? -2.195 -13.93 -14.055 1 98.62 80 LEU B O 1
ATOM 3054 N N . ASN B 1 81 ? -1.411 -14.156 -12.008 1 98.5 81 ASN B N 1
ATOM 3055 C CA . ASN B 1 81 ? -1.92 -15.516 -11.93 1 98.5 81 ASN B CA 1
ATOM 3056 C C . ASN B 1 81 ? -3.227 -15.586 -11.141 1 98.5 81 ASN B C 1
ATOM 3058 O O . ASN B 1 81 ? -3.471 -14.758 -10.266 1 98.5 81 ASN B O 1
ATOM 3062 N N . THR B 1 82 ? -4.078 -16.438 -11.492 1 97.75 82 THR B N 1
ATOM 3063 C CA . THR B 1 82 ? -5.383 -16.641 -10.875 1 97.75 82 THR B CA 1
ATOM 3064 C C . THR B 1 82 ? -5.777 -18.109 -10.914 1 97.75 82 THR B C 1
ATOM 3066 O O . THR B 1 82 ? -5.02 -18.953 -11.406 1 97.75 82 THR B O 1
ATOM 3069 N N . CYS B 1 83 ? -6.895 -18.469 -10.289 1 96.5 83 CYS B N 1
ATOM 3070 C CA . CYS B 1 83 ? -7.363 -19.844 -10.258 1 96.5 83 CYS B CA 1
ATOM 3071 C C . CYS B 1 83 ? -8.859 -19.922 -10.539 1 96.5 83 CYS B C 1
ATOM 3073 O O . CYS B 1 83 ? -9.516 -18.891 -10.688 1 96.5 83 CYS B O 1
ATOM 3075 N N . GLY B 1 84 ? -9.352 -21.094 -10.664 1 94.75 84 GLY B N 1
ATOM 3076 C CA . GLY B 1 84 ? -10.703 -21.344 -11.125 1 94.75 84 GLY B CA 1
ATOM 3077 C C . GLY B 1 84 ? -11.766 -20.828 -10.164 1 94.75 84 GLY B C 1
ATOM 3078 O O . GLY B 1 84 ? -12.922 -20.672 -10.547 1 94.75 84 GLY B O 1
ATOM 3079 N N . ALA B 1 85 ? -11.367 -20.516 -8.938 1 96.12 85 ALA B N 1
ATOM 3080 C CA . ALA B 1 85 ? -12.344 -20.078 -7.945 1 96.12 85 ALA B CA 1
ATOM 3081 C C . ALA B 1 85 ? -12.297 -18.562 -7.758 1 96.12 85 ALA B C 1
ATOM 3083 O O . ALA B 1 85 ? -13.023 -18 -6.93 1 96.12 85 ALA B O 1
ATOM 3084 N N . ASP B 1 86 ? -11.453 -17.891 -8.461 1 98.19 86 ASP B N 1
ATOM 3085 C CA . ASP B 1 86 ? -11.359 -16.438 -8.445 1 98.19 86 ASP B CA 1
ATOM 3086 C C . ASP B 1 86 ? -12.406 -15.812 -9.367 1 98.19 86 ASP B C 1
ATOM 3088 O O . ASP B 1 86 ? -12.898 -16.469 -10.289 1 98.19 86 ASP B O 1
ATOM 3092 N N . PHE B 1 87 ? -12.75 -14.609 -9.133 1 98.75 87 PHE B N 1
ATOM 3093 C CA . PHE B 1 87 ? -13.547 -13.805 -10.039 1 98.75 87 PHE B CA 1
ATOM 3094 C C . PHE B 1 87 ? -13.125 -12.344 -9.984 1 98.75 87 PHE B C 1
ATOM 3096 O O . PHE B 1 87 ? -12.789 -11.828 -8.922 1 98.75 87 PHE B O 1
ATOM 3103 N N . PRO B 1 88 ? -13.094 -11.703 -11.141 1 98.5 88 PRO B N 1
ATOM 3104 C CA . PRO B 1 88 ? -12.664 -10.305 -11.148 1 98.5 88 PRO B CA 1
ATOM 3105 C C . PRO B 1 88 ? -13.664 -9.383 -10.438 1 98.5 88 PRO B C 1
ATOM 3107 O O . PRO B 1 88 ? -14.875 -9.586 -10.539 1 98.5 88 PRO B O 1
ATOM 3110 N N . ILE B 1 89 ? -13.164 -8.406 -9.781 1 98.19 89 ILE B N 1
ATOM 3111 C CA . ILE B 1 89 ? -14.016 -7.375 -9.211 1 98.19 89 ILE B CA 1
ATOM 3112 C C . ILE B 1 89 ? -13.688 -6.023 -9.844 1 98.19 89 ILE B C 1
ATOM 3114 O O . ILE B 1 89 ? -14.055 -4.977 -9.305 1 98.19 89 ILE B O 1
ATOM 3118 N N . LYS B 1 90 ? -12.938 -6.023 -10.875 1 97.25 90 LYS B N 1
ATOM 3119 C CA . LYS B 1 90 ? -12.57 -4.891 -11.719 1 97.25 90 LYS B CA 1
ATOM 3120 C C . LYS B 1 90 ? -12.805 -5.211 -13.195 1 97.25 90 LYS B C 1
ATOM 3122 O O . LYS B 1 90 ? -12.68 -6.363 -13.609 1 97.25 90 LYS B O 1
ATOM 3127 N N . THR B 1 91 ? -13.164 -4.207 -13.969 1 96.19 91 THR B N 1
ATOM 3128 C CA . THR B 1 91 ? -13.133 -4.344 -15.422 1 96.19 91 THR B CA 1
ATOM 3129 C C . THR B 1 91 ? -11.695 -4.402 -15.93 1 96.19 91 THR B C 1
ATOM 3131 O O . THR B 1 91 ? -10.758 -4.074 -15.203 1 96.19 91 THR B O 1
ATOM 3134 N N . ASN B 1 92 ? -11.555 -4.848 -17.172 1 95.88 92 ASN B N 1
ATOM 3135 C CA . ASN B 1 92 ? -10.227 -4.852 -17.766 1 95.88 92 ASN B CA 1
ATOM 3136 C C . ASN B 1 92 ? -9.602 -3.457 -17.766 1 95.88 92 ASN B C 1
ATOM 3138 O O . ASN B 1 92 ? -8.406 -3.307 -17.5 1 95.88 92 ASN B O 1
ATOM 3142 N N . ARG B 1 93 ? -10.398 -2.469 -18.031 1 93.44 93 ARG B N 1
ATOM 3143 C CA . ARG B 1 93 ? -9.906 -1.097 -18.031 1 93.44 93 ARG B CA 1
ATOM 3144 C C . ARG B 1 93 ? -9.359 -0.705 -16.672 1 93.44 93 ARG B C 1
ATOM 3146 O O . ARG B 1 93 ? -8.273 -0.133 -16.562 1 93.44 93 ARG B O 1
ATOM 3153 N N . GLU B 1 94 ? -10.102 -1.001 -15.656 1 93.75 94 GLU B N 1
ATOM 3154 C CA . GLU B 1 94 ? -9.672 -0.709 -14.289 1 93.75 94 GLU B CA 1
ATOM 3155 C C . GLU B 1 94 ? -8.391 -1.473 -13.945 1 93.75 94 GLU B C 1
ATOM 3157 O O . GLU B 1 94 ? -7.512 -0.94 -13.266 1 93.75 94 GLU B O 1
ATOM 3162 N N . MET B 1 95 ? -8.312 -2.65 -14.406 1 95.88 95 MET B N 1
ATOM 3163 C CA . MET B 1 95 ? -7.117 -3.451 -14.148 1 95.88 95 MET B CA 1
ATOM 3164 C C . MET B 1 95 ? -5.895 -2.844 -14.828 1 95.88 95 MET B C 1
ATOM 3166 O O . MET B 1 95 ? -4.832 -2.727 -14.211 1 95.88 95 MET B O 1
ATOM 3170 N N . VAL B 1 96 ? -6.086 -2.451 -16.031 1 94.38 96 VAL B N 1
ATOM 3171 C CA . VAL B 1 96 ? -4.988 -1.849 -16.781 1 94.38 96 VAL B CA 1
ATOM 3172 C C . VAL B 1 96 ? -4.527 -0.573 -16.078 1 94.38 96 VAL B C 1
ATOM 3174 O O . VAL B 1 96 ? -3.324 -0.33 -15.945 1 94.38 96 VAL B O 1
ATOM 3177 N N . GLN B 1 97 ? -5.48 0.18 -15.602 1 91 97 GLN B N 1
ATOM 3178 C CA . GLN B 1 97 ? -5.137 1.401 -14.883 1 91 97 GLN B CA 1
ATOM 3179 C C . GLN B 1 97 ? -4.348 1.089 -13.609 1 91 97 GLN B C 1
ATOM 3181 O O . GLN B 1 97 ? -3.361 1.762 -13.305 1 91 97 GLN B O 1
ATOM 3186 N N . ALA B 1 98 ? -4.766 0.097 -12.922 1 93.56 98 ALA B N 1
ATOM 3187 C CA . ALA B 1 98 ? -4.074 -0.301 -11.695 1 93.56 98 ALA B CA 1
ATOM 3188 C C . ALA B 1 98 ? -2.66 -0.789 -11.992 1 93.56 98 ALA B C 1
ATOM 3190 O O . ALA B 1 98 ? -1.714 -0.448 -11.281 1 93.56 98 ALA B O 1
ATOM 3191 N N . LEU B 1 99 ? -2.527 -1.531 -13.047 1 95.44 99 LEU B N 1
ATOM 3192 C CA . LEU B 1 99 ? -1.225 -2.074 -13.414 1 95.44 99 LEU B CA 1
ATOM 3193 C C . LEU B 1 99 ? -0.287 -0.965 -13.875 1 95.44 99 LEU B C 1
ATOM 3195 O O . LEU B 1 99 ? 0.905 -0.98 -13.562 1 95.44 99 LEU B O 1
ATOM 3199 N N . LYS B 1 100 ? -0.813 -0.014 -14.586 1 90.19 100 LYS B N 1
ATOM 3200 C CA . LYS B 1 100 ? -0.014 1.134 -15 1 90.19 100 LYS B CA 1
ATOM 3201 C C . LYS B 1 100 ? 0.481 1.928 -13.797 1 90.19 100 LYS B C 1
ATOM 3203 O O . LYS B 1 100 ? 1.614 2.414 -13.789 1 90.19 100 LYS B O 1
ATOM 3208 N N . ALA B 1 101 ? -0.336 1.981 -12.82 1 87.5 101 ALA B N 1
ATOM 3209 C CA . ALA B 1 101 ? 0.007 2.75 -11.625 1 87.5 101 ALA B CA 1
ATOM 3210 C C . ALA B 1 101 ? 1.146 2.088 -10.859 1 87.5 101 ALA B C 1
ATOM 3212 O O . ALA B 1 101 ? 1.828 2.74 -10.062 1 87.5 101 ALA B O 1
ATOM 3213 N N . LEU B 1 102 ? 1.358 0.812 -11.078 1 92.25 102 LEU B N 1
ATOM 3214 C CA . LEU B 1 102 ? 2.473 0.126 -10.438 1 92.25 102 LEU B CA 1
ATOM 3215 C C . LEU B 1 102 ? 3.807 0.62 -10.984 1 92.25 102 LEU B C 1
ATOM 3217 O O . LEU B 1 102 ? 4.844 0.484 -10.328 1 92.25 102 LEU B O 1
ATOM 3221 N N . ASN B 1 103 ? 3.801 1.081 -12.172 1 89.44 103 ASN B N 1
ATOM 3222 C CA . ASN B 1 103 ? 4.965 1.722 -12.766 1 89.44 103 ASN B CA 1
ATOM 3223 C C . ASN B 1 103 ? 6.211 0.85 -12.648 1 89.44 103 ASN B C 1
ATOM 3225 O O . ASN B 1 103 ? 7.246 1.306 -12.156 1 89.44 103 ASN B O 1
ATOM 3229 N N . GLY B 1 104 ? 6.059 -0.445 -13.062 1 93.88 104 GLY B N 1
ATOM 3230 C CA . GLY B 1 104 ? 7.207 -1.334 -13.141 1 93.88 104 GLY B CA 1
ATOM 3231 C C . GLY B 1 104 ? 7.449 -2.109 -11.859 1 93.88 104 GLY B C 1
ATOM 3232 O O . GLY B 1 104 ? 8.383 -2.91 -11.781 1 93.88 104 GLY B O 1
ATOM 3233 N N . LYS B 1 105 ? 6.645 -1.883 -10.875 1 96.25 105 LYS B N 1
ATOM 3234 C CA . LYS B 1 105 ? 6.746 -2.643 -9.633 1 96.25 105 LYS B CA 1
ATOM 3235 C C . LYS B 1 105 ? 5.809 -3.846 -9.641 1 96.25 105 LYS B C 1
ATOM 3237 O O . LYS B 1 105 ? 4.852 -3.885 -10.422 1 96.25 105 LYS B O 1
ATOM 3242 N N . ASN B 1 106 ? 6.145 -4.828 -8.828 1 98.62 106 ASN B N 1
ATOM 3243 C CA . ASN B 1 106 ? 5.27 -5.969 -8.578 1 98.62 106 ASN B CA 1
ATOM 3244 C C . ASN B 1 106 ? 4.32 -5.711 -7.414 1 98.62 106 ASN B C 1
ATOM 3246 O O . ASN B 1 106 ? 4.441 -4.699 -6.723 1 98.62 106 ASN B O 1
ATOM 3250 N N . SER B 1 107 ? 3.367 -6.566 -7.262 1 98.44 107 SER B N 1
ATOM 3251 C CA . SER B 1 107 ? 2.484 -6.492 -6.105 1 98.44 107 SER B CA 1
ATOM 3252 C C . SER B 1 107 ? 2.072 -7.883 -5.629 1 98.44 107 SER B C 1
ATOM 3254 O O . SER B 1 107 ? 1.47 -8.648 -6.387 1 98.44 107 SER B O 1
ATOM 3256 N N . MET B 1 108 ? 2.436 -8.156 -4.387 1 98.75 108 MET B N 1
ATOM 3257 C CA . MET B 1 108 ? 2.066 -9.414 -3.738 1 98.75 108 MET B CA 1
ATOM 3258 C C . MET B 1 108 ? 2.209 -9.305 -2.223 1 98.75 108 MET B C 1
ATOM 3260 O O . MET B 1 108 ? 2.932 -8.445 -1.723 1 98.75 108 MET B O 1
ATOM 3264 N N . GLU B 1 109 ? 1.482 -10.188 -1.54 1 98.62 109 GLU B N 1
ATOM 3265 C CA . GLU B 1 109 ? 1.716 -10.312 -0.105 1 98.62 109 GLU B CA 1
ATOM 3266 C C . GLU B 1 109 ? 3.139 -10.789 0.183 1 98.62 109 GLU B C 1
ATOM 3268 O O . GLU B 1 109 ? 3.615 -11.75 -0.424 1 98.62 109 GLU B O 1
ATOM 3273 N N . THR B 1 110 ? 3.834 -10.109 1.062 1 98.69 110 THR B N 1
ATOM 3274 C CA . THR B 1 110 ? 5.191 -10.477 1.452 1 98.69 110 THR B CA 1
ATOM 3275 C C . THR B 1 110 ? 5.535 -9.898 2.822 1 98.69 110 THR B C 1
ATOM 3277 O O . THR B 1 110 ? 5.461 -8.68 3.025 1 98.69 110 THR B O 1
ATOM 3280 N N . ALA B 1 111 ? 5.848 -10.734 3.732 1 97.94 111 ALA B N 1
ATOM 3281 C CA . ALA B 1 111 ? 6.207 -10.352 5.094 1 97.94 111 ALA B CA 1
ATOM 3282 C C . ALA B 1 111 ? 7.18 -11.352 5.711 1 97.94 111 ALA B C 1
ATOM 3284 O O . ALA B 1 111 ? 7.387 -12.438 5.168 1 97.94 111 ALA B O 1
ATOM 3285 N N . ALA B 1 112 ? 7.805 -10.953 6.781 1 96.44 112 ALA B N 1
ATOM 3286 C CA . ALA B 1 112 ? 8.711 -11.867 7.477 1 96.44 112 ALA B CA 1
ATOM 3287 C C . ALA B 1 112 ? 7.992 -13.156 7.859 1 96.44 112 ALA B C 1
ATOM 3289 O O . ALA B 1 112 ? 6.84 -13.133 8.289 1 96.44 112 ALA B O 1
ATOM 3290 N N . THR B 1 113 ? 8.703 -14.219 7.711 1 96.31 113 THR B N 1
ATOM 3291 C CA . THR B 1 113 ? 8.109 -15.516 8.008 1 96.31 113 THR B CA 1
ATOM 3292 C C . THR B 1 113 ? 7.961 -15.711 9.516 1 96.31 113 THR B C 1
ATOM 3294 O O . THR B 1 113 ? 8.922 -15.523 10.273 1 96.31 113 THR B O 1
ATOM 3297 N N . ASN B 1 114 ? 6.82 -16.016 9.906 1 92.94 114 ASN B N 1
ATOM 3298 C CA . ASN B 1 114 ? 6.664 -16.312 11.328 1 92.94 114 ASN B CA 1
ATOM 3299 C C . ASN B 1 114 ? 7.277 -17.672 11.68 1 92.94 114 ASN B C 1
ATOM 3301 O O . ASN B 1 114 ? 7.594 -18.469 10.797 1 92.94 114 ASN B O 1
ATOM 3305 N N . ASP B 1 115 ? 7.418 -17.953 12.961 1 91.06 115 ASP B N 1
ATOM 3306 C CA . ASP B 1 115 ? 8.172 -19.125 13.422 1 91.06 115 ASP B CA 1
ATOM 3307 C C . ASP B 1 115 ? 7.484 -20.422 13.008 1 91.06 115 ASP B C 1
ATOM 3309 O O . ASP B 1 115 ? 8.148 -21.375 12.617 1 91.06 115 ASP B O 1
ATOM 3313 N N . TYR B 1 116 ? 6.262 -20.406 13.094 1 91.69 116 TYR B N 1
ATOM 3314 C CA . TYR B 1 116 ? 5.547 -21.641 12.781 1 91.69 116 TYR B CA 1
ATOM 3315 C C . TYR B 1 116 ? 5.684 -22 11.305 1 91.69 116 TYR B C 1
ATOM 3317 O O . TYR B 1 116 ? 5.859 -23.172 10.953 1 91.69 116 TYR B O 1
ATOM 3325 N N . LYS B 1 117 ? 5.723 -21.047 10.43 1 94.94 117 LYS B N 1
ATOM 3326 C CA . LYS B 1 117 ? 5.781 -21.297 9 1 94.94 117 LYS B CA 1
ATOM 3327 C C . LYS B 1 117 ? 7.219 -21.516 8.531 1 94.94 117 LYS B C 1
ATOM 3329 O O . LYS B 1 117 ? 7.453 -22.016 7.434 1 94.94 117 LYS B O 1
ATOM 3334 N N . LYS B 1 118 ? 8.188 -21.203 9.367 1 96.62 118 LYS B N 1
ATOM 3335 C CA . LYS B 1 118 ? 9.578 -21.453 9.016 1 96.62 118 LYS B CA 1
ATOM 3336 C C . LYS B 1 118 ? 9.828 -22.953 8.828 1 96.62 118 LYS B C 1
ATOM 3338 O O . LYS B 1 118 ? 10.633 -23.359 7.988 1 96.62 118 LYS B O 1
ATOM 3343 N N . ALA B 1 119 ? 9.117 -23.75 9.578 1 96.19 119 ALA B N 1
ATOM 3344 C CA . ALA B 1 119 ? 9.297 -25.203 9.508 1 96.19 119 ALA B CA 1
ATOM 3345 C C . ALA B 1 119 ? 8.93 -25.719 8.125 1 96.19 119 ALA B C 1
ATOM 3347 O O . ALA B 1 119 ? 9.383 -26.797 7.719 1 96.19 119 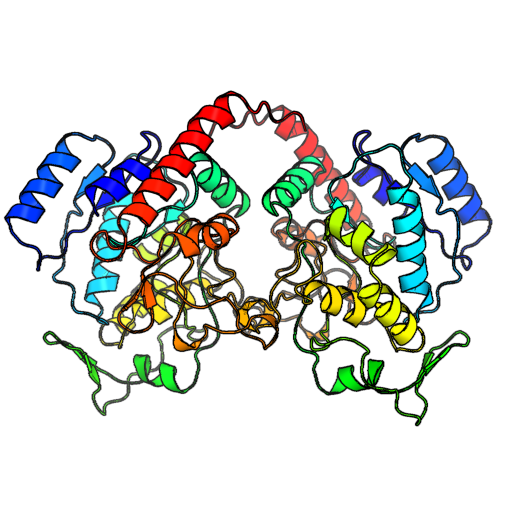ALA B O 1
ATOM 3348 N N . ARG B 1 120 ? 8.148 -24.984 7.391 1 97.25 120 ARG B N 1
ATOM 3349 C CA . ARG B 1 120 ? 7.711 -25.406 6.066 1 97.25 120 ARG B CA 1
ATOM 3350 C C . ARG B 1 120 ? 8.898 -25.531 5.113 1 97.25 120 ARG B C 1
ATOM 3352 O O . ARG B 1 120 ? 8.891 -26.375 4.211 1 97.25 120 ARG B O 1
ATOM 3359 N N . TRP B 1 121 ? 9.945 -24.656 5.371 1 97.88 121 TRP B N 1
ATOM 3360 C CA . TRP B 1 121 ? 11.055 -24.703 4.426 1 97.88 121 TRP B CA 1
ATOM 3361 C C . TRP B 1 121 ? 12.352 -25.109 5.121 1 97.88 121 TRP B C 1
ATOM 3363 O O . TRP B 1 121 ? 13.383 -25.297 4.469 1 97.88 121 TRP B O 1
ATOM 3373 N N . GLN B 1 122 ? 12.297 -25.375 6.402 1 97.88 122 GLN B N 1
ATOM 3374 C CA . GLN B 1 122 ? 13.492 -25.781 7.137 1 97.88 122 GLN B CA 1
ATOM 3375 C C . GLN B 1 122 ? 13.688 -27.297 7.051 1 97.88 122 GLN B C 1
ATOM 3377 O O . GLN B 1 122 ? 14.781 -27.797 7.316 1 97.88 122 GLN B O 1
ATOM 3382 N N . TYR B 1 123 ? 12.609 -28.031 6.738 1 98 123 TYR B N 1
ATOM 3383 C CA . TYR B 1 123 ? 12.688 -29.484 6.707 1 98 123 TYR B CA 1
ATOM 3384 C C . TYR B 1 123 ? 12.359 -30.016 5.316 1 98 123 TYR B C 1
ATOM 3386 O O . TYR B 1 123 ? 11.664 -29.359 4.539 1 98 123 TYR B O 1
ATOM 3394 N N . HIS B 1 124 ? 12.906 -31.234 5.023 1 98.25 124 HIS B N 1
ATOM 3395 C CA . HIS B 1 124 ? 12.523 -31.953 3.812 1 98.25 124 HIS B CA 1
ATOM 3396 C C . HIS B 1 124 ? 11.102 -32.5 3.926 1 98.25 124 HIS B C 1
ATOM 3398 O O . HIS B 1 124 ? 10.672 -32.906 5.008 1 98.25 124 HIS B O 1
ATOM 3404 N N . HIS B 1 125 ? 10.438 -32.562 2.842 1 98.38 125 HIS B N 1
ATOM 3405 C CA . HIS B 1 125 ? 9.094 -33.125 2.773 1 98.38 125 HIS B CA 1
ATOM 3406 C C . HIS B 1 125 ? 9 -34.156 1.658 1 98.38 125 HIS B C 1
ATOM 3408 O O . HIS B 1 125 ? 9.57 -33.969 0.581 1 98.38 125 HIS B O 1
ATOM 3414 N N . ASN B 1 126 ? 8.305 -35.188 1.943 1 97.06 126 ASN B N 1
ATOM 3415 C CA . ASN B 1 126 ? 7.973 -36.188 0.927 1 97.06 126 ASN B CA 1
ATOM 3416 C C . ASN B 1 126 ? 6.613 -35.906 0.289 1 97.06 126 ASN B C 1
ATOM 3418 O O . ASN B 1 126 ? 5.66 -35.531 0.984 1 97.06 126 ASN B O 1
ATOM 3422 N N . VAL B 1 127 ? 6.652 -36 -1.009 1 93.44 127 VAL B N 1
ATOM 3423 C CA . VAL B 1 127 ? 5.418 -35.719 -1.728 1 93.44 127 VAL B CA 1
ATOM 3424 C C . VAL B 1 127 ? 4.926 -36.969 -2.441 1 93.44 127 VAL B C 1
ATOM 3426 O O . VAL B 1 127 ? 5.594 -37.5 -3.342 1 93.44 127 VAL B O 1
ATOM 3429 N N . ASN B 1 128 ? 3.918 -37.531 -2.088 1 89.69 128 ASN B N 1
ATOM 3430 C CA . ASN B 1 128 ? 3.186 -38.656 -2.688 1 89.69 128 ASN B CA 1
ATOM 3431 C C . ASN B 1 128 ? 1.681 -38.5 -2.494 1 89.69 128 ASN B C 1
ATOM 3433 O O . ASN B 1 128 ? 1.085 -39.188 -1.663 1 89.69 128 ASN B O 1
ATOM 3437 N N . GLY B 1 129 ? 1.073 -37.688 -3.346 1 89.25 129 GLY B N 1
ATOM 3438 C CA . GLY B 1 129 ? -0.335 -37.375 -3.172 1 89.25 129 GLY B CA 1
ATOM 3439 C C . GLY B 1 129 ? -0.59 -36.406 -2.045 1 89.25 129 GLY B C 1
ATOM 3440 O O . GLY B 1 129 ? -1.527 -35.594 -2.109 1 89.25 129 GLY B O 1
ATOM 3441 N N . THR B 1 130 ? 0.215 -36.531 -1.004 1 93.12 130 THR B N 1
ATOM 3442 C CA . THR B 1 130 ? 0.218 -35.594 0.117 1 93.12 130 THR B CA 1
ATOM 3443 C C . THR B 1 130 ? 1.64 -35.156 0.444 1 93.12 130 THR B C 1
ATOM 3445 O O . THR B 1 130 ? 2.609 -35.781 -0.006 1 93.12 130 THR B O 1
ATOM 3448 N N . VAL B 1 131 ? 1.709 -34.156 1.169 1 96.38 131 VAL B N 1
ATOM 3449 C CA . VAL B 1 131 ? 3.012 -33.625 1.575 1 96.38 131 VAL B CA 1
ATOM 3450 C C . VAL B 1 131 ? 3.248 -33.938 3.055 1 96.38 131 VAL B C 1
ATOM 3452 O O . VAL B 1 131 ? 2.49 -33.469 3.914 1 96.38 131 VAL B O 1
ATOM 3455 N N . VAL B 1 132 ? 4.301 -34.688 3.314 1 97.19 132 VAL B N 1
ATOM 3456 C CA . VAL B 1 132 ? 4.582 -35.094 4.688 1 97.19 132 VAL B CA 1
ATOM 3457 C C . VAL B 1 132 ? 5.977 -34.625 5.094 1 97.19 132 VAL B C 1
ATOM 3459 O O . VAL B 1 132 ? 6.961 -34.906 4.41 1 97.19 132 VAL B O 1
ATOM 3462 N N . ARG B 1 133 ? 6.004 -33.938 6.195 1 97.06 133 ARG B N 1
ATOM 3463 C CA . ARG B 1 133 ? 7.285 -33.438 6.688 1 97.06 133 ARG B CA 1
ATOM 3464 C C . ARG B 1 133 ? 8.148 -34.562 7.215 1 97.06 133 ARG B C 1
ATOM 3466 O O . ARG B 1 133 ? 7.66 -35.469 7.91 1 97.06 133 ARG B O 1
ATOM 3473 N N . THR B 1 134 ? 9.438 -34.531 6.938 1 97.81 134 THR B N 1
ATOM 3474 C CA . THR B 1 134 ? 10.398 -35.469 7.531 1 97.81 134 THR B CA 1
ATOM 3475 C C . THR B 1 134 ? 11.125 -34.812 8.703 1 97.81 134 THR B C 1
ATOM 3477 O O . THR B 1 134 ? 10.914 -33.625 8.984 1 97.81 134 THR B O 1
ATOM 3480 N N . ASP B 1 135 ? 12.016 -35.562 9.398 1 97.19 135 ASP B N 1
ATOM 3481 C CA . ASP B 1 135 ? 12.805 -35.031 10.508 1 97.19 135 ASP B CA 1
ATOM 3482 C C . ASP B 1 135 ? 14.188 -34.594 10.031 1 97.19 135 ASP B C 1
ATOM 3484 O O . ASP B 1 135 ? 15.047 -34.25 10.836 1 97.19 135 ASP B O 1
ATOM 3488 N N . VAL B 1 136 ? 14.336 -34.562 8.742 1 98.19 136 VAL B N 1
ATOM 3489 C CA . VAL B 1 136 ? 15.633 -34.188 8.188 1 98.19 136 VAL B CA 1
ATOM 3490 C C . VAL B 1 136 ? 15.617 -32.688 7.824 1 98.19 136 VAL B C 1
ATOM 3492 O O . VAL B 1 136 ? 14.805 -32.25 7.012 1 98.19 136 VAL B O 1
ATOM 3495 N N . LYS B 1 137 ? 16.469 -31.969 8.398 1 98.12 137 LYS B N 1
ATOM 3496 C CA . LYS B 1 137 ? 16.594 -30.531 8.125 1 98.12 137 LYS B CA 1
ATOM 3497 C C . LYS B 1 137 ? 17.219 -30.297 6.75 1 98.12 137 LYS B C 1
ATOM 3499 O O . LYS B 1 137 ? 18.109 -31.016 6.336 1 98.12 137 LYS B O 1
ATOM 3504 N N . LYS B 1 138 ? 16.766 -29.312 6.156 1 98.25 138 LYS B N 1
ATOM 3505 C CA . LYS B 1 138 ? 17.344 -28.891 4.883 1 98.25 138 LYS B CA 1
ATOM 3506 C C . LYS B 1 138 ? 18.578 -28.031 5.102 1 98.25 138 LYS B C 1
ATOM 3508 O O . LYS B 1 138 ? 18.797 -27.5 6.199 1 98.25 138 LYS B O 1
ATOM 3513 N N . SER B 1 139 ? 19.375 -27.906 3.994 1 98.06 139 SER B N 1
ATOM 3514 C CA . SER B 1 139 ? 20.391 -26.859 3.979 1 98.06 139 SER B CA 1
ATOM 3515 C C . SER B 1 139 ? 19.781 -25.469 4.027 1 98.06 139 SER B C 1
ATOM 3517 O O . SER B 1 139 ? 18.594 -25.297 3.723 1 98.06 139 SER B O 1
ATOM 3519 N N . PRO B 1 140 ? 20.578 -24.469 4.445 1 97.44 140 PRO B N 1
ATOM 3520 C CA . PRO B 1 140 ? 20.047 -23.109 4.395 1 97.44 140 PRO B CA 1
ATOM 3521 C C . PRO B 1 140 ? 19.625 -22.688 2.984 1 97.44 140 PRO B C 1
ATOM 3523 O O . PRO B 1 140 ? 20.141 -23.219 2 1 97.44 140 PRO B O 1
ATOM 3526 N N . PRO B 1 141 ? 18.656 -21.781 2.945 1 97.94 141 PRO B N 1
ATOM 3527 C CA . PRO B 1 141 ? 18.297 -21.297 1.609 1 97.94 141 PRO B CA 1
ATOM 3528 C C . PRO B 1 141 ? 19.516 -20.797 0.828 1 97.94 141 PRO B C 1
ATOM 3530 O O . PRO B 1 141 ? 20.391 -20.125 1.395 1 97.94 141 PRO B O 1
ATOM 3533 N N . PRO B 1 142 ? 19.562 -21.094 -0.432 1 97.88 142 PRO B N 1
ATOM 3534 C CA . PRO B 1 142 ? 20.734 -20.719 -1.23 1 97.88 142 PRO B CA 1
ATOM 3535 C C . PRO B 1 142 ? 20.672 -19.281 -1.747 1 97.88 142 PRO B C 1
ATOM 3537 O O . PRO B 1 142 ? 20.938 -19.047 -2.928 1 97.88 142 PRO B O 1
ATOM 3540 N N . ILE B 1 143 ? 20.328 -18.328 -0.922 1 96 143 ILE B N 1
ATOM 3541 C CA . ILE B 1 143 ? 20.266 -16.906 -1.228 1 96 143 ILE B CA 1
ATOM 3542 C C . ILE B 1 143 ? 20.812 -16.094 -0.059 1 96 143 ILE B C 1
ATOM 3544 O O . ILE B 1 143 ? 20.953 -16.609 1.054 1 96 143 ILE B O 1
ATOM 3548 N N . SER B 1 144 ? 21.156 -14.836 -0.365 1 91.75 144 SER B N 1
ATOM 3549 C CA . SER B 1 144 ? 21.734 -13.984 0.669 1 91.75 144 SER B CA 1
ATOM 3550 C C . SER B 1 144 ? 20.656 -13.211 1.413 1 91.75 144 SER B C 1
ATOM 3552 O O . SER B 1 144 ? 20.891 -12.68 2.5 1 91.75 144 SER B O 1
ATOM 3554 N N . SER B 1 145 ? 19.516 -13.18 0.864 1 92.5 145 SER B N 1
ATOM 3555 C CA . SER B 1 145 ? 18.375 -12.484 1.467 1 92.5 145 SER B CA 1
ATOM 3556 C C . SER B 1 145 ? 17.594 -13.406 2.387 1 92.5 145 SER B C 1
ATOM 3558 O O . SER B 1 145 ? 17.625 -14.625 2.227 1 92.5 145 SER B O 1
ATOM 3560 N N . PRO B 1 146 ? 16.875 -12.789 3.387 1 96.25 146 PRO B N 1
ATOM 3561 C CA . PRO B 1 146 ? 15.992 -13.625 4.199 1 96.25 146 PRO B CA 1
ATOM 3562 C C . PRO B 1 146 ? 14.859 -14.25 3.387 1 96.25 146 PRO B C 1
ATOM 3564 O O . PRO B 1 146 ? 14.609 -13.836 2.254 1 96.25 146 PRO B O 1
ATOM 3567 N N . MET B 1 147 ? 14.258 -15.336 4.016 1 97.94 147 MET B N 1
ATOM 3568 C CA . MET B 1 147 ? 13.023 -15.906 3.473 1 97.94 147 MET B CA 1
ATOM 3569 C C . MET B 1 147 ? 11.812 -15.102 3.934 1 97.94 147 MET B C 1
ATOM 3571 O O . MET B 1 147 ? 11.773 -14.625 5.07 1 97.94 147 MET B O 1
ATOM 3575 N N . PHE B 1 148 ? 10.836 -15 3.061 1 98.56 148 PHE B N 1
ATOM 3576 C CA . PHE B 1 148 ? 9.602 -14.281 3.361 1 98.56 148 PHE B CA 1
ATOM 3577 C C . PHE B 1 148 ? 8.383 -15.164 3.096 1 98.56 148 PHE B C 1
ATOM 3579 O O . PHE B 1 148 ? 8.492 -16.188 2.432 1 98.56 148 PHE B O 1
ATOM 3586 N N . MET B 1 149 ? 7.289 -14.75 3.701 1 98.5 149 MET B N 1
ATOM 3587 C CA . MET B 1 149 ? 6.035 -15.469 3.482 1 98.5 149 MET B CA 1
ATOM 3588 C C . MET B 1 149 ? 5.02 -14.586 2.764 1 98.5 149 MET B C 1
ATOM 3590 O O . MET B 1 149 ? 5.078 -13.352 2.865 1 98.5 149 MET B O 1
ATOM 3594 N N . GLY B 1 150 ? 4.152 -15.133 2.062 1 97.88 150 GLY B N 1
ATOM 3595 C CA . GLY B 1 150 ? 3.037 -14.539 1.341 1 97.88 150 GLY B CA 1
ATOM 3596 C C . GLY B 1 150 ? 2.008 -15.555 0.885 1 97.88 150 GLY B C 1
ATOM 3597 O O . GLY B 1 150 ? 1.682 -16.484 1.622 1 97.88 150 GLY B O 1
ATOM 3598 N N . ASN B 1 151 ? 1.399 -15.289 -0.257 1 96.44 151 ASN B N 1
ATOM 3599 C CA . ASN B 1 151 ? 0.471 -16.25 -0.845 1 96.44 151 ASN B CA 1
ATOM 3600 C C . ASN B 1 151 ? 0.831 -16.562 -2.295 1 96.44 151 ASN B C 1
ATOM 3602 O O . ASN B 1 151 ? 1.829 -16.062 -2.812 1 96.44 151 ASN B O 1
ATOM 3606 N N . ALA B 1 152 ? 0.035 -17.406 -2.883 1 97.5 152 ALA B N 1
ATOM 3607 C CA . ALA B 1 152 ? 0.384 -17.969 -4.184 1 97.5 152 ALA B CA 1
ATOM 3608 C C . ALA B 1 152 ? 0.038 -17 -5.312 1 97.5 152 ALA B C 1
ATOM 3610 O O . ALA B 1 152 ? 0.379 -17.234 -6.473 1 97.5 152 ALA B O 1
ATOM 3611 N N . TYR B 1 153 ? -0.625 -15.875 -5.039 1 98.31 153 TYR B N 1
ATOM 3612 C CA . TYR B 1 153 ? -1.177 -15.047 -6.105 1 98.31 153 TYR B CA 1
ATOM 3613 C C . TYR B 1 153 ? -0.534 -13.664 -6.109 1 98.31 153 TYR B C 1
ATOM 3615 O O . TYR B 1 153 ? -0.312 -13.078 -5.051 1 98.31 153 TYR B O 1
ATOM 3623 N N . PHE B 1 154 ? -0.203 -13.211 -7.316 1 98.75 154 PHE B N 1
ATOM 3624 C CA . PHE B 1 154 ? 0.637 -12.023 -7.441 1 98.75 154 PHE B CA 1
ATOM 3625 C C . PHE B 1 154 ? 0.429 -11.359 -8.797 1 98.75 154 PHE B C 1
ATOM 3627 O O . PHE B 1 154 ? -0.226 -11.914 -9.672 1 98.75 154 PHE B O 1
ATOM 3634 N N . VAL B 1 155 ? 0.889 -10.156 -8.875 1 98.75 155 VAL B N 1
ATOM 3635 C CA . VAL B 1 155 ? 1.098 -9.391 -10.094 1 98.75 155 VAL B CA 1
ATOM 3636 C C . VAL B 1 155 ? 2.582 -9.078 -10.266 1 98.75 155 VAL B C 1
ATOM 3638 O O . VAL B 1 155 ? 3.195 -8.461 -9.383 1 98.75 155 VAL B O 1
ATOM 3641 N N . VAL B 1 156 ? 3.131 -9.508 -11.43 1 98.88 156 VAL B N 1
ATOM 3642 C CA . VAL B 1 156 ? 4.562 -9.281 -11.602 1 98.88 156 VAL B CA 1
ATOM 3643 C C . VAL B 1 156 ? 4.844 -8.773 -13.008 1 98.88 156 VAL B C 1
ATOM 3645 O O . VAL B 1 156 ? 4.047 -8.992 -13.922 1 98.88 156 VAL B O 1
ATOM 3648 N N . THR B 1 157 ? 5.934 -8.117 -13.148 1 98.69 157 THR B N 1
ATOM 3649 C CA . THR B 1 157 ? 6.363 -7.598 -14.445 1 98.69 157 THR B CA 1
ATOM 3650 C C . THR B 1 157 ? 6.914 -8.719 -15.32 1 98.69 157 THR B C 1
ATOM 3652 O O . THR B 1 157 ? 7.336 -9.758 -14.82 1 98.69 157 THR B O 1
ATOM 3655 N N . ARG B 1 158 ? 6.914 -8.445 -16.594 1 98.62 158 ARG B N 1
ATOM 3656 C CA . ARG B 1 158 ? 7.539 -9.359 -17.547 1 98.62 158 ARG B CA 1
ATOM 3657 C C . ARG B 1 158 ? 9.008 -9.594 -17.188 1 98.62 158 ARG B C 1
ATOM 3659 O O . ARG B 1 158 ? 9.508 -10.719 -17.297 1 98.62 158 ARG B O 1
ATOM 3666 N N . ALA B 1 159 ? 9.695 -8.562 -16.766 1 98.69 159 ALA B N 1
ATOM 3667 C CA . ALA B 1 159 ? 11.102 -8.656 -16.375 1 98.69 159 ALA B CA 1
ATOM 3668 C C . ALA B 1 159 ? 11.281 -9.602 -15.188 1 98.69 159 ALA B C 1
ATOM 3670 O O . ALA B 1 159 ? 12.266 -10.336 -15.109 1 98.69 159 ALA B O 1
ATOM 3671 N N . PHE B 1 160 ? 10.414 -9.539 -14.258 1 98.88 160 PHE B N 1
ATOM 3672 C CA . PHE B 1 160 ? 10.422 -10.469 -13.133 1 98.88 160 PHE B CA 1
ATOM 3673 C C . PHE B 1 160 ? 10.367 -11.914 -13.625 1 98.88 160 PHE B C 1
ATOM 3675 O O . PHE B 1 160 ? 11.164 -12.75 -13.195 1 98.88 160 PHE B O 1
ATOM 3682 N N . VAL B 1 161 ? 9.406 -12.18 -14.531 1 98.88 161 VAL B N 1
ATOM 3683 C CA . VAL B 1 161 ? 9.195 -13.523 -15.055 1 98.88 161 VAL B CA 1
ATOM 3684 C C . VAL B 1 161 ? 10.445 -13.984 -15.797 1 98.88 161 VAL B C 1
ATOM 3686 O O . VAL B 1 161 ? 10.906 -15.117 -15.617 1 98.88 161 VAL B O 1
ATOM 3689 N N . LYS B 1 162 ? 10.984 -13.133 -16.609 1 98.69 162 LYS B N 1
ATOM 3690 C CA . LYS B 1 162 ? 12.227 -13.461 -17.297 1 98.69 162 LYS B CA 1
ATOM 3691 C C . LYS B 1 162 ? 13.336 -13.805 -16.328 1 98.69 162 LYS B C 1
ATOM 3693 O O . LYS B 1 162 ? 14.078 -14.773 -16.516 1 98.69 162 LYS B O 1
ATOM 3698 N N . HIS B 1 163 ? 13.406 -13.023 -15.305 1 98.75 163 HIS B N 1
ATOM 3699 C CA . HIS B 1 163 ? 14.422 -13.242 -14.289 1 98.75 163 HIS B CA 1
ATOM 3700 C C . HIS B 1 163 ? 14.25 -14.609 -13.617 1 98.75 163 HIS B C 1
ATOM 3702 O O . HIS B 1 163 ? 15.219 -15.344 -13.445 1 98.75 163 HIS B O 1
ATOM 3708 N N . VAL B 1 164 ? 13.07 -14.969 -13.281 1 98.62 164 VAL B N 1
ATOM 3709 C CA . VAL B 1 164 ? 12.758 -16.234 -12.641 1 98.62 164 VAL B CA 1
ATOM 3710 C C . VAL B 1 164 ? 13.195 -17.391 -13.531 1 98.62 164 VAL B C 1
ATOM 3712 O O . VAL B 1 164 ? 13.719 -18.406 -13.055 1 98.62 164 VAL B O 1
ATOM 3715 N N . MET B 1 165 ? 13.109 -17.25 -14.836 1 98.12 165 MET B N 1
ATOM 3716 C CA . MET B 1 165 ? 13.367 -18.312 -15.797 1 98.12 165 MET B CA 1
ATOM 3717 C C . MET B 1 165 ? 14.852 -18.422 -16.109 1 98.12 165 MET B C 1
ATOM 3719 O O . MET B 1 165 ? 15.336 -19.469 -16.516 1 98.12 165 MET B O 1
ATOM 3723 N N . GLN B 1 166 ? 15.586 -17.328 -15.812 1 97.94 166 GLN B N 1
ATOM 3724 C CA . GLN B 1 166 ? 16.922 -17.312 -16.422 1 97.94 166 GLN B CA 1
ATOM 3725 C C . GLN B 1 166 ? 18 -17.078 -15.359 1 97.94 166 GLN B C 1
ATOM 3727 O O . GLN B 1 166 ? 19.141 -17.516 -15.539 1 97.94 166 GLN B O 1
ATOM 3732 N N . ASP B 1 167 ? 17.656 -16.406 -14.336 1 98.25 167 ASP B N 1
ATOM 3733 C CA . ASP B 1 167 ? 18.672 -16.016 -13.367 1 98.25 167 ASP B CA 1
ATOM 3734 C C . ASP B 1 167 ? 19.141 -17.219 -12.562 1 98.25 167 ASP B C 1
ATOM 3736 O O . ASP B 1 167 ? 18.344 -18.016 -12.078 1 98.25 167 ASP B O 1
ATOM 3740 N N . ARG B 1 168 ? 20.391 -17.312 -12.352 1 97.56 168 ARG B N 1
ATOM 3741 C CA . ARG B 1 168 ? 21 -18.469 -11.719 1 97.56 168 ARG B CA 1
ATOM 3742 C C . ARG B 1 168 ? 20.594 -18.578 -10.258 1 97.56 168 ARG B C 1
ATOM 3744 O O . ARG B 1 168 ? 20.281 -19.656 -9.766 1 97.56 168 ARG B O 1
ATOM 3751 N N . GLU B 1 169 ? 20.641 -17.484 -9.57 1 97.44 169 GLU B N 1
ATOM 3752 C CA . GLU B 1 169 ? 20.266 -17.5 -8.164 1 97.44 169 GLU B CA 1
ATOM 3753 C C . GLU B 1 169 ? 18.812 -17.875 -7.977 1 97.44 169 GLU B C 1
ATOM 3755 O O . GLU B 1 169 ? 18.469 -18.688 -7.105 1 97.44 169 GLU B O 1
ATOM 3760 N N . ALA B 1 170 ? 17.984 -17.312 -8.805 1 98.06 170 ALA B N 1
ATOM 3761 C CA . ALA B 1 170 ? 16.562 -17.656 -8.758 1 98.06 170 ALA B CA 1
ATOM 3762 C C . ALA B 1 170 ? 16.359 -19.141 -9.039 1 98.06 170 ALA B C 1
ATOM 3764 O O . ALA B 1 170 ? 15.578 -19.812 -8.344 1 98.06 170 ALA B O 1
ATOM 3765 N N . GLN B 1 171 ? 17.047 -19.672 -10.016 1 98 171 GLN B N 1
ATOM 3766 C CA . GLN B 1 171 ? 16.906 -21.078 -10.391 1 98 171 GLN B CA 1
ATOM 3767 C C . GLN B 1 171 ? 17.375 -22 -9.266 1 98 171 GLN B C 1
ATOM 3769 O O . GLN B 1 171 ? 16.781 -23.047 -9.016 1 98 171 GLN B O 1
ATOM 3774 N N . LYS B 1 172 ? 18.422 -21.609 -8.617 1 98.19 172 LYS B N 1
ATOM 3775 C CA . LYS B 1 172 ? 18.891 -22.391 -7.477 1 98.19 172 LYS B CA 1
ATOM 3776 C C . LYS B 1 172 ? 17.844 -22.422 -6.359 1 98.19 172 LYS B C 1
ATOM 3778 O O . LYS B 1 172 ? 17.625 -23.469 -5.738 1 98.19 172 LYS B O 1
ATOM 3783 N N . LEU B 1 173 ? 17.266 -21.297 -6.109 1 98.69 173 LEU B N 1
ATOM 3784 C CA . LEU B 1 173 ? 16.234 -21.234 -5.086 1 98.69 173 LEU B CA 1
ATOM 3785 C C . LEU B 1 173 ? 15.031 -22.094 -5.465 1 98.69 173 LEU B C 1
ATOM 3787 O O . LEU B 1 173 ? 14.477 -22.797 -4.621 1 98.69 173 LEU B O 1
ATOM 3791 N N . LEU B 1 174 ? 14.625 -22.047 -6.738 1 98.69 174 LEU B N 1
ATOM 3792 C CA . LEU B 1 174 ? 13.523 -22.875 -7.215 1 98.69 174 LEU B CA 1
ATOM 3793 C C . LEU B 1 174 ? 13.797 -24.359 -6.957 1 98.69 174 LEU B C 1
ATOM 3795 O O . LEU B 1 174 ? 12.938 -25.078 -6.441 1 98.69 174 LEU B O 1
ATOM 3799 N N . GLU B 1 175 ? 14.961 -24.766 -7.289 1 98.38 175 GLU B N 1
ATOM 3800 C CA . GLU B 1 175 ? 15.336 -26.156 -7.082 1 98.38 175 GLU B CA 1
ATOM 3801 C C . GLU B 1 175 ? 15.305 -26.516 -5.598 1 98.38 175 GLU B C 1
ATOM 3803 O O . GLU B 1 175 ? 14.773 -27.578 -5.223 1 98.38 175 GLU B O 1
ATOM 3808 N N . TRP B 1 176 ? 15.812 -25.656 -4.797 1 98.56 176 TRP B N 1
ATOM 3809 C CA . TRP B 1 176 ? 15.875 -25.859 -3.352 1 98.56 176 TRP B CA 1
ATOM 3810 C C . TRP B 1 176 ? 14.477 -25.938 -2.75 1 98.56 176 TRP B C 1
ATOM 3812 O O . TRP B 1 176 ? 14.258 -26.641 -1.769 1 98.56 176 TRP B O 1
ATOM 3822 N N . GLU B 1 177 ? 13.469 -25.328 -3.355 1 98.25 177 GLU B N 1
ATOM 3823 C CA . GLU B 1 177 ? 12.102 -25.219 -2.85 1 98.25 177 GLU B CA 1
ATOM 3824 C C . GLU B 1 177 ? 11.273 -26.438 -3.232 1 98.25 177 GLU B C 1
ATOM 3826 O O . GLU B 1 177 ? 10.141 -26.609 -2.77 1 98.25 177 GLU B O 1
ATOM 3831 N N . ARG B 1 178 ? 11.711 -27.375 -3.969 1 97.75 178 ARG B N 1
ATOM 3832 C CA . ARG B 1 178 ? 10.914 -28.438 -4.582 1 97.75 178 ARG B CA 1
ATOM 3833 C C . ARG B 1 178 ? 10.352 -29.375 -3.523 1 97.75 178 ARG B C 1
ATOM 3835 O O . ARG B 1 178 ? 9.305 -30 -3.73 1 97.75 178 ARG B O 1
ATOM 3842 N N . ASP B 1 179 ? 11.008 -29.516 -2.428 1 97.44 179 ASP B N 1
ATOM 3843 C CA . ASP B 1 179 ? 10.531 -30.422 -1.388 1 97.44 179 ASP B CA 1
ATOM 3844 C C . ASP B 1 179 ? 10.078 -29.641 -0.151 1 97.44 179 ASP B C 1
ATOM 3846 O O . ASP B 1 179 ? 10.25 -30.109 0.977 1 97.44 179 ASP B O 1
ATOM 3850 N N . THR B 1 180 ? 9.625 -28.469 -0.334 1 97.5 180 THR B N 1
ATOM 3851 C CA . THR B 1 180 ? 9.117 -27.594 0.707 1 97.5 180 THR B CA 1
ATOM 3852 C C . THR B 1 180 ? 7.594 -27.656 0.777 1 97.5 180 THR B C 1
ATOM 3854 O O . THR B 1 180 ? 6.93 -27.875 -0.237 1 97.5 180 THR B O 1
ATOM 3857 N N . TYR B 1 181 ? 7.039 -27.562 2.041 1 98 181 TYR B N 1
ATOM 3858 C CA . TYR B 1 181 ? 5.59 -27.5 2.213 1 98 181 TYR B CA 1
ATOM 3859 C C . TYR B 1 181 ? 5.043 -26.156 1.738 1 98 181 TYR B C 1
ATOM 3861 O O . TYR B 1 181 ? 5.426 -25.109 2.256 1 98 181 TYR B O 1
ATOM 3869 N N . SER B 1 182 ? 4.078 -26.125 0.804 1 97.38 182 SER B N 1
ATOM 3870 C CA . SER B 1 182 ? 3.436 -24.953 0.234 1 97.38 182 SER B CA 1
ATOM 3871 C C . SER B 1 182 ? 4.465 -23.938 -0.249 1 97.38 182 SER B C 1
ATOM 3873 O O . SER B 1 182 ? 4.41 -22.766 0.121 1 97.38 182 SER B O 1
ATOM 3875 N N . PRO B 1 183 ? 5.332 -24.406 -1.139 1 98.38 183 PRO B N 1
ATOM 3876 C CA . PRO B 1 183 ? 6.406 -23.516 -1.572 1 98.38 183 PRO B CA 1
ATOM 3877 C C . PRO B 1 183 ? 5.883 -22.25 -2.242 1 98.38 183 PRO B C 1
ATOM 3879 O O . PRO B 1 183 ? 6.559 -21.203 -2.229 1 98.38 183 PRO B O 1
ATOM 3882 N N . ASP B 1 184 ? 4.684 -22.25 -2.793 1 98.12 184 ASP B N 1
ATOM 3883 C CA . ASP B 1 184 ? 4.094 -21.078 -3.445 1 98.12 184 ASP B CA 1
ATOM 3884 C C . ASP B 1 184 ? 3.842 -19.953 -2.439 1 98.12 184 ASP B C 1
ATOM 3886 O O . ASP B 1 184 ? 3.693 -18.797 -2.82 1 98.12 184 ASP B O 1
ATOM 3890 N N . GLU B 1 185 ? 3.811 -20.234 -1.149 1 97.88 185 GLU B N 1
ATOM 3891 C CA . GLU B 1 185 ? 3.488 -19.25 -0.122 1 97.88 185 GLU B CA 1
ATOM 3892 C C . GLU B 1 185 ? 4.754 -18.625 0.457 1 97.88 185 GLU B C 1
ATOM 3894 O O . GLU B 1 185 ? 4.684 -17.797 1.372 1 97.88 185 GLU B O 1
ATOM 3899 N N . ASN B 1 186 ? 5.906 -19.031 0.005 1 97.94 186 ASN B N 1
ATOM 3900 C CA . ASN B 1 186 ? 7.129 -18.391 0.46 1 97.94 186 ASN B CA 1
ATOM 3901 C C . ASN B 1 186 ? 8.031 -18.016 -0.711 1 97.94 186 ASN B C 1
ATOM 3903 O O . ASN B 1 186 ? 8.75 -17.016 -0.651 1 97.94 186 ASN B O 1
ATOM 3907 N N . LEU B 1 187 ? 7.969 -18.75 -1.817 1 98.69 187 LEU B N 1
ATOM 3908 C CA . LEU B 1 187 ? 8.883 -18.578 -2.939 1 98.69 187 LEU B CA 1
ATOM 3909 C C . LEU B 1 187 ? 8.727 -17.203 -3.566 1 98.69 187 LEU B C 1
ATOM 3911 O O . LEU B 1 187 ? 9.68 -16.438 -3.637 1 98.69 187 LEU B O 1
ATOM 3915 N N . TRP B 1 188 ? 7.504 -16.859 -4.004 1 98.81 188 TRP B N 1
ATOM 3916 C CA . TRP B 1 188 ? 7.25 -15.609 -4.703 1 98.81 188 TRP B CA 1
ATOM 3917 C C . TRP B 1 188 ? 7.504 -14.414 -3.791 1 98.81 188 TRP B C 1
ATOM 3919 O O . TRP B 1 188 ? 8.117 -13.43 -4.203 1 98.81 188 TRP B O 1
ATOM 3929 N N . ALA B 1 189 ? 7.043 -14.57 -2.557 1 98.81 189 ALA B N 1
ATOM 3930 C CA . ALA B 1 189 ? 7.25 -13.508 -1.573 1 98.81 189 ALA B CA 1
ATOM 3931 C C . ALA B 1 189 ? 8.742 -13.258 -1.347 1 98.81 189 ALA B C 1
ATOM 3933 O O . ALA B 1 189 ? 9.164 -12.109 -1.175 1 98.81 189 ALA B O 1
ATOM 3934 N N . THR B 1 190 ? 9.531 -14.32 -1.34 1 98.81 190 THR B N 1
ATOM 3935 C CA . THR B 1 190 ? 10.969 -14.211 -1.127 1 98.81 190 THR B CA 1
ATOM 3936 C C . THR B 1 190 ? 11.648 -13.57 -2.334 1 98.81 190 THR B C 1
ATOM 3938 O O . THR B 1 190 ? 12.453 -12.648 -2.182 1 98.81 190 THR B O 1
ATOM 3941 N N . LEU B 1 191 ? 11.305 -14.008 -3.498 1 98.81 191 LEU B N 1
ATOM 3942 C CA . LEU B 1 191 ? 11.852 -13.422 -4.711 1 98.81 191 LEU B CA 1
ATOM 3943 C C . LEU B 1 191 ? 11.547 -11.93 -4.773 1 98.81 191 LEU B C 1
ATOM 3945 O O . LEU B 1 191 ? 12.414 -11.125 -5.137 1 98.81 191 LEU B O 1
ATOM 3949 N N . GLN B 1 192 ? 10.383 -11.523 -4.359 1 98.62 192 GLN B N 1
ATOM 3950 C CA . GLN B 1 192 ? 9.93 -10.133 -4.367 1 98.62 192 GLN B CA 1
ATOM 3951 C C . GLN B 1 192 ? 10.828 -9.25 -3.51 1 98.62 192 GLN B C 1
ATOM 3953 O O . GLN B 1 192 ? 10.891 -8.039 -3.717 1 98.62 192 GLN B O 1
ATOM 3958 N N . ARG B 1 193 ? 11.547 -9.898 -2.588 1 98.31 193 ARG B N 1
ATOM 3959 C CA . ARG B 1 193 ? 12.305 -9.125 -1.605 1 98.31 193 ARG B CA 1
ATOM 3960 C C . ARG B 1 193 ? 13.805 -9.203 -1.88 1 98.31 193 ARG B C 1
ATOM 3962 O O . ARG B 1 193 ? 14.609 -8.727 -1.084 1 98.31 193 ARG B O 1
ATOM 3969 N N . MET B 1 194 ? 14.188 -9.82 -2.963 1 97.25 194 MET B N 1
ATOM 3970 C CA . MET B 1 194 ? 15.578 -9.906 -3.385 1 97.25 194 MET B CA 1
ATOM 3971 C C . MET B 1 194 ? 15.953 -8.719 -4.273 1 97.25 194 MET B C 1
ATOM 3973 O O . MET B 1 194 ? 15.352 -8.523 -5.332 1 97.25 194 MET B O 1
ATOM 3977 N N . PRO B 1 195 ? 16.969 -7.992 -3.922 1 93.62 195 PRO B N 1
ATOM 3978 C CA . PRO B 1 195 ? 17.281 -6.742 -4.617 1 93.62 195 PRO B CA 1
ATOM 3979 C C . PRO B 1 195 ? 17.578 -6.953 -6.102 1 93.62 195 PRO B C 1
ATOM 3981 O O . PRO B 1 195 ? 17.359 -6.051 -6.91 1 93.62 195 PRO B O 1
ATOM 3984 N N . SER B 1 196 ? 18.047 -8.102 -6.523 1 94.31 196 SER B N 1
ATOM 3985 C CA . SER B 1 196 ? 18.453 -8.352 -7.906 1 94.31 196 SER B CA 1
ATOM 3986 C C . SER B 1 196 ? 17.234 -8.617 -8.789 1 94.31 196 SER B C 1
ATOM 3988 O O . SER B 1 196 ? 17.344 -8.625 -10.016 1 94.31 196 SER B O 1
ATOM 3990 N N . VAL B 1 197 ? 16.109 -8.812 -8.172 1 97.81 197 VAL B N 1
ATOM 3991 C CA . VAL B 1 197 ? 14.93 -9.211 -8.93 1 97.81 197 VAL B CA 1
ATOM 3992 C C . VAL B 1 197 ? 14.211 -7.965 -9.445 1 97.81 197 VAL B C 1
ATOM 3994 O O . VAL B 1 197 ? 13.922 -7.039 -8.688 1 97.81 197 VAL B O 1
ATOM 3997 N N . PRO B 1 198 ? 13.859 -7.918 -10.742 1 98.12 198 PRO B N 1
ATOM 3998 C CA . PRO B 1 198 ? 13.141 -6.766 -11.297 1 98.12 198 PRO B CA 1
ATOM 3999 C C . PRO B 1 198 ? 11.805 -6.516 -10.609 1 98.12 198 PRO B C 1
ATOM 4001 O O . PRO B 1 198 ? 11.016 -7.445 -10.422 1 98.12 198 PRO B O 1
ATOM 4004 N N . GLY B 1 199 ? 11.617 -5.219 -10.258 1 97 199 GLY B N 1
ATOM 4005 C CA . GLY B 1 199 ? 10.359 -4.836 -9.633 1 97 199 GLY B CA 1
ATOM 4006 C C . GLY B 1 199 ? 10.297 -5.18 -8.156 1 97 199 GLY B C 1
ATOM 4007 O O . GLY B 1 199 ? 9.273 -4.961 -7.512 1 97 199 GLY B O 1
ATOM 4008 N N . SER B 1 200 ? 11.414 -5.664 -7.602 1 96.75 200 SER B N 1
ATOM 4009 C CA . SER B 1 200 ? 11.453 -6.094 -6.207 1 96.75 200 SER B CA 1
ATOM 4010 C C . SER B 1 200 ? 11.414 -4.898 -5.258 1 96.75 200 SER B C 1
ATOM 4012 O O . SER B 1 200 ? 11.508 -3.752 -5.695 1 96.75 200 SER B O 1
ATOM 4014 N N . ILE B 1 201 ? 11.18 -5.23 -3.965 1 97.25 201 ILE B N 1
ATOM 4015 C CA . ILE B 1 201 ? 11.203 -4.234 -2.896 1 97.25 201 ILE B CA 1
ATOM 4016 C C . ILE B 1 201 ? 12.188 -4.664 -1.811 1 97.25 201 ILE B C 1
ATOM 4018 O O . ILE B 1 201 ? 12.492 -5.848 -1.671 1 97.25 201 ILE B O 1
ATOM 4022 N N . PRO B 1 202 ? 12.719 -3.725 -1.047 1 97.12 202 PRO B N 1
ATOM 4023 C CA . PRO B 1 202 ? 13.727 -4.039 -0.034 1 97.12 202 PRO B CA 1
ATOM 4024 C C . PRO B 1 202 ? 13.211 -5.012 1.027 1 97.12 202 PRO B C 1
ATOM 4026 O O . PRO B 1 202 ? 12.008 -5.09 1.267 1 97.12 202 PRO B O 1
ATOM 4029 N N . ALA B 1 203 ? 14.141 -5.633 1.679 1 97.62 203 ALA B N 1
ATOM 4030 C CA . ALA B 1 203 ? 13.836 -6.645 2.686 1 97.62 203 ALA B CA 1
ATOM 4031 C C . ALA B 1 203 ? 13.336 -6 3.977 1 97.62 203 ALA B C 1
ATOM 4033 O O . ALA B 1 203 ? 12.773 -6.68 4.84 1 97.62 203 ALA B O 1
ATOM 4034 N N . ASN B 1 204 ? 13.523 -4.75 4.094 1 97.88 204 ASN B N 1
ATOM 4035 C CA . ASN B 1 204 ? 13.172 -4.039 5.32 1 97.88 204 ASN B CA 1
ATOM 4036 C C . ASN B 1 204 ? 11.68 -4.137 5.613 1 97.88 204 ASN B C 1
ATOM 4038 O O . ASN B 1 204 ? 10.859 -4.074 4.699 1 97.88 204 ASN B O 1
ATOM 4042 N N . ILE B 1 205 ? 11.336 -4.156 6.934 1 96.75 205 ILE B N 1
ATOM 4043 C CA . ILE B 1 205 ? 9.977 -4.371 7.41 1 96.75 205 ILE B CA 1
ATOM 4044 C C . ILE B 1 205 ? 9.07 -3.242 6.922 1 96.75 205 ILE B C 1
ATOM 4046 O O . ILE B 1 205 ? 7.863 -3.43 6.77 1 96.75 205 ILE B O 1
ATOM 4050 N N . LYS B 1 206 ? 9.562 -2.084 6.578 1 97.44 206 LYS B N 1
ATOM 4051 C CA . LYS B 1 206 ? 8.781 -0.951 6.098 1 97.44 206 LYS B CA 1
ATOM 4052 C C . LYS B 1 206 ? 8.094 -1.281 4.777 1 97.44 206 LYS B C 1
ATOM 4054 O O . LYS B 1 206 ? 7.16 -0.588 4.367 1 97.44 206 LYS B O 1
ATOM 4059 N N . TYR B 1 207 ? 8.57 -2.391 4.145 1 98 207 TYR B N 1
ATOM 4060 C CA . TYR B 1 207 ? 8.078 -2.732 2.814 1 98 207 TYR B CA 1
ATOM 4061 C C . TYR B 1 207 ? 7.184 -3.969 2.867 1 98 207 TYR B C 1
ATOM 4063 O O . TYR B 1 207 ? 6.781 -4.492 1.827 1 98 207 TYR B O 1
ATOM 4071 N N . ASP B 1 208 ? 6.898 -4.457 4.094 1 98 208 ASP B N 1
ATOM 4072 C CA . ASP B 1 208 ? 5.949 -5.559 4.199 1 98 208 ASP B CA 1
ATOM 4073 C C . ASP B 1 208 ? 4.609 -5.191 3.568 1 98 208 ASP B C 1
ATOM 4075 O O . ASP B 1 208 ? 4.133 -4.066 3.719 1 98 208 ASP B O 1
ATOM 4079 N N . GLU B 1 209 ? 4.051 -6.137 2.852 1 98 209 GLU B N 1
ATOM 4080 C CA . GLU B 1 209 ? 2.74 -5.973 2.232 1 98 209 GLU B CA 1
ATOM 4081 C C . GLU B 1 209 ? 1.794 -7.102 2.637 1 98 209 GLU B C 1
ATOM 4083 O O . GLU B 1 209 ? 2.072 -8.273 2.381 1 98 209 GLU B O 1
ATOM 4088 N N . SER B 1 210 ? 0.695 -6.719 3.244 1 98 210 SER B N 1
ATOM 4089 C CA . SER B 1 210 ? -0.294 -7.719 3.635 1 98 210 SER B CA 1
ATOM 4090 C C . SER B 1 210 ? -1.193 -8.094 2.461 1 98 210 SER B C 1
ATOM 4092 O O . SER B 1 210 ? -1.118 -7.48 1.394 1 98 210 SER B O 1
ATOM 4094 N N . ASP B 1 211 ? -2.037 -9.062 2.721 1 97.88 211 ASP B N 1
ATOM 4095 C CA . ASP B 1 211 ? -3.004 -9.492 1.714 1 97.88 211 ASP B CA 1
ATOM 4096 C C . ASP B 1 211 ? -4.047 -8.406 1.46 1 97.88 211 ASP B C 1
ATOM 4098 O O . ASP B 1 211 ? -4.637 -8.344 0.379 1 97.88 211 ASP B O 1
ATOM 4102 N N . MET B 1 212 ? -4.25 -7.488 2.459 1 97.75 212 MET B N 1
ATOM 4103 C CA . MET B 1 212 ? -5.219 -6.41 2.279 1 97.75 212 MET B CA 1
ATOM 4104 C C . MET B 1 212 ? -4.605 -5.25 1.504 1 97.75 212 MET B C 1
ATOM 4106 O O . MET B 1 212 ? -5.32 -4.359 1.041 1 97.75 212 MET B O 1
ATOM 4110 N N . GLN B 1 213 ? -3.301 -5.34 1.322 1 96.88 213 GLN B N 1
ATOM 4111 C CA . GLN B 1 213 ? -2.607 -4.246 0.652 1 96.88 213 GLN B CA 1
ATOM 4112 C C . GLN B 1 213 ? -2.246 -4.621 -0.783 1 96.88 213 GLN B C 1
ATOM 4114 O O . GLN B 1 213 ? -2.322 -3.787 -1.686 1 96.88 213 GLN B O 1
ATOM 4119 N N . ALA B 1 214 ? -1.829 -5.84 -0.995 1 98.06 214 ALA B N 1
ATOM 4120 C CA . ALA B 1 214 ? -1.471 -6.293 -2.336 1 98.06 214 ALA B CA 1
ATOM 4121 C C . ALA B 1 214 ? -2.684 -6.281 -3.262 1 98.06 214 ALA B C 1
ATOM 4123 O O . ALA B 1 214 ? -3.789 -6.641 -2.848 1 98.06 214 ALA B O 1
ATOM 4124 N N . ILE B 1 215 ? -2.537 -6.086 -4.531 1 97.62 215 ILE B N 1
ATOM 4125 C CA . ILE B 1 215 ? -3.686 -5.742 -5.359 1 97.62 215 ILE B CA 1
ATOM 4126 C C . ILE B 1 215 ? -4.242 -7 -6.02 1 97.62 215 ILE B C 1
ATOM 4128 O O . ILE B 1 215 ? -5.352 -6.988 -6.559 1 97.62 215 ILE B O 1
ATOM 4132 N N . ALA B 1 216 ? -3.545 -8.109 -5.98 1 98.19 216 ALA B N 1
ATOM 4133 C CA . ALA B 1 216 ? -3.854 -9.25 -6.84 1 98.19 216 ALA B CA 1
ATOM 4134 C C . ALA B 1 216 ? -5.238 -9.812 -6.527 1 98.19 216 ALA B C 1
ATOM 4136 O O . ALA B 1 216 ? -6.066 -9.977 -7.426 1 98.19 216 ALA B O 1
ATOM 4137 N N . ARG B 1 217 ? -5.496 -10.102 -5.246 1 97.88 217 ARG B N 1
ATOM 4138 C CA . ARG B 1 217 ? -6.781 -10.703 -4.898 1 97.88 217 ARG B CA 1
ATOM 4139 C C . ARG B 1 217 ? -7.102 -10.492 -3.422 1 97.88 217 ARG B C 1
ATOM 4141 O O . ARG B 1 217 ? -6.207 -10.531 -2.574 1 97.88 217 ARG B O 1
ATOM 4148 N N . VAL B 1 218 ? -8.367 -10.352 -3.139 1 98.38 218 VAL B N 1
ATOM 4149 C CA . VAL B 1 218 ? -8.82 -10.203 -1.758 1 98.38 218 VAL B CA 1
ATOM 4150 C C . VAL B 1 218 ? -9.469 -11.5 -1.282 1 98.38 218 VAL B C 1
ATOM 4152 O O . VAL B 1 218 ? -10.219 -12.133 -2.029 1 98.38 218 VAL B O 1
ATOM 4155 N N . VAL B 1 219 ? -9.117 -11.938 -0.079 1 98.44 219 VAL B N 1
ATOM 4156 C CA . VAL B 1 219 ? -9.625 -13.141 0.569 1 98.44 219 VAL B CA 1
ATOM 4157 C C . VAL B 1 219 ? -10.109 -12.805 1.978 1 98.44 219 VAL B C 1
ATOM 4159 O O . VAL B 1 219 ? -9.422 -12.109 2.729 1 98.44 219 VAL B O 1
ATOM 4162 N N . LYS B 1 220 ? -11.305 -13.25 2.342 1 98.25 220 LYS B N 1
ATOM 4163 C CA . LYS B 1 220 ? -11.742 -13.203 3.734 1 98.25 220 LYS B CA 1
ATOM 4164 C C . LYS B 1 220 ? -11.477 -14.539 4.434 1 98.25 220 LYS B C 1
ATOM 4166 O O . LYS B 1 220 ? -11.969 -15.578 4 1 98.25 220 LYS B O 1
ATOM 4171 N N . TRP B 1 221 ? -10.742 -14.453 5.41 1 98 221 TRP B N 1
ATOM 4172 C CA . TRP B 1 221 ? -10.469 -15.617 6.246 1 98 221 TRP B CA 1
ATOM 4173 C C . TRP B 1 221 ? -11.398 -15.648 7.457 1 98 221 TRP B C 1
ATOM 4175 O O . TRP B 1 221 ? -11.5 -14.664 8.188 1 98 221 TRP B O 1
ATOM 4185 N N . GLY B 1 222 ? -11.938 -16.781 7.684 1 97.81 222 GLY B N 1
ATOM 4186 C CA . GLY B 1 222 ? -12.922 -16.906 8.75 1 97.81 222 GLY B CA 1
ATOM 4187 C C . GLY B 1 222 ? -12.359 -16.594 10.125 1 97.81 222 GLY B C 1
ATOM 4188 O O . GLY B 1 222 ? -13.039 -16.016 10.969 1 97.81 222 GLY B O 1
ATOM 4189 N N . TYR B 1 223 ? -11.18 -16.969 10.375 1 96.56 223 TYR B N 1
ATOM 4190 C CA . TYR B 1 223 ? -10.586 -16.797 11.695 1 96.56 223 TYR B CA 1
ATOM 4191 C C . TYR B 1 223 ? -10.195 -15.352 11.945 1 96.56 223 TYR B C 1
ATOM 4193 O O . TYR B 1 223 ? -9.828 -14.984 13.07 1 96.56 223 TYR B O 1
ATOM 4201 N N . HIS B 1 224 ? -10.305 -14.484 10.984 1 97.31 224 HIS B N 1
ATOM 4202 C CA . HIS B 1 224 ? -10.031 -13.062 11.164 1 97.31 224 HIS B CA 1
ATOM 4203 C C . HIS B 1 224 ? -11.312 -12.242 11.156 1 97.31 224 HIS B C 1
ATOM 4205 O O . HIS B 1 224 ? -11.32 -11.086 11.578 1 97.31 224 HIS B O 1
ATOM 4211 N N . ALA B 1 225 ? -12.383 -12.828 10.633 1 98 225 ALA B N 1
ATOM 4212 C CA . ALA B 1 225 ? -13.633 -12.094 10.461 1 98 225 ALA B CA 1
ATOM 4213 C C . ALA B 1 225 ? -14.281 -11.773 11.805 1 98 225 ALA B C 1
ATOM 4215 O O . ALA B 1 225 ? -14.141 -12.539 12.758 1 98 225 ALA B O 1
ATOM 4216 N N . GLY B 1 226 ? -14.938 -10.617 11.898 1 97.56 226 GLY B N 1
ATOM 4217 C CA . GLY B 1 226 ? -15.594 -10.18 13.117 1 97.56 226 GLY B CA 1
ATOM 4218 C C . GLY B 1 226 ? -16.031 -8.734 13.07 1 97.56 226 GLY B C 1
ATOM 4219 O O . GLY B 1 226 ? -16.266 -8.18 11.992 1 97.56 226 GLY B O 1
ATOM 4220 N N . SER B 1 227 ? -16.172 -8.18 14.242 1 95.75 227 SER B N 1
ATOM 4221 C CA . SER B 1 227 ? -16.547 -6.773 14.352 1 95.75 227 SER B CA 1
ATOM 4222 C C . SER B 1 227 ? -15.359 -5.867 14.031 1 95.75 227 SER B C 1
ATOM 4224 O O . SER B 1 227 ? -14.336 -5.902 14.727 1 95.75 227 SER B O 1
ATOM 4226 N N . ILE B 1 228 ? -15.547 -5.09 13.031 1 94.19 228 ILE B N 1
ATOM 4227 C CA . ILE B 1 228 ? -14.484 -4.172 12.633 1 94.19 228 ILE B CA 1
ATOM 4228 C C . ILE B 1 228 ? -14.195 -3.191 13.766 1 94.19 228 ILE B C 1
ATOM 4230 O O . ILE B 1 228 ? -13.039 -2.861 14.031 1 94.19 228 ILE B O 1
ATOM 4234 N N . LYS B 1 229 ? -15.188 -2.758 14.445 1 91.19 229 LYS B N 1
ATOM 4235 C CA . LYS B 1 229 ? -15.039 -1.83 15.562 1 91.19 229 LYS B CA 1
ATOM 4236 C C . LYS B 1 229 ? -14.188 -2.439 16.672 1 91.19 229 LYS B C 1
ATOM 4238 O O . LYS B 1 229 ? -13.547 -1.715 17.438 1 91.19 229 LYS B O 1
ATOM 4243 N N . ASP B 1 230 ? -14.219 -3.793 16.656 1 93.31 230 ASP B N 1
ATOM 4244 C CA . ASP B 1 230 ? -13.477 -4.488 17.703 1 93.31 230 ASP B CA 1
ATOM 4245 C C . ASP B 1 230 ? -12.109 -4.949 17.188 1 93.31 230 ASP B C 1
ATOM 4247 O O . ASP B 1 230 ? -11.422 -5.723 17.859 1 93.31 230 ASP B O 1
ATOM 4251 N N . GLY B 1 231 ? -11.781 -4.59 15.969 1 94.31 231 GLY B N 1
ATOM 4252 C CA . GLY B 1 231 ? -10.414 -4.82 15.523 1 94.31 231 GLY B CA 1
ATOM 4253 C C . GLY B 1 231 ? -10.32 -5.832 14.398 1 94.31 231 GLY B C 1
ATOM 4254 O O . GLY B 1 231 ? -9.219 -6.129 13.922 1 94.31 231 GLY B O 1
ATOM 4255 N N . ALA B 1 232 ? -11.438 -6.371 13.961 1 97.31 232 ALA B N 1
ATOM 4256 C CA . ALA B 1 232 ? -11.398 -7.301 12.8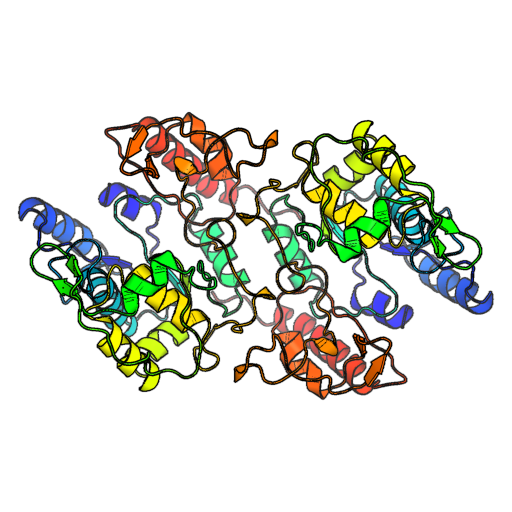36 1 97.31 232 ALA B CA 1
ATOM 4257 C C . ALA B 1 232 ? -11.125 -6.566 11.531 1 97.31 232 ALA B C 1
ATOM 4259 O O . ALA B 1 232 ? -11.516 -5.406 11.367 1 97.31 232 ALA B O 1
ATOM 4260 N N . PRO B 1 233 ? -10.492 -7.207 10.609 1 97.69 233 PRO B N 1
ATOM 4261 C CA . PRO B 1 233 ? -10.195 -6.543 9.336 1 97.69 233 PRO B CA 1
ATOM 4262 C C . PRO B 1 233 ? -11.422 -6.426 8.438 1 97.69 233 PRO B C 1
ATOM 4264 O O . PRO B 1 233 ? -11.469 -5.559 7.555 1 97.69 233 PRO B O 1
ATOM 4267 N N . TYR B 1 234 ? -12.383 -7.281 8.547 1 98 234 TYR B N 1
ATOM 4268 C CA . TYR B 1 234 ? -13.602 -7.309 7.758 1 98 234 TYR B CA 1
ATOM 4269 C C . TYR B 1 234 ? -14.695 -8.102 8.469 1 98 234 TYR B C 1
ATOM 4271 O O . TYR B 1 234 ? -14.422 -8.828 9.422 1 98 234 TYR B O 1
ATOM 4279 N N . ASP B 1 235 ? -15.938 -7.926 7.957 1 97.5 235 ASP B N 1
ATOM 4280 C CA . ASP B 1 235 ? -17.094 -8.594 8.547 1 97.5 235 ASP B CA 1
ATOM 4281 C C . ASP B 1 235 ? -17.125 -10.07 8.172 1 97.5 235 ASP B C 1
ATOM 4283 O O . ASP B 1 235 ? -16.344 -10.523 7.328 1 97.5 235 ASP B O 1
ATOM 4287 N N . HIS B 1 236 ? -18.031 -10.797 8.758 1 98.06 236 HIS B N 1
ATOM 4288 C CA . HIS B 1 236 ? -18.219 -12.219 8.492 1 98.06 236 HIS B CA 1
ATOM 4289 C C . HIS B 1 236 ? -18.703 -12.453 7.066 1 98.06 236 HIS B C 1
ATOM 4291 O O . HIS B 1 236 ? -19.328 -11.578 6.469 1 98.06 236 HIS B O 1
ATOM 4297 N N . CYS B 1 237 ? -18.422 -13.609 6.613 1 98.25 237 CYS B N 1
ATOM 4298 C CA . CYS B 1 237 ? -18.844 -14.094 5.305 1 98.25 237 CYS B CA 1
ATOM 4299 C C . CYS B 1 237 ? -20.359 -14.242 5.234 1 98.25 237 CYS B C 1
ATOM 4301 O O . CYS B 1 237 ? -20.984 -14.719 6.18 1 98.25 237 CYS B O 1
ATOM 4303 N N . THR B 1 238 ? -20.938 -13.836 4.105 1 98.38 238 THR B N 1
ATOM 4304 C CA . THR B 1 238 ? -22.391 -13.977 3.979 1 98.38 238 THR B CA 1
ATOM 4305 C C . THR B 1 238 ? -22.75 -15.203 3.146 1 98.38 238 THR B C 1
ATOM 4307 O O . THR B 1 238 ? -23.922 -15.562 3.037 1 98.38 238 THR B O 1
ATOM 4310 N N . GLY B 1 239 ? -21.797 -15.852 2.504 1 98.44 239 GLY B N 1
ATOM 4311 C CA . GLY B 1 239 ? -21.984 -17.141 1.863 1 98.44 239 GLY B CA 1
ATOM 4312 C C . GLY B 1 239 ? -21.703 -18.312 2.789 1 98.44 239 GLY B C 1
ATOM 4313 O O . GLY B 1 239 ? -22.422 -18.531 3.764 1 98.44 239 GLY B O 1
ATOM 4314 N N . ALA B 1 240 ? -20.547 -18.969 2.486 1 98.5 240 ALA B N 1
ATOM 4315 C CA . ALA B 1 240 ? -20.141 -20.094 3.318 1 98.5 240 ALA B CA 1
ATOM 4316 C C . ALA B 1 240 ? -18.625 -20.141 3.461 1 98.5 240 ALA B C 1
ATOM 4318 O O . ALA B 1 240 ? -17.891 -19.594 2.623 1 98.5 240 ALA B O 1
ATOM 4319 N N . TYR B 1 241 ? -18.219 -20.688 4.586 1 97.81 241 TYR B N 1
ATOM 4320 C CA . TYR B 1 241 ? -16.781 -20.891 4.734 1 97.81 241 TYR B CA 1
ATOM 4321 C C . TYR B 1 241 ? -16.391 -22.281 4.246 1 97.81 241 TYR B C 1
ATOM 4323 O O . TYR B 1 241 ? -17.078 -23.266 4.512 1 97.81 241 TYR B O 1
ATOM 4331 N N . ARG B 1 242 ? -15.398 -22.359 3.443 1 96.5 242 ARG B N 1
ATOM 4332 C CA . ARG B 1 242 ? -14.758 -23.594 3.016 1 96.5 242 ARG B CA 1
ATOM 4333 C C . ARG B 1 242 ? -13.266 -23.578 3.338 1 96.5 242 ARG B C 1
ATOM 4335 O O . ARG B 1 242 ? -12.516 -22.766 2.785 1 96.5 242 ARG B O 1
ATOM 4342 N N . ARG B 1 243 ? -12.758 -24.422 4.293 1 92.81 243 ARG B N 1
ATOM 4343 C CA . ARG B 1 243 ? -11.383 -24.422 4.781 1 92.81 243 ARG B CA 1
ATOM 4344 C C . ARG B 1 243 ? -10.969 -23.047 5.27 1 92.81 243 ARG B C 1
ATOM 4346 O O . ARG B 1 243 ? -9.906 -22.547 4.906 1 92.81 243 ARG B O 1
ATOM 4353 N N . ALA B 1 244 ? -11.844 -22.391 5.891 1 96.19 244 ALA B N 1
ATOM 4354 C CA . ALA B 1 244 ? -11.664 -21.125 6.609 1 96.19 244 ALA B CA 1
ATOM 4355 C C . ALA B 1 244 ? -11.656 -19.953 5.645 1 96.19 244 ALA B C 1
ATOM 4357 O O . ALA B 1 244 ? -11.398 -18.812 6.047 1 96.19 244 ALA B O 1
ATOM 4358 N N . VAL B 1 245 ? -11.961 -20.234 4.375 1 97.88 245 VAL B N 1
ATOM 4359 C CA . VAL B 1 245 ? -12 -19.156 3.389 1 97.88 245 VAL B CA 1
ATOM 4360 C C . VAL B 1 245 ? -13.453 -18.859 3.02 1 97.88 245 VAL B C 1
ATOM 4362 O O . VAL B 1 245 ? -14.25 -19.766 2.82 1 97.88 245 VAL B O 1
ATOM 4365 N N . CYS B 1 246 ? -13.781 -17.641 2.953 1 98.75 246 CYS B N 1
ATOM 4366 C CA . CYS B 1 246 ? -15.125 -17.188 2.584 1 98.75 246 CYS B CA 1
ATOM 4367 C C . CYS B 1 246 ? -15.422 -17.516 1.123 1 98.75 246 CYS B C 1
ATOM 4369 O O . CYS B 1 246 ? -14.695 -17.062 0.227 1 98.75 246 CYS B O 1
ATOM 4371 N N . VAL B 1 247 ? -16.359 -18.328 0.875 1 98.88 247 VAL B N 1
ATOM 4372 C CA . VAL B 1 247 ? -17.031 -18.344 -0.42 1 98.88 247 VAL B CA 1
ATOM 4373 C C . VAL B 1 247 ? -18.109 -17.266 -0.463 1 98.88 247 VAL B C 1
ATOM 4375 O O . VAL B 1 247 ? -19.172 -17.422 0.131 1 98.88 247 VAL B O 1
ATOM 4378 N N . TYR B 1 248 ? -17.891 -16.219 -1.139 1 98.81 248 TYR B N 1
ATOM 4379 C CA . TYR B 1 248 ? -18.625 -14.969 -1.025 1 98.81 248 TYR B CA 1
ATOM 4380 C C . TYR B 1 248 ? -20.094 -15.148 -1.419 1 98.81 248 TYR B C 1
ATOM 4382 O O . TYR B 1 248 ? -20.391 -15.867 -2.371 1 98.81 248 TYR B O 1
ATOM 4390 N N . GLY B 1 249 ? -20.969 -14.539 -0.679 1 98.75 249 GLY B N 1
ATOM 4391 C CA . GLY B 1 249 ? -22.375 -14.391 -1.023 1 98.75 249 GLY B CA 1
ATOM 4392 C C . GLY B 1 249 ? -22.719 -13 -1.516 1 98.75 249 GLY B C 1
ATOM 4393 O O . GLY B 1 249 ? -21.891 -12.086 -1.459 1 98.75 249 GLY B O 1
ATOM 4394 N N . ALA B 1 250 ? -23.891 -12.82 -1.978 1 98.38 250 ALA B N 1
ATOM 4395 C CA . ALA B 1 250 ? -24.344 -11.539 -2.51 1 98.38 250 ALA B CA 1
ATOM 4396 C C . ALA B 1 250 ? -24.172 -10.43 -1.477 1 98.38 250 ALA B C 1
ATOM 4398 O O . ALA B 1 250 ? -23.906 -9.273 -1.829 1 98.38 250 ALA B O 1
ATOM 4399 N N . GLY B 1 251 ? -24.312 -10.766 -0.2 1 98.19 251 GLY B N 1
ATOM 4400 C CA . GLY B 1 251 ? -24.188 -9.789 0.867 1 98.19 251 GLY B CA 1
ATOM 4401 C C . GLY B 1 251 ? -22.766 -9.258 1.019 1 98.19 251 GLY B C 1
ATOM 4402 O O . GLY B 1 251 ? -22.547 -8.242 1.687 1 98.19 251 GLY B O 1
ATOM 4403 N N . ASP B 1 252 ? -21.781 -9.93 0.389 1 98.62 252 ASP B N 1
ATOM 4404 C CA . ASP B 1 252 ? -20.391 -9.531 0.483 1 98.62 252 ASP B CA 1
ATOM 4405 C C . ASP B 1 252 ? -20.016 -8.539 -0.623 1 98.62 252 ASP B C 1
ATOM 4407 O O . ASP B 1 252 ? -18.969 -7.906 -0.575 1 98.62 252 ASP B O 1
ATOM 4411 N N . LEU B 1 253 ? -20.859 -8.344 -1.608 1 98.31 253 LEU B N 1
ATOM 4412 C CA . LEU B 1 253 ? -20.5 -7.672 -2.848 1 98.31 253 LEU B CA 1
ATOM 4413 C C . LEU B 1 253 ? -20.234 -6.188 -2.607 1 98.31 253 LEU B C 1
ATOM 4415 O O . LEU B 1 253 ? -19.344 -5.602 -3.213 1 98.31 253 LEU B O 1
ATOM 4419 N N . ALA B 1 254 ? -21.062 -5.578 -1.755 1 96.62 254 ALA B N 1
ATOM 4420 C CA . ALA B 1 254 ? -20.859 -4.16 -1.477 1 96.62 254 ALA B CA 1
ATOM 4421 C C . ALA B 1 254 ? -19.453 -3.906 -0.941 1 96.62 254 ALA B C 1
ATOM 4423 O O . ALA B 1 254 ? -18.797 -2.949 -1.349 1 96.62 254 ALA B O 1
ATOM 4424 N N . TRP B 1 255 ? -19 -4.75 -0.077 1 96.94 255 TRP B N 1
ATOM 4425 C CA . TRP B 1 255 ? -17.656 -4.633 0.474 1 96.94 255 TRP B CA 1
ATOM 4426 C C . TRP B 1 255 ? -16.609 -4.926 -0.591 1 96.94 255 TRP B C 1
ATOM 4428 O O . TRP B 1 255 ? -15.625 -4.191 -0.717 1 96.94 255 TRP B O 1
ATOM 4438 N N . LEU B 1 256 ? -16.812 -5.969 -1.387 1 98.19 256 LEU B N 1
ATOM 4439 C CA . LEU B 1 256 ? -15.852 -6.387 -2.406 1 98.19 256 LEU B CA 1
ATOM 4440 C C . LEU B 1 256 ? -15.617 -5.27 -3.42 1 98.19 256 LEU B C 1
ATOM 4442 O O . LEU B 1 256 ? -14.477 -5.016 -3.818 1 98.19 256 LEU B O 1
ATOM 4446 N N . LEU B 1 257 ? -16.672 -4.629 -3.777 1 96 257 LEU B N 1
ATOM 4447 C CA . LEU B 1 257 ? -16.609 -3.646 -4.852 1 96 257 LEU B CA 1
ATOM 4448 C C . LEU B 1 257 ? -15.898 -2.377 -4.383 1 96 257 LEU B C 1
ATOM 4450 O O . LEU B 1 257 ? -15.523 -1.534 -5.199 1 96 257 LEU B O 1
ATOM 4454 N N . GLN B 1 258 ? -15.625 -2.26 -3.064 1 93.88 258 GLN B N 1
ATOM 4455 C CA . GLN B 1 258 ? -14.906 -1.112 -2.52 1 93.88 258 GLN B CA 1
ATOM 4456 C C . GLN B 1 258 ? -13.422 -1.414 -2.367 1 93.88 258 GLN B C 1
ATOM 4458 O O . GLN B 1 258 ? -12.625 -0.518 -2.074 1 93.88 258 GLN B O 1
ATOM 4463 N N . GLN B 1 259 ? -13.07 -2.668 -2.586 1 96.44 259 GLN B N 1
ATOM 4464 C CA . GLN B 1 259 ? -11.672 -3.043 -2.428 1 96.44 259 GLN B CA 1
ATOM 4465 C C . GLN B 1 259 ? -10.852 -2.633 -3.646 1 96.44 259 GLN B C 1
ATOM 4467 O O . GLN B 1 259 ? -11.391 -2.5 -4.746 1 96.44 259 GLN B O 1
ATOM 4472 N N . HIS B 1 260 ? -9.57 -2.395 -3.455 1 95.12 260 HIS B N 1
ATOM 4473 C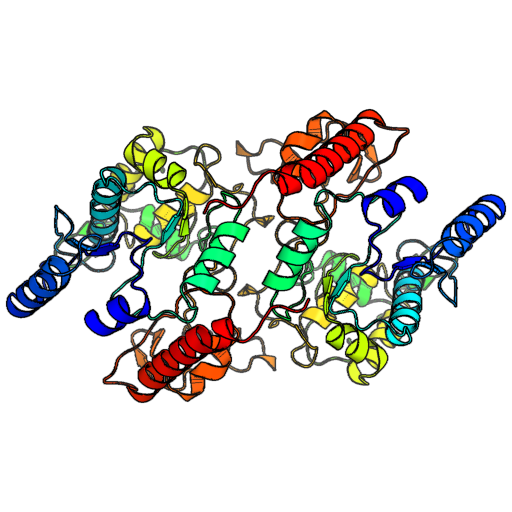 CA . HIS B 1 260 ? -8.703 -1.999 -4.559 1 95.12 260 HIS B CA 1
ATOM 4474 C C . HIS B 1 260 ? -8.156 -3.219 -5.293 1 95.12 260 HIS B C 1
ATOM 4476 O O . HIS B 1 260 ? -7.465 -3.08 -6.305 1 95.12 260 HIS B O 1
ATOM 4482 N N . HIS B 1 261 ? -8.438 -4.395 -4.82 1 97.94 261 HIS B N 1
ATOM 4483 C CA . HIS B 1 261 ? -7.961 -5.637 -5.418 1 97.94 261 HIS B CA 1
ATOM 4484 C C . HIS B 1 261 ? -8.555 -5.84 -6.812 1 97.94 261 HIS B C 1
ATOM 4486 O O . HIS B 1 261 ? -9.578 -5.238 -7.148 1 97.94 261 HIS B O 1
ATOM 4492 N N . LEU B 1 262 ? -7.875 -6.715 -7.566 1 98.38 262 LEU B N 1
ATOM 4493 C CA . LEU B 1 262 ? -8.312 -6.988 -8.93 1 98.38 262 LEU B CA 1
ATOM 4494 C C . LEU B 1 262 ? -9.297 -8.156 -8.961 1 98.38 262 LEU B C 1
ATOM 4496 O O . LEU B 1 262 ? -10.25 -8.156 -9.734 1 98.38 262 LEU B O 1
ATOM 4500 N N . PHE B 1 263 ? -9.023 -9.141 -8.094 1 98.75 263 PHE B N 1
ATOM 4501 C CA . PHE B 1 263 ? -9.852 -10.336 -8.008 1 98.75 263 PHE B CA 1
ATOM 4502 C C . PHE B 1 263 ? -10.289 -10.594 -6.57 1 98.75 263 PHE B C 1
ATOM 4504 O O . PHE B 1 263 ? -9.773 -9.969 -5.641 1 98.75 263 PHE B O 1
ATOM 4511 N N . ALA B 1 264 ? -11.242 -11.43 -6.449 1 98.81 264 ALA B N 1
ATOM 4512 C CA . ALA B 1 264 ? -11.664 -11.922 -5.141 1 98.81 264 ALA B CA 1
ATOM 4513 C C . ALA B 1 264 ? -11.711 -13.445 -5.121 1 98.81 264 ALA B C 1
ATOM 4515 O O . ALA B 1 264 ? -12.094 -14.078 -6.109 1 98.81 264 ALA B O 1
ATOM 4516 N N . ASN B 1 265 ? -11.281 -13.945 -4.098 1 98.38 265 ASN B N 1
ATOM 4517 C CA . ASN B 1 265 ? -11.336 -15.375 -3.816 1 98.38 265 ASN B CA 1
ATOM 4518 C C . ASN B 1 265 ? -12.117 -15.664 -2.539 1 98.38 265 ASN B C 1
ATOM 4520 O O . ASN B 1 265 ? -11.812 -15.109 -1.48 1 98.38 265 ASN B O 1
ATOM 4524 N N . LYS B 1 266 ? -13.281 -16.484 -2.6 1 97.5 266 LYS B N 1
ATOM 4525 C CA . LYS B 1 266 ? -13.578 -17.281 -3.787 1 97.5 266 LYS B CA 1
ATOM 4526 C C . LYS B 1 266 ? -15.078 -17.359 -4.035 1 97.5 266 LYS B C 1
ATOM 4528 O O . LYS B 1 266 ? -15.867 -16.781 -3.291 1 97.5 266 LYS B O 1
ATOM 4533 N N . PHE B 1 267 ? -15.391 -17.953 -5.176 1 98.69 267 PHE B N 1
ATOM 4534 C CA . PHE B 1 267 ? -16.781 -18.062 -5.617 1 98.69 267 PHE B CA 1
ATOM 4535 C C . PHE B 1 267 ? -17.109 -19.484 -6.012 1 98.69 267 PHE B C 1
ATOM 4537 O O . PHE B 1 267 ? -16.25 -20.219 -6.496 1 98.69 267 PHE B O 1
ATOM 4544 N N . ASP B 1 268 ? -18.281 -19.859 -5.773 1 98.38 268 ASP B N 1
ATOM 4545 C CA . ASP B 1 268 ? -18.875 -21.156 -6.129 1 98.38 268 ASP B CA 1
ATOM 4546 C C . ASP B 1 268 ? -20.359 -21.016 -6.422 1 98.38 268 ASP B C 1
ATOM 4548 O O . ASP B 1 268 ? -21.141 -20.656 -5.539 1 98.38 268 ASP B O 1
ATOM 4552 N N . PRO B 1 269 ? -20.75 -21.344 -7.621 1 97.5 269 PRO B N 1
ATOM 4553 C CA . PRO B 1 269 ? -22.172 -21.188 -7.969 1 97.5 269 PRO B CA 1
ATOM 4554 C C . PRO B 1 269 ? -23.094 -22.047 -7.102 1 97.5 269 PRO B C 1
ATOM 4556 O O . PRO B 1 269 ? -24.266 -21.703 -6.914 1 97.5 269 PRO B O 1
ATOM 4559 N N . GLU B 1 270 ? -22.578 -23.078 -6.523 1 97.94 270 GLU B N 1
ATOM 4560 C CA . GLU B 1 270 ? -23.391 -23.938 -5.668 1 97.94 270 GLU B CA 1
ATOM 4561 C C . GLU B 1 270 ? -23.625 -23.297 -4.301 1 97.94 270 GLU B C 1
ATOM 4563 O O . GLU B 1 270 ? -24.562 -23.656 -3.594 1 97.94 270 GLU B O 1
ATOM 4568 N N . VAL B 1 271 ? -22.766 -22.375 -3.934 1 98.12 271 VAL B N 1
ATOM 4569 C CA . VAL B 1 271 ? -22.922 -21.672 -2.672 1 98.12 271 VAL B CA 1
ATOM 4570 C C . VAL B 1 271 ? -23.812 -20.438 -2.881 1 98.12 271 VAL B C 1
ATOM 4572 O O . VAL B 1 271 ? -24.797 -20.25 -2.17 1 98.12 271 VAL B O 1
ATOM 4575 N N . ASP B 1 272 ? -23.516 -19.609 -3.871 1 98.31 272 ASP B N 1
ATOM 4576 C CA . ASP B 1 272 ? -24.344 -18.453 -4.172 1 98.31 272 ASP B CA 1
ATOM 4577 C C . ASP B 1 272 ? -24.156 -18 -5.613 1 98.31 272 ASP B C 1
ATOM 4579 O O . ASP B 1 272 ? -23.297 -17.141 -5.895 1 98.31 272 ASP B O 1
ATOM 4583 N N . ASP B 1 273 ? -24.969 -18.438 -6.473 1 98.25 273 ASP B N 1
ATOM 4584 C CA . ASP B 1 273 ? -24.891 -18.078 -7.887 1 98.25 273 ASP B CA 1
ATOM 4585 C C . ASP B 1 273 ? -25.25 -16.609 -8.102 1 98.25 273 ASP B C 1
ATOM 4587 O O . ASP B 1 273 ? -24.766 -15.977 -9.031 1 98.25 273 ASP B O 1
ATOM 4591 N N . ILE B 1 274 ? -26.078 -16.125 -7.277 1 98.12 274 ILE B N 1
ATOM 4592 C CA . ILE B 1 274 ? -26.547 -14.742 -7.395 1 98.12 274 ILE B CA 1
ATOM 4593 C C . ILE B 1 274 ? -25.375 -13.789 -7.223 1 98.12 274 ILE B C 1
ATOM 4595 O O . ILE B 1 274 ? -25.281 -12.766 -7.906 1 98.12 274 ILE B O 1
ATOM 4599 N N . ALA B 1 275 ? -24.453 -14.133 -6.309 1 98.38 275 ALA B N 1
ATOM 4600 C CA . ALA B 1 275 ? -23.281 -13.297 -6.102 1 98.38 275 ALA B CA 1
ATOM 4601 C C . ALA B 1 275 ? -22.484 -13.148 -7.395 1 98.38 275 ALA B C 1
ATOM 4603 O O . ALA B 1 275 ? -22.062 -12.047 -7.754 1 98.38 275 ALA B O 1
ATOM 4604 N N . ILE B 1 276 ? -22.312 -14.227 -8.094 1 98.38 276 ILE B N 1
ATOM 4605 C CA . ILE B 1 276 ? -21.531 -14.227 -9.328 1 98.38 276 ILE B CA 1
ATOM 4606 C C . ILE B 1 276 ? -22.266 -13.453 -10.414 1 98.38 276 ILE B C 1
ATOM 4608 O O . ILE B 1 276 ? -21.688 -12.609 -11.094 1 98.38 276 ILE B O 1
ATOM 4612 N N . ARG B 1 277 ? -23.547 -13.664 -10.555 1 98.06 277 ARG B N 1
ATOM 4613 C CA . ARG B 1 277 ? -24.359 -12.992 -11.57 1 98.06 277 ARG B CA 1
ATOM 4614 C C . ARG B 1 277 ? -24.391 -11.484 -11.328 1 98.06 277 ARG B C 1
ATOM 4616 O O . ARG B 1 277 ? -24.328 -10.695 -12.273 1 98.06 277 ARG B O 1
ATOM 4623 N N . CYS B 1 278 ? -24.516 -11.172 -10.055 1 98.06 278 CYS B N 1
ATOM 4624 C CA . CYS B 1 278 ? -24.516 -9.75 -9.711 1 98.06 278 CYS B CA 1
ATOM 4625 C C . CYS B 1 278 ? -23.188 -9.109 -10.086 1 98.06 278 CYS B C 1
ATOM 4627 O O . CYS B 1 278 ? -23.156 -8.016 -10.648 1 98.06 278 CYS B O 1
ATOM 4629 N N . LEU B 1 279 ? -22.125 -9.82 -9.797 1 97.69 279 LEU B N 1
ATOM 4630 C CA . LEU B 1 279 ? -20.812 -9.297 -10.133 1 97.69 279 LEU B CA 1
ATOM 4631 C C . LEU B 1 279 ? -20.641 -9.164 -11.641 1 97.69 279 LEU B C 1
ATOM 4633 O O . LEU B 1 279 ? -20.125 -8.156 -12.133 1 97.69 279 LEU B O 1
ATOM 4637 N N . GLU B 1 280 ? -21.094 -10.148 -12.391 1 97.56 280 GLU B N 1
ATOM 4638 C CA . GLU B 1 280 ? -21.062 -10.086 -13.852 1 97.56 280 GLU B CA 1
ATOM 4639 C C . GLU B 1 280 ? -21.828 -8.867 -14.359 1 97.56 280 GLU B C 1
ATOM 4641 O O . GLU B 1 280 ? -21.375 -8.172 -15.266 1 97.56 280 GLU B O 1
ATOM 4646 N N . SER B 1 281 ? -22.969 -8.602 -13.734 1 96.38 281 SER B N 1
ATOM 4647 C CA . SER B 1 281 ? -23.812 -7.477 -14.141 1 96.38 281 SER B CA 1
ATOM 4648 C C . SER B 1 281 ? -23.141 -6.145 -13.828 1 96.38 281 SER B C 1
ATOM 4650 O O . SER B 1 281 ? -23.141 -5.234 -14.664 1 96.38 281 SER B O 1
ATOM 4652 N N . VAL B 1 282 ? -22.562 -6.105 -12.672 1 96.38 282 VAL B N 1
ATOM 4653 C CA . VAL B 1 282 ? -21.891 -4.879 -12.258 1 96.38 282 VAL B CA 1
ATOM 4654 C C . VAL B 1 282 ? -20.75 -4.57 -13.219 1 96.38 282 VAL B C 1
ATOM 4656 O O . VAL B 1 282 ? -20.594 -3.434 -13.672 1 96.38 282 VAL B O 1
ATOM 4659 N N . LEU B 1 283 ? -19.953 -5.527 -13.578 1 96.44 283 LEU B N 1
ATOM 4660 C CA . LEU B 1 283 ? -18.812 -5.348 -14.477 1 96.44 283 LEU B CA 1
ATOM 4661 C C . LEU B 1 283 ? -19.281 -4.957 -15.875 1 96.44 283 LEU B C 1
ATOM 4663 O O . LEU B 1 283 ? -18.672 -4.098 -16.516 1 96.44 283 LEU B O 1
ATOM 4667 N N . ARG B 1 284 ? -20.391 -5.52 -16.297 1 94.38 284 ARG B N 1
ATOM 4668 C CA . ARG B 1 284 ? -20.953 -5.176 -17.594 1 94.38 284 ARG B CA 1
ATOM 4669 C C . ARG B 1 284 ? -21.438 -3.729 -17.625 1 94.38 284 ARG B C 1
ATOM 4671 O O . ARG B 1 284 ? -21.188 -3.004 -18.594 1 94.38 284 ARG B O 1
ATOM 4678 N N . PHE B 1 285 ? -22.094 -3.33 -16.562 1 93.56 285 PHE B N 1
ATOM 4679 C CA . PHE B 1 285 ? -22.609 -1.969 -16.484 1 93.56 285 PHE B CA 1
ATOM 4680 C C . PHE B 1 285 ? -21.469 -0.958 -16.484 1 93.56 285 PHE B C 1
ATOM 4682 O O . PHE B 1 285 ? -21.562 0.083 -17.141 1 93.56 285 PHE B O 1
ATOM 4689 N N . LYS B 1 286 ? -20.438 -1.308 -15.766 1 92.19 286 LYS B N 1
ATOM 4690 C CA . LYS B 1 286 ? -19.266 -0.433 -15.742 1 92.19 286 LYS B CA 1
ATOM 4691 C C . LYS B 1 286 ? -18.656 -0.299 -17.141 1 92.19 286 LYS B C 1
ATOM 4693 O O . LYS B 1 286 ? -18.203 0.782 -17.516 1 92.19 286 LYS B O 1
ATOM 4698 N N . MET B 1 287 ? -18.625 -1.297 -17.875 1 89.75 287 MET B N 1
ATOM 4699 C CA . MET B 1 287 ? -18.016 -1.312 -19.203 1 89.75 287 MET B CA 1
ATOM 4700 C C . MET B 1 287 ? -18.844 -0.488 -20.172 1 89.75 287 MET B C 1
ATOM 4702 O O . MET B 1 287 ? -18.281 0.175 -21.062 1 89.75 287 MET B O 1
ATOM 4706 N N . LEU B 1 288 ? -20.203 -0.548 -19.906 1 86.06 288 LEU B N 1
ATOM 4707 C CA . LEU B 1 288 ? -21.094 0.193 -20.797 1 86.06 288 LEU B CA 1
ATOM 4708 C C . LEU B 1 288 ? -21.094 1.68 -20.453 1 86.06 288 LEU B C 1
ATOM 4710 O O . LEU B 1 288 ? -21.281 2.523 -21.344 1 86.06 288 LEU B O 1
ATOM 4714 N N . GLY B 1 289 ? -21.266 2.137 -19.141 1 70 289 GLY B N 1
ATOM 4715 C CA . GLY B 1 289 ? -21.234 3.527 -18.703 1 70 289 GLY B CA 1
ATOM 4716 C C . GLY B 1 289 ? -19.891 4.199 -18.922 1 70 289 GLY B C 1
ATOM 4717 O O . GLY B 1 289 ? -19.812 5.426 -19 1 70 289 GLY B O 1
ATOM 4718 N N . HIS B 1 290 ? -18.891 3.582 -18.562 1 55.78 290 HIS B N 1
ATOM 4719 C CA . HIS B 1 290 ? -17.562 4.102 -18.922 1 55.78 290 HIS B CA 1
ATOM 4720 C C . HIS B 1 290 ? -17.5 4.438 -20.406 1 55.78 290 HIS B C 1
ATOM 4722 O O . HIS B 1 290 ? -16.578 5.125 -20.844 1 55.78 290 HIS B O 1
ATOM 4728 N N . ASP B 1 291 ? -18.406 3.984 -21.25 1 45.19 291 ASP B N 1
ATOM 4729 C CA . ASP B 1 291 ? -18.547 4.652 -22.547 1 45.19 291 ASP B CA 1
ATOM 4730 C C . ASP B 1 291 ? -19.203 6.023 -22.375 1 45.19 291 ASP B C 1
ATOM 4732 O O . ASP B 1 291 ? -18.984 6.926 -23.188 1 45.19 291 ASP B O 1
ATOM 4736 N N . MET B 1 292 ? -20.172 6.18 -21.391 1 36.59 292 MET B N 1
ATOM 4737 C CA . MET B 1 292 ? -20.766 7.504 -21.234 1 36.59 292 MET B CA 1
ATOM 4738 C C . MET B 1 292 ? -19.922 8.367 -20.312 1 36.59 292 MET B C 1
ATOM 4740 O O . MET B 1 292 ? -20.266 9.523 -20.047 1 36.59 292 MET B O 1
ATOM 4744 N N . VAL B 1 293 ? -19.438 7.855 -19.219 1 35.41 293 VAL B N 1
ATOM 4745 C CA . VAL B 1 293 ? -18.844 8.75 -18.234 1 35.41 293 VAL B CA 1
ATOM 4746 C C . VAL B 1 293 ? -17.609 9.422 -18.844 1 35.41 293 VAL B C 1
ATOM 4748 O O . VAL B 1 293 ? -16.594 8.766 -19.094 1 35.41 293 VAL B O 1
ATOM 4751 N N . THR B 1 294 ? -17.766 10.273 -19.797 1 32.62 294 THR B N 1
ATOM 4752 C CA . THR B 1 294 ? -16.734 11.266 -20.094 1 32.62 294 THR B CA 1
ATOM 4753 C C . THR B 1 294 ? -16.156 11.852 -18.812 1 32.62 294 THR B C 1
ATOM 4755 O O . THR B 1 294 ? -16.906 12.305 -17.938 1 32.62 294 THR B O 1
ATOM 4758 N N . ASP B 1 295 ? -15.102 11.352 -18.203 1 31.66 295 ASP B N 1
ATOM 4759 C CA . ASP B 1 295 ? -14.211 11.883 -17.188 1 31.66 295 ASP B CA 1
ATOM 4760 C C . ASP B 1 295 ? -14.18 13.414 -17.234 1 31.66 295 ASP B C 1
ATOM 4762 O O . ASP B 1 295 ? -13.445 14 -18.031 1 31.66 295 ASP B O 1
ATOM 4766 N N . HIS B 1 296 ? -15.219 14.062 -17.156 1 29.53 296 HIS B N 1
ATOM 4767 C CA . HIS B 1 296 ? -15.031 15.492 -16.922 1 29.53 296 HIS B CA 1
ATOM 4768 C C . HIS B 1 296 ? -14.328 15.75 -15.586 1 29.53 296 HIS B C 1
ATOM 4770 O O . HIS B 1 296 ? -14.906 15.508 -14.523 1 29.53 296 HIS B O 1
ATOM 4776 N N . PHE B 1 297 ? -13.156 15.305 -15.391 1 23.81 297 PHE B N 1
ATOM 4777 C CA . PHE B 1 297 ? -12.383 15.953 -14.344 1 23.81 297 PHE B CA 1
ATOM 4778 C C . PHE B 1 297 ? -12.117 17.422 -14.695 1 23.81 297 PHE B C 1
ATOM 4780 O O . PHE B 1 297 ? -11.828 17.734 -15.852 1 23.81 297 PHE B O 1
#

Sequence (594 aa):
MFERLLRAIYTPQNIYCVHVDKKSSEDFLKGVKAIVSCLPNVFLASRLERVDYASWSRVQADLNCMKDLLNSHVQWRYLLNTCGADFPIKTNREMVQALKALNGKNSMETAATNDYKKARWQYHHNVNGTVVRTDVKKSPPPISSPMFMGNAYFVVTRAFVKHVMQDREAQKLLEWERDTYSPDENLWATLQRMPSVPGSIPANIKYDESDMQAIARVVKWGYHAGSIKDGAPYDHCTGAYRRAVCVYGAGDLAWLLQQHHLFANKFDPEVDDIAIRCLESVLRFKMLGHDMVTDHFMFERLLRAIYTPQNIYCVHVDKKSSEDFLKGVKAIVSCLPNVFLASRLERVDYASWSRVQADLNCMKDLLNSHVQWRYLLNTCGADFPIKTNREMVQALKALNGKNSMETAATNDYKKARWQYHHNVNGTVVRTDVKKSPPPISSPMFMGNAYFVVTRAFVKHVMQDREAQKLLEWERDTYSPDENLWATLQRMPSVPGSIPANIKYDESDMQAIARVVKWGYHAGSIKDGAPYDHCTGAYRRAVCVYGAGDLAWLLQQHHLFANKFDPEVDDIAIRCLESVLRFKMLGHDMVTDHF

Solvent-accessible surface area (backbone atoms only — not comparable to full-atom values): 31953 Å² total; per-residue (Å²): 93,58,67,60,40,49,63,70,65,66,53,89,90,50,77,44,70,43,76,62,51,60,79,54,53,69,65,56,52,52,52,50,51,57,55,32,74,75,34,95,47,34,41,68,36,90,57,68,34,67,59,34,73,52,30,34,39,51,47,48,41,54,50,36,34,50,54,54,51,71,70,41,92,62,86,66,62,66,47,70,62,83,57,67,39,41,42,70,63,48,44,67,66,56,45,51,53,53,56,58,70,43,68,68,41,47,34,42,21,22,34,80,54,50,77,79,60,45,55,32,64,43,24,38,34,48,79,71,86,46,70,42,80,52,95,47,69,48,75,76,74,76,61,88,53,76,72,21,26,36,45,77,48,32,32,36,30,45,61,30,53,52,40,54,75,64,35,64,60,49,43,51,40,55,62,69,36,51,38,17,55,34,28,41,29,27,50,58,20,22,50,38,32,28,81,87,37,57,41,39,44,49,60,18,75,62,61,51,28,36,58,80,62,20,39,42,44,39,69,52,43,55,92,51,37,36,54,42,85,79,41,14,70,38,63,67,69,60,43,45,73,58,96,49,31,23,28,46,13,58,79,38,44,72,61,55,65,70,48,84,29,40,24,35,41,30,55,46,65,89,74,28,44,62,26,55,54,49,48,54,49,51,42,49,49,51,61,54,41,61,68,63,53,70,80,78,120,93,57,68,60,39,50,63,72,65,64,52,89,90,50,75,43,70,44,76,60,52,61,79,53,52,69,66,56,51,52,52,51,51,56,56,33,74,74,34,95,48,34,42,69,34,88,56,69,36,67,60,32,73,51,30,35,38,52,47,48,42,53,50,36,32,50,55,53,51,70,69,42,91,62,85,67,61,64,47,69,61,83,58,68,40,41,41,68,62,47,43,67,68,56,45,50,52,52,56,57,70,43,70,68,40,47,34,41,22,22,35,78,53,51,76,79,61,44,56,31,63,42,24,37,34,48,77,72,86,45,69,43,79,52,92,48,68,48,75,77,75,75,58,90,54,77,72,20,26,39,45,78,49,31,32,35,32,46,61,30,54,51,40,54,75,64,35,65,60,49,44,52,39,53,63,70,37,52,39,17,55,36,29,41,29,27,50,57,18,22,50,40,34,29,82,88,36,57,40,38,44,51,60,17,76,62,58,50,29,35,57,81,61,21,38,42,44,40,70,51,44,54,92,51,35,35,54,42,86,76,39,16,72,39,64,66,70,60,43,45,72,58,97,48,31,23,30,45,12,56,78,38,45,72,62,54,65,69,48,84,29,40,24,35,41,31,56,45,65,88,75,28,42,62,27,55,51,50,47,54,49,51,45,50,50,50,63,57,42,61,69,63,56,70,80,79,122

pLDDT: mean 95.24, std 10.22, range [23.81, 98.88]

Foldseek 3Di:
DQVLQCVQADDLLAAEEDADAPPDDPVVVVVVCVVQVVHPRYDYQPDHFNDAPQALRVVVSVLSRLVVVLVDPRPDWKDWDDDPFKHFLAHNVLVVVVVVVLVFAKFFAKAADDPVLVQQQQFFWDDDSHTHTDPHGADPQQDPADWIFGALTIMHTNQQSVCCVDPPSNVSNSVSCRRGGNSSGTSVNRLLQDPVGTNHDHPDRVPGDHLLRTAREHWDFQVQADDVVVPGPYHHAPWDDDPRTHQHELVCSVVVSPGNHGMYDGHDVVGHVPNSVVSSVVNVVVVVCVVVPPPPD/DQVLQCVQADDLLAAEEDADAPPDDPVVVVVVCVVQVVHPRYDYQPDHFNDAPQACRVVVSVLSRLVVVLVDPRPDWKDWDDDPFKHFLAHNVLVVVVVVVLVFAKFFAKAADDPVLVQQQQFFWDDDSHTHTDPHGADPQQDPADWIFGALTIMHTNQQSVCCVDPPSNVSNSVSCRRGGNSSGTSVNRLLQDPVGTNHDHNDRVPGDHLLRTAREHWDFQVQADDVVVPGPYHHAPWDDDPRIHQHELVCSVVVSPGNHGMYDGHDVVGHVPNSVVSSVVNVVCVVCVVVPPPPD

InterPro domains:
  IPR003406 Glycosyl transferase, family 14 [PF02485] (1-256)

Radius of gyration: 25.85 Å; Cα contacts (8 Å, |Δi|>4): 1085; chains: 2; bounding box: 51×80×66 Å

Organism: Champsocephalus gunnari (NCBI:txid52237)

Nearest PDB structures (foldseek):
  3otk-assembly5_A  TM=9.888E-01  e=3.079E-44  Mus musculus
  3otk-assembly6_C  TM=9.887E-01  e=1.419E-43  Mus musculus
  3otk-assembly5_B  TM=9.851E-01  e=2.779E-43  Mus musculus
  3otk-assembly6_D  TM=9.861E-01  e=6.537E-43  Mus musculus
  2gam-assembly2_D  TM=9.893E-01  e=5.324E-41  Mus musculus

Secondary structure (DSSP, 8-state):
-HHHHHHHH--TTS-EEE---TTS-HHHHHHHHHHHHT-TTEEE-SS---PPTTSHHHHHHHHHHHHHHHTSS---SEEE---TTEEESS-HHHHHHHHHHHTT--EEEEEEPPHHHHHHHHEEEEESSSEEEEEEEPPPPSSSSPPEEEEEEEEEEHHHHHHHHH-HHHHHHHHHGGGSSSGGGTHHHHHTT-TTSTT---SSGGG-B-TTTSSSEEE-BTTT-S-GGGT-SSPPPSSEEETTEEE--GGGHHHHTTS--SEEE---HHHHHHHHHHHHHHHHHHHHHTTT-----/-HHHHHHHH--TTS-EEE---TTS-HHHHHHHHHHHHT-TTEEE-SS---PPTTSHHHHHHHHHHHHHHHTSS---SEEE---TTEEESS-HHHHHHHHHHHTT--EEEEEEPPHHHHHHHHEEEEESSSEEEEEEEPPPPSSSSPPEEEEEEEEEEHHHHHHHHH-HHHHHHHHHGGGSSSGGGTHHHHHTT-TTSTT---SSGGG-B-TTTSSSEEE-BTTT-S-GGGT-SSPPPSSEEETTEEE--GGGHHHHTTS--SEEE---HHHHHHHHHHHHHHHHHHHHHTTT-----